Protein AF-0000000080632438 (afdb_homodimer)

Structure (mmCIF, N/CA/C/O backbone):
data_AF-0000000080632438-model_v1
#
loop_
_entity.id
_entity.type
_entity.pdbx_description
1 polymer 'Transcriptional regulator, TetR family'
#
loop_
_atom_site.group_PDB
_atom_site.id
_atom_site.type_symbol
_atom_site.label_atom_id
_atom_site.label_alt_id
_atom_site.label_comp_id
_atom_site.label_asym_id
_atom_site.label_entity_id
_atom_site.label_seq_id
_atom_site.pdbx_PDB_ins_code
_atom_site.Cartn_x
_atom_site.Cartn_y
_atom_site.Cartn_z
_atom_site.occupancy
_atom_site.B_iso_or_equiv
_atom_site.auth_seq_id
_atom_site.auth_comp_id
_atom_site.auth_asym_id
_atom_site.auth_atom_id
_atom_site.pdbx_PDB_model_num
ATOM 1 N N . MET A 1 1 ? -37.5 -23.688 0.439 1 57.5 1 MET A N 1
ATOM 2 C CA . MET A 1 1 ? -38.312 -22.625 1.023 1 57.5 1 MET A CA 1
ATOM 3 C C . MET A 1 1 ? -37.844 -21.25 0.549 1 57.5 1 MET A C 1
ATOM 5 O O . MET A 1 1 ? -36.656 -21.016 0.433 1 57.5 1 MET A O 1
ATOM 9 N N . ARG A 1 2 ? -38.719 -20.5 -0.053 1 72.38 2 ARG A N 1
ATOM 10 C CA . ARG A 1 2 ? -38.375 -19.203 -0.625 1 72.38 2 ARG A CA 1
ATOM 11 C C . ARG A 1 2 ? -37.844 -18.25 0.449 1 72.38 2 ARG A C 1
ATOM 13 O O . ARG A 1 2 ? -38.5 -18.047 1.475 1 72.38 2 ARG A O 1
ATOM 20 N N . VAL A 1 3 ? -36.562 -17.906 0.556 1 79.88 3 VAL A N 1
ATOM 21 C CA . VAL A 1 3 ? -35.969 -16.938 1.469 1 79.88 3 VAL A CA 1
ATOM 22 C C . VAL A 1 3 ? -36.719 -15.609 1.38 1 79.88 3 VAL A C 1
ATOM 24 O O . VAL A 1 3 ? -37.062 -15.148 0.284 1 79.88 3 VAL A O 1
ATOM 27 N N . SER A 1 4 ? -37.312 -15.18 2.457 1 87.12 4 SER A N 1
ATOM 28 C CA . SER A 1 4 ? -38 -13.891 2.484 1 87.12 4 SER A CA 1
ATOM 29 C C . SER A 1 4 ? -37.062 -12.766 2.061 1 87.12 4 SER A C 1
ATOM 31 O O . SER A 1 4 ? -35.844 -12.93 2.055 1 87.12 4 SER A O 1
ATOM 33 N N . ARG A 1 5 ? -37.656 -11.695 1.56 1 88.25 5 ARG A N 1
ATOM 34 C CA . ARG A 1 5 ? -36.906 -10.531 1.157 1 88.25 5 ARG A CA 1
ATOM 35 C C . ARG A 1 5 ? -36 -10.031 2.301 1 88.25 5 ARG A C 1
ATOM 37 O O . ARG A 1 5 ? -34.875 -9.633 2.08 1 88.25 5 ARG A O 1
ATOM 44 N N . ILE A 1 6 ? -36.5 -10.07 3.445 1 91 6 ILE A N 1
ATOM 45 C CA . ILE A 1 6 ? -35.781 -9.625 4.637 1 91 6 ILE A CA 1
ATOM 46 C C . ILE A 1 6 ? -34.594 -10.539 4.895 1 91 6 ILE A C 1
ATOM 48 O O . ILE A 1 6 ? -33.5 -10.07 5.137 1 91 6 ILE A O 1
ATOM 52 N N . GLN A 1 7 ? -34.812 -11.766 4.859 1 90.81 7 GLN A N 1
ATOM 53 C CA . GLN A 1 7 ? -33.75 -12.727 5.078 1 90.81 7 GLN A CA 1
ATOM 54 C C . GLN A 1 7 ? -32.656 -12.625 3.994 1 90.81 7 GLN A C 1
ATOM 56 O O . GLN A 1 7 ? -31.469 -12.781 4.27 1 90.81 7 GLN A O 1
ATOM 61 N N . ALA A 1 8 ? -33.156 -12.391 2.74 1 91.19 8 ALA A N 1
ATOM 62 C CA . ALA A 1 8 ? -32.219 -12.227 1.631 1 91.19 8 ALA A CA 1
ATOM 63 C C . ALA A 1 8 ? -31.281 -11.039 1.868 1 91.19 8 ALA A C 1
ATOM 65 O O . ALA A 1 8 ? -30.078 -11.117 1.615 1 91.19 8 ALA A O 1
ATOM 66 N N . GLU A 1 9 ? -31.906 -9.977 2.326 1 94.19 9 GLU A N 1
ATOM 67 C CA . GLU A 1 9 ? -31.109 -8.781 2.611 1 94.19 9 GLU A CA 1
ATOM 68 C C . GLU A 1 9 ? -30.172 -9.016 3.781 1 94.19 9 GLU A C 1
ATOM 70 O O . GLU A 1 9 ? -29.016 -8.547 3.762 1 94.19 9 GLU A O 1
ATOM 75 N N . GLU A 1 10 ? -30.562 -9.68 4.73 1 95 10 GLU A N 1
ATOM 76 C CA . GLU A 1 10 ? -29.703 -10.023 5.863 1 95 10 GLU A CA 1
ATOM 77 C C . GLU A 1 10 ? -28.516 -10.883 5.418 1 95 10 GLU A C 1
ATOM 79 O O . GLU A 1 10 ? -27.391 -10.68 5.875 1 95 10 GLU A O 1
ATOM 84 N N . ASN A 1 11 ? -28.812 -11.844 4.586 1 94.75 11 ASN A N 1
ATOM 85 C CA . ASN A 1 11 ? -27.75 -12.68 4.039 1 94.75 11 ASN A CA 1
ATOM 86 C C . ASN A 1 11 ? -26.75 -11.852 3.234 1 94.75 11 ASN A C 1
ATOM 88 O O . ASN A 1 11 ? -25.531 -12.062 3.344 1 94.75 11 ASN A O 1
ATOM 92 N N . ARG A 1 12 ? -27.281 -10.977 2.453 1 96.62 12 ARG A N 1
ATOM 93 C CA . ARG A 1 12 ? -26.422 -10.109 1.647 1 96.62 12 ARG A CA 1
ATOM 94 C C . ARG A 1 12 ? -25.484 -9.297 2.527 1 96.62 12 ARG A C 1
ATOM 96 O O . ARG A 1 12 ? -24.281 -9.234 2.26 1 96.62 12 ARG A O 1
ATOM 103 N N . GLN A 1 13 ? -26 -8.742 3.604 1 97.44 13 GLN A N 1
ATOM 104 C CA . GLN A 1 13 ? -25.203 -7.953 4.523 1 97.44 13 GLN A CA 1
ATOM 105 C C . GLN A 1 13 ? -24.156 -8.82 5.227 1 97.44 13 GLN A C 1
ATOM 107 O O . GLN A 1 13 ? -23.031 -8.375 5.453 1 97.44 13 GLN A O 1
ATOM 112 N N . THR A 1 14 ? -24.516 -9.984 5.535 1 97.38 14 THR A N 1
ATOM 113 C CA . THR A 1 14 ? -23.578 -10.914 6.16 1 97.38 14 THR A CA 1
ATOM 114 C C . THR A 1 14 ? -22.391 -11.203 5.234 1 97.38 14 THR A C 1
ATOM 116 O O . THR A 1 14 ? -21.25 -11.195 5.668 1 97.38 14 THR A O 1
ATOM 119 N N . VAL A 1 15 ? -22.688 -11.414 3.967 1 97.88 15 VAL A N 1
ATOM 120 C CA . VAL A 1 15 ? -21.641 -11.68 2.986 1 97.88 15 VAL A CA 1
ATOM 121 C C . VAL A 1 15 ? -20.719 -10.469 2.877 1 97.88 15 VAL A C 1
ATOM 123 O O . VAL A 1 15 ? -19.5 -10.617 2.865 1 97.88 15 VAL A O 1
ATOM 126 N N . ILE A 1 16 ? -21.266 -9.297 2.848 1 98.44 16 ILE A N 1
ATOM 127 C CA . ILE A 1 16 ? -20.484 -8.07 2.725 1 98.44 16 ILE A CA 1
ATOM 128 C C . ILE A 1 16 ? -19.578 -7.906 3.949 1 98.44 16 ILE A C 1
ATOM 130 O O . ILE A 1 16 ? -18.406 -7.598 3.818 1 98.44 16 ILE A O 1
ATOM 134 N N . ASN A 1 17 ? -20.125 -8.164 5.121 1 98.06 17 ASN A N 1
ATOM 135 C CA . ASN A 1 17 ? -19.359 -8.039 6.359 1 98.06 17 ASN A CA 1
ATOM 136 C C . ASN A 1 17 ? -18.203 -9.031 6.406 1 98.06 17 ASN A C 1
ATOM 138 O O . ASN A 1 17 ? -17.078 -8.672 6.75 1 98.06 17 ASN A O 1
ATOM 142 N N . VAL A 1 18 ? -18.484 -10.227 6.074 1 97.94 18 VAL A N 1
ATOM 143 C CA . VAL A 1 18 ? -17.484 -11.281 6.082 1 97.94 18 VAL A CA 1
ATOM 144 C C . VAL A 1 18 ? -16.422 -10.992 5.027 1 97.94 18 VAL A C 1
ATOM 146 O O . VAL A 1 18 ? -15.219 -11.07 5.305 1 97.94 18 VAL A O 1
ATOM 149 N N . ALA A 1 19 ? -16.859 -10.633 3.85 1 98.25 19 ALA A N 1
ATOM 150 C CA . ALA A 1 19 ? -15.938 -10.312 2.762 1 98.25 19 ALA A CA 1
ATOM 151 C C . ALA A 1 19 ? -15.055 -9.125 3.119 1 98.25 19 ALA A C 1
ATOM 153 O O . ALA A 1 19 ? -13.867 -9.109 2.791 1 98.25 19 ALA A O 1
ATOM 154 N N . SER A 1 20 ? -15.656 -8.133 3.771 1 98.38 20 SER A N 1
ATOM 155 C CA . SER A 1 20 ? -14.914 -6.949 4.195 1 98.38 20 SER A CA 1
ATOM 156 C C . SER A 1 20 ? -13.703 -7.328 5.031 1 98.38 20 SER A C 1
ATOM 158 O O . SER A 1 20 ? -12.594 -6.836 4.789 1 98.38 20 SER A O 1
ATOM 160 N N . ARG A 1 21 ? -13.836 -8.227 5.895 1 97.75 21 ARG A N 1
ATOM 161 C CA . ARG A 1 21 ? -12.758 -8.656 6.773 1 97.75 21 ARG A CA 1
ATOM 162 C C . ARG A 1 21 ? -11.789 -9.586 6.043 1 97.75 21 ARG A C 1
ATOM 164 O O . ARG A 1 21 ? -10.578 -9.398 6.109 1 97.75 21 ARG A O 1
ATOM 171 N N . LEU A 1 22 ? -12.312 -10.508 5.289 1 97.94 22 LEU A N 1
ATOM 172 C CA . LEU A 1 22 ? -11.492 -11.531 4.652 1 97.94 22 LEU A CA 1
ATOM 173 C C . LEU A 1 22 ? -10.664 -10.938 3.512 1 97.94 22 LEU A C 1
ATOM 175 O O . LEU A 1 22 ? -9.531 -11.359 3.271 1 97.94 22 LEU A O 1
ATOM 179 N N . PHE A 1 23 ? -11.219 -9.953 2.809 1 98.19 23 PHE A N 1
ATOM 180 C CA . PHE A 1 23 ? -10.445 -9.281 1.771 1 98.19 23 PHE A CA 1
ATOM 181 C C . PHE A 1 23 ? -9.258 -8.547 2.373 1 98.19 23 PHE A C 1
ATOM 183 O O . PHE A 1 23 ? -8.18 -8.516 1.775 1 98.19 23 PHE A O 1
ATOM 190 N N . ARG A 1 24 ? -9.398 -7.961 3.516 1 97.81 24 ARG A N 1
ATOM 191 C CA . ARG A 1 24 ? -8.281 -7.262 4.148 1 97.81 24 ARG A CA 1
ATOM 192 C C . ARG A 1 24 ? -7.23 -8.25 4.641 1 97.81 24 ARG A C 1
ATOM 194 O O . ARG A 1 24 ? -6.035 -7.945 4.629 1 97.81 24 ARG A O 1
ATOM 201 N N . GLU A 1 25 ? -7.656 -9.375 4.977 1 97.06 25 GLU A N 1
ATOM 202 C CA . GLU A 1 25 ? -6.75 -10.398 5.492 1 97.06 25 GLU A CA 1
ATOM 203 C C . GLU A 1 25 ? -6 -11.094 4.359 1 97.06 25 GLU A C 1
ATOM 205 O O . GLU A 1 25 ? -4.816 -11.414 4.496 1 97.06 25 GLU A O 1
ATOM 210 N N . HIS A 1 26 ? -6.684 -11.273 3.168 1 97.19 26 HIS A N 1
ATOM 211 C CA . HIS A 1 26 ? -6.141 -12.18 2.162 1 97.19 26 HIS A CA 1
ATOM 212 C C . HIS A 1 26 ? -5.863 -11.453 0.854 1 97.19 26 HIS A C 1
ATOM 214 O O . HIS A 1 26 ? -5.168 -11.977 -0.019 1 97.19 26 HIS A O 1
ATOM 220 N N . GLY A 1 27 ? -6.387 -10.242 0.737 1 97.62 27 GLY A N 1
ATOM 221 C CA . GLY A 1 27 ? -6.398 -9.609 -0.569 1 97.62 27 GLY A CA 1
ATOM 222 C C . GLY A 1 27 ? -7.59 -10.008 -1.42 1 97.62 27 GLY A C 1
ATOM 223 O O . GLY A 1 27 ? -8.219 -11.039 -1.167 1 97.62 27 GLY A O 1
ATOM 224 N N . PHE A 1 28 ? -7.91 -9.219 -2.402 1 97.88 28 PHE A N 1
ATOM 225 C CA . PHE A 1 28 ? -9.062 -9.492 -3.25 1 97.88 28 PHE A CA 1
ATOM 226 C C . PHE A 1 28 ? -8.891 -10.797 -4.008 1 97.88 28 PHE A C 1
ATOM 228 O O . PHE A 1 28 ? -9.844 -11.562 -4.164 1 97.88 28 PHE A O 1
ATOM 235 N N . ASP A 1 29 ? -7.684 -11.078 -4.406 1 96.5 29 ASP A N 1
ATOM 236 C CA . ASP A 1 29 ? -7.422 -12.273 -5.203 1 96.5 29 ASP A CA 1
ATOM 237 C C . ASP A 1 29 ? -6.965 -13.43 -4.316 1 96.5 29 ASP A C 1
ATOM 239 O O . ASP A 1 29 ? -6.785 -14.555 -4.797 1 96.5 29 ASP A O 1
ATOM 243 N N . GLY A 1 30 ? -6.777 -13.195 -3.045 1 96.25 30 GLY A N 1
ATOM 244 C CA . GLY A 1 30 ? -6.211 -14.195 -2.156 1 96.25 30 GLY A CA 1
ATOM 245 C C . GLY A 1 30 ? -7.246 -15.141 -1.581 1 96.25 30 GLY A C 1
ATOM 246 O O . GLY A 1 30 ? -6.906 -16.078 -0.85 1 96.25 30 GLY A O 1
ATOM 247 N N . ILE A 1 31 ? -8.477 -14.852 -1.933 1 96.75 31 ILE A N 1
ATOM 248 C CA . ILE A 1 31 ? -9.555 -15.703 -1.447 1 96.75 31 ILE A CA 1
ATOM 249 C C . ILE A 1 31 ? -10.602 -15.883 -2.541 1 96.75 31 ILE A C 1
ATOM 251 O O . ILE A 1 31 ? -10.953 -14.93 -3.238 1 96.75 31 ILE A O 1
ATOM 255 N N . GLY A 1 32 ? -11.055 -17.094 -2.658 1 95.75 32 GLY A N 1
ATOM 256 C CA . GLY A 1 32 ? -12.031 -17.406 -3.689 1 95.75 32 GLY A CA 1
ATOM 257 C C . GLY A 1 32 ? -13.461 -17.234 -3.223 1 95.75 32 GLY A C 1
ATOM 258 O O . GLY A 1 32 ? -13.727 -17.141 -2.021 1 95.75 32 GLY A O 1
ATOM 259 N N . LEU A 1 33 ? -14.305 -17.188 -4.152 1 95.94 33 LEU A N 1
ATOM 260 C CA . LEU A 1 33 ? -15.727 -17 -3.885 1 95.94 33 LEU A CA 1
ATOM 261 C C . LEU A 1 33 ? -16.266 -18.141 -3.023 1 95.94 33 LEU A C 1
ATOM 263 O O . LEU A 1 33 ? -17.062 -17.906 -2.113 1 95.94 33 LEU A O 1
ATOM 267 N N . LYS A 1 34 ? -15.859 -19.328 -3.32 1 95.94 34 LYS A N 1
ATOM 268 C CA . LYS A 1 34 ? -16.312 -20.484 -2.551 1 95.94 34 LYS A CA 1
ATOM 269 C C . LYS A 1 34 ? -15.992 -20.328 -1.068 1 95.94 34 LYS A C 1
ATOM 271 O O . LYS A 1 34 ? -16.875 -20.469 -0.219 1 95.94 34 LYS A O 1
ATOM 276 N N . ASP A 1 35 ? -14.742 -20 -0.752 1 96.69 35 ASP A N 1
ATOM 277 C CA . ASP A 1 35 ? -14.305 -19.844 0.63 1 96.69 35 ASP A CA 1
ATOM 278 C C . ASP A 1 35 ? -15.008 -18.656 1.294 1 96.69 35 ASP A C 1
ATOM 280 O O . ASP A 1 35 ? -15.352 -18.719 2.477 1 96.69 35 ASP A O 1
ATOM 284 N N . LEU A 1 36 ? -15.219 -17.578 0.545 1 96.69 36 LEU A N 1
ATOM 285 C CA . LEU A 1 36 ? -15.922 -16.406 1.055 1 96.69 36 LEU A CA 1
ATOM 286 C C . LEU A 1 36 ? -17.344 -16.75 1.462 1 96.69 36 LEU A C 1
ATOM 288 O O . LEU A 1 36 ? -17.781 -16.406 2.561 1 96.69 36 LEU A O 1
ATOM 292 N N . MET A 1 37 ? -18.047 -17.5 0.58 1 97.38 37 MET A N 1
ATOM 293 C CA . MET A 1 37 ? -19.438 -17.875 0.834 1 97.38 37 MET A CA 1
ATOM 294 C C . MET A 1 37 ? -19.531 -18.875 1.978 1 97.38 37 MET A C 1
ATOM 296 O O . MET A 1 37 ? -20.422 -18.766 2.83 1 97.38 37 MET A O 1
ATOM 300 N N . GLU A 1 38 ? -18.594 -19.75 2.004 1 97.5 38 GLU A N 1
ATOM 301 C CA . GLU A 1 38 ? -18.547 -20.719 3.098 1 97.5 38 GLU A CA 1
ATOM 302 C C . GLU A 1 38 ? -18.359 -20.016 4.441 1 97.5 38 GLU A C 1
ATOM 304 O O . GLU A 1 38 ? -19.016 -20.359 5.426 1 97.5 38 GLU A O 1
ATOM 309 N N . ALA A 1 39 ? -17.5 -19.062 4.465 1 97.31 39 ALA A N 1
ATOM 310 C CA . ALA A 1 39 ? -17.25 -18.297 5.684 1 97.31 39 ALA A CA 1
ATOM 311 C C . ALA A 1 39 ? -18.5 -17.531 6.109 1 97.31 39 ALA A C 1
ATOM 313 O O . ALA A 1 39 ? -18.703 -17.266 7.297 1 97.31 39 ALA A O 1
ATOM 314 N N . ALA A 1 40 ? -19.344 -17.203 5.145 1 96.75 40 ALA A N 1
ATOM 315 C CA . ALA A 1 40 ? -20.578 -16.484 5.414 1 96.75 40 ALA A CA 1
ATOM 316 C C . ALA A 1 40 ? -21.703 -17.438 5.773 1 96.75 40 ALA A C 1
ATOM 318 O O . ALA A 1 40 ? -22.812 -17.016 6.094 1 96.75 40 ALA A O 1
ATOM 319 N N . GLY A 1 41 ? -21.406 -18.734 5.688 1 96.56 41 GLY A N 1
ATOM 320 C CA . GLY A 1 41 ? -22.406 -19.734 6.004 1 96.56 41 GLY A CA 1
ATOM 321 C C . GLY A 1 41 ? -23.422 -19.938 4.895 1 96.56 41 GLY A C 1
ATOM 322 O O . GLY A 1 41 ? -24.578 -20.312 5.152 1 96.56 41 GLY A O 1
ATOM 323 N N . LEU A 1 42 ? -23.062 -19.594 3.732 1 95.56 42 LEU A N 1
ATOM 324 C CA . LEU A 1 42 ? -23.953 -19.672 2.582 1 95.56 42 LEU A CA 1
ATOM 325 C C . LEU A 1 42 ? -23.328 -20.5 1.462 1 95.56 42 LEU A C 1
ATOM 327 O O . LEU A 1 42 ? -22.125 -20.719 1.45 1 95.56 42 LEU A O 1
ATOM 331 N N . THR A 1 43 ? -24.219 -20.906 0.515 1 91.44 43 THR A N 1
ATOM 332 C CA . THR A 1 43 ? -23.734 -21.656 -0.643 1 91.44 43 THR A CA 1
ATOM 333 C C . THR A 1 43 ? -23.312 -20.703 -1.763 1 91.44 43 THR A C 1
ATOM 335 O O . THR A 1 43 ? -23.875 -19.609 -1.893 1 91.44 43 THR A O 1
ATOM 338 N N . GLN A 1 44 ? -22.359 -21.109 -2.578 1 91.56 44 GLN A N 1
ATOM 339 C CA . GLN A 1 44 ? -21.828 -20.312 -3.676 1 91.56 44 GLN A CA 1
ATOM 340 C C . GLN A 1 44 ? -22.906 -20 -4.703 1 91.56 44 GLN A C 1
ATOM 342 O O . GLN A 1 44 ? -22.906 -18.938 -5.32 1 91.56 44 GLN A O 1
ATOM 347 N N . GLY A 1 45 ? -23.891 -20.938 -4.867 1 89.56 45 GLY A N 1
ATOM 348 C CA . GLY A 1 45 ? -24.953 -20.781 -5.855 1 89.56 45 GLY A CA 1
ATOM 349 C C . GLY A 1 45 ? -25.812 -19.547 -5.617 1 89.56 45 GLY A C 1
ATOM 350 O O . GLY A 1 45 ? -26.359 -18.984 -6.559 1 89.56 45 GLY A O 1
ATOM 351 N N . GLY A 1 46 ? -25.984 -19.156 -4.441 1 88.94 46 GLY A N 1
ATOM 352 C CA . GLY A 1 46 ? -26.781 -18 -4.086 1 88.94 46 GLY A CA 1
ATOM 353 C C . GLY A 1 46 ? -26.078 -16.688 -4.336 1 88.94 46 GLY A C 1
ATOM 354 O O . GLY A 1 46 ? -26.688 -15.617 -4.266 1 88.94 46 GLY A O 1
ATOM 355 N N . PHE A 1 47 ? -24.828 -16.719 -4.699 1 94.38 47 PHE A N 1
ATOM 356 C CA . PHE A 1 47 ? -24 -15.523 -4.836 1 94.38 47 PHE A CA 1
ATOM 357 C C . PHE A 1 47 ? -24.516 -14.641 -5.969 1 94.38 47 PHE A C 1
ATOM 359 O O . PHE A 1 47 ? -24.719 -13.438 -5.781 1 94.38 47 PHE A O 1
ATOM 366 N N . TYR A 1 48 ? -24.781 -15.164 -7.039 1 90.62 48 TYR A N 1
ATOM 367 C CA . TYR A 1 48 ? -25.078 -14.391 -8.242 1 90.62 48 TYR A CA 1
ATOM 368 C C . TYR A 1 48 ? -26.5 -13.852 -8.211 1 90.62 48 TYR A C 1
ATOM 370 O O . TYR A 1 48 ? -26.875 -13.039 -9.055 1 90.62 48 TYR A O 1
ATOM 378 N N . LYS A 1 49 ? -27.281 -14.289 -7.258 1 91.12 49 LYS A N 1
ATOM 379 C CA . LYS A 1 49 ? -28.578 -13.688 -7.008 1 91.12 49 LYS A CA 1
ATOM 380 C C . LYS A 1 49 ? -28.438 -12.344 -6.309 1 91.12 49 LYS A C 1
ATOM 382 O O . LYS A 1 49 ? -29.312 -11.477 -6.426 1 91.12 49 LYS A O 1
ATOM 387 N N . GLN A 1 50 ? -27.297 -12.242 -5.691 1 92.62 50 GLN A N 1
ATOM 388 C CA . GLN A 1 50 ? -27.141 -11.094 -4.812 1 92.62 50 GLN A CA 1
ATOM 389 C C . GLN A 1 50 ? -26.031 -10.164 -5.32 1 92.62 50 GLN A C 1
ATOM 391 O O . GLN A 1 50 ? -26.047 -8.961 -5.031 1 92.62 50 GLN A O 1
ATOM 396 N N . PHE A 1 51 ? -25.125 -10.68 -6.047 1 96.31 51 PHE A N 1
ATOM 397 C CA . PHE A 1 51 ? -23.984 -9.906 -6.52 1 96.31 51 PHE A CA 1
ATOM 398 C C . PHE A 1 51 ? -23.734 -10.164 -8 1 96.31 51 PHE A C 1
ATOM 400 O O . PHE A 1 51 ? -23.812 -11.305 -8.461 1 96.31 51 PHE A O 1
ATOM 407 N N . ALA A 1 52 ? -23.375 -9.109 -8.664 1 95.25 52 ALA A N 1
ATOM 408 C CA . ALA A 1 52 ? -23.156 -9.211 -10.102 1 95.25 52 ALA A CA 1
ATOM 409 C C . ALA A 1 52 ? -21.859 -9.938 -10.406 1 95.25 52 ALA A C 1
ATOM 411 O O . ALA A 1 52 ? -21.734 -10.602 -11.438 1 95.25 52 ALA A O 1
ATOM 412 N N . SER A 1 53 ? -20.891 -9.758 -9.555 1 95.44 53 SER A N 1
ATOM 413 C CA . SER A 1 53 ? -19.562 -10.328 -9.719 1 95.44 53 SER A CA 1
ATOM 414 C C . SER A 1 53 ? -18.75 -10.258 -8.422 1 95.44 53 SER A C 1
ATOM 416 O O . SER A 1 53 ? -19.188 -9.617 -7.461 1 95.44 53 SER A O 1
ATOM 418 N N . LYS A 1 54 ? -17.688 -10.883 -8.391 1 95.56 54 LYS A N 1
ATOM 419 C CA . LYS A 1 54 ? -16.781 -10.766 -7.25 1 95.56 54 LYS A CA 1
ATOM 420 C C . LYS A 1 54 ? -16.297 -9.32 -7.078 1 95.56 54 LYS A C 1
ATOM 422 O O . LYS A 1 54 ? -16.109 -8.859 -5.949 1 95.56 54 LYS A O 1
ATOM 427 N N . GLU A 1 55 ? -16.109 -8.625 -8.164 1 96.31 55 GLU A N 1
ATOM 428 C CA . GLU A 1 55 ? -15.711 -7.223 -8.109 1 96.31 55 GLU A CA 1
ATOM 429 C C . GLU A 1 55 ? -16.797 -6.367 -7.457 1 96.31 55 GLU A C 1
ATOM 431 O O . GLU A 1 55 ? -16.484 -5.445 -6.695 1 96.31 55 GLU A O 1
ATOM 436 N N . ASP A 1 56 ? -17.969 -6.664 -7.82 1 97.62 56 ASP A N 1
ATOM 437 C CA . ASP A 1 56 ? -19.078 -5.977 -7.176 1 97.62 56 ASP A CA 1
ATOM 438 C C . ASP A 1 56 ? -19.047 -6.184 -5.664 1 97.62 56 ASP A C 1
ATOM 440 O O . ASP A 1 56 ? -19.203 -5.23 -4.898 1 97.62 56 ASP A O 1
ATOM 444 N N . LEU A 1 57 ? -18.875 -7.422 -5.262 1 98.25 57 LEU A N 1
ATOM 445 C CA . LEU A 1 57 ? -18.734 -7.711 -3.84 1 98.25 57 LEU A CA 1
ATOM 446 C C . LEU A 1 57 ? -17.547 -6.973 -3.246 1 98.25 57 LEU A C 1
ATOM 448 O O . LEU A 1 57 ? -17.641 -6.41 -2.152 1 98.25 57 LEU A O 1
ATOM 452 N N . ALA A 1 58 ? -16.422 -6.914 -3.936 1 98.44 58 ALA A N 1
ATOM 453 C CA . ALA A 1 58 ? -15.219 -6.23 -3.465 1 98.44 58 ALA A CA 1
ATOM 454 C C . ALA A 1 58 ? -15.492 -4.75 -3.223 1 98.44 58 ALA A C 1
ATOM 456 O O . ALA A 1 58 ? -15.047 -4.188 -2.219 1 98.44 58 ALA A O 1
ATOM 457 N N . ALA A 1 59 ? -16.203 -4.137 -4.125 1 98.62 59 ALA A N 1
ATOM 458 C CA . ALA A 1 59 ? -16.531 -2.725 -3.971 1 98.62 59 ALA A CA 1
ATOM 459 C C . ALA A 1 59 ? -17.391 -2.494 -2.732 1 98.62 59 ALA A C 1
ATOM 461 O O . ALA A 1 59 ? -17.109 -1.605 -1.926 1 98.62 59 ALA A O 1
ATOM 462 N N . GLN A 1 60 ? -18.375 -3.322 -2.557 1 98.62 60 GLN A N 1
ATOM 463 C CA . GLN A 1 60 ? -19.281 -3.178 -1.418 1 98.62 60 GLN A CA 1
ATOM 464 C C . GLN A 1 60 ? -18.562 -3.496 -0.108 1 98.62 60 GLN A C 1
ATOM 466 O O . GLN A 1 60 ? -18.75 -2.799 0.892 1 98.62 60 GLN A O 1
ATOM 471 N N . ALA A 1 61 ? -17.812 -4.539 -0.143 1 98.62 61 ALA A N 1
ATOM 472 C CA . ALA A 1 61 ? -17.031 -4.918 1.032 1 98.62 61 ALA A CA 1
ATOM 473 C C . ALA A 1 61 ? -16.016 -3.828 1.393 1 98.62 61 ALA A C 1
ATOM 475 O O . ALA A 1 61 ? -15.75 -3.588 2.572 1 98.62 61 ALA A O 1
ATOM 476 N N . SER A 1 62 ? -15.438 -3.184 0.394 1 98.69 62 SER A N 1
ATOM 477 C CA . SER A 1 62 ? -14.508 -2.086 0.631 1 98.69 62 SER A CA 1
ATOM 478 C C . SER A 1 62 ? -15.203 -0.894 1.273 1 98.69 62 SER A C 1
ATOM 480 O O . SER A 1 62 ? -14.688 -0.295 2.217 1 98.69 62 SER A O 1
ATOM 482 N N . THR A 1 63 ? -16.344 -0.583 0.755 1 98.62 63 THR A N 1
ATOM 483 C CA . THR A 1 63 ? -17.141 0.482 1.367 1 98.62 63 THR A CA 1
ATOM 484 C C . THR A 1 63 ? -17.391 0.184 2.842 1 98.62 63 THR A C 1
ATOM 486 O O . THR A 1 63 ? -17.203 1.046 3.699 1 98.62 63 THR A O 1
ATOM 489 N N . ARG A 1 64 ? -17.766 -1.061 3.109 1 98.44 64 ARG A N 1
ATOM 490 C CA . ARG A 1 64 ? -18.031 -1.485 4.48 1 98.44 64 ARG A CA 1
ATOM 491 C C . ARG A 1 64 ? -16.781 -1.349 5.344 1 98.44 64 ARG A C 1
ATOM 493 O O . ARG A 1 64 ? -16.844 -0.877 6.48 1 98.44 64 ARG A O 1
ATOM 500 N N . ALA A 1 65 ? -15.672 -1.744 4.875 1 97.81 65 ALA A N 1
ATOM 501 C CA . ALA A 1 65 ? -14.406 -1.663 5.594 1 97.81 65 ALA A CA 1
ATOM 502 C C . ALA A 1 65 ? -14.047 -0.213 5.91 1 97.81 65 ALA A C 1
ATOM 504 O O . ALA A 1 65 ? -13.625 0.101 7.027 1 97.81 65 ALA A O 1
ATOM 505 N N . LEU A 1 66 ? -14.195 0.652 4.926 1 97.88 66 LEU A N 1
ATOM 506 C CA . LEU A 1 66 ? -13.852 2.061 5.082 1 97.88 66 LEU A CA 1
ATOM 507 C C . LEU A 1 66 ? -14.805 2.75 6.055 1 97.88 66 LEU A C 1
ATOM 509 O O . LEU A 1 66 ? -14.383 3.613 6.828 1 97.88 66 LEU A O 1
ATOM 513 N N . GLU A 1 67 ? -16.047 2.344 6.051 1 96.25 67 GLU A N 1
ATOM 514 C CA . GLU A 1 67 ? -17 2.848 7.02 1 96.25 67 GLU A CA 1
ATOM 515 C C . GLU A 1 67 ? -16.641 2.418 8.438 1 96.25 67 GLU A C 1
ATOM 517 O O . GLU A 1 67 ? -16.734 3.211 9.375 1 96.25 67 GLU A O 1
ATOM 522 N N . SER A 1 68 ? -16.266 1.188 8.562 1 94.56 68 SER A N 1
ATOM 523 C CA . SER A 1 68 ? -15.844 0.682 9.867 1 94.56 68 SER A CA 1
ATOM 524 C C . SER A 1 68 ? -14.609 1.423 10.375 1 94.56 68 SER A C 1
ATOM 526 O O . SER A 1 68 ? -14.539 1.781 11.547 1 94.56 68 SER A O 1
ATOM 528 N N . ALA A 1 69 ? -13.688 1.619 9.516 1 91.88 69 ALA A N 1
ATOM 529 C CA . ALA A 1 69 ? -12.477 2.355 9.875 1 91.88 69 ALA A CA 1
ATOM 530 C C . ALA A 1 69 ? -12.812 3.791 10.273 1 91.88 69 ALA A C 1
ATOM 532 O O . ALA A 1 69 ? -12.219 4.34 11.203 1 91.88 69 ALA A O 1
ATOM 533 N N . TYR A 1 70 ? -13.75 4.391 9.57 1 91.62 70 TYR A N 1
ATOM 534 C CA . TYR A 1 70 ? -14.234 5.727 9.906 1 91.62 70 TYR A CA 1
ATOM 535 C C . TYR A 1 70 ? -14.719 5.793 11.344 1 91.62 70 TYR A C 1
ATOM 537 O O . TYR A 1 70 ? -14.414 6.746 12.07 1 91.62 70 TYR A O 1
ATOM 545 N N . CYS A 1 71 ? -15.391 4.816 11.742 1 92.38 71 CYS A N 1
ATOM 546 C CA . CYS A 1 71 ? -15.906 4.77 13.109 1 92.38 71 CYS A CA 1
ATOM 547 C C . CYS A 1 71 ? -14.766 4.734 14.117 1 92.38 71 CYS A C 1
ATOM 549 O O . CYS A 1 71 ? -14.844 5.363 15.172 1 92.38 71 CYS A O 1
ATOM 551 N N . ARG A 1 72 ? -13.75 4.105 13.812 1 91.75 72 ARG A N 1
ATOM 552 C CA . ARG A 1 72 ? -12.586 4.035 14.688 1 91.75 72 ARG A CA 1
ATOM 553 C C . ARG A 1 72 ? -11.875 5.383 14.766 1 91.75 72 ARG A C 1
ATOM 555 O O . ARG A 1 72 ? -11.422 5.793 15.836 1 91.75 72 ARG A O 1
ATOM 562 N N . TRP A 1 73 ? -11.789 6.055 13.602 1 92.69 73 TRP A N 1
ATOM 563 C CA . TRP A 1 73 ? -11.234 7.406 13.57 1 92.69 73 TRP A CA 1
ATOM 564 C C . TRP A 1 73 ? -12.047 8.352 14.453 1 92.69 73 TRP A C 1
ATOM 566 O O . TRP A 1 73 ? -11.492 9.078 15.273 1 92.69 73 TRP A O 1
ATOM 576 N N . THR A 1 74 ? -13.352 8.25 14.312 1 90.81 74 THR A N 1
ATOM 577 C CA . THR A 1 74 ? -14.25 9.133 15.055 1 90.81 74 THR A CA 1
ATOM 578 C C . THR A 1 74 ? -14.172 8.852 16.547 1 90.81 74 THR A C 1
ATOM 580 O O . THR A 1 74 ? -14.164 9.781 17.359 1 90.81 74 THR A O 1
ATOM 583 N N . ALA A 1 75 ? -14.078 7.59 16.891 1 91.19 75 ALA A N 1
ATOM 584 C CA . ALA A 1 75 ? -13.938 7.215 18.297 1 91.19 75 ALA A CA 1
ATOM 585 C C . ALA A 1 75 ? -12.633 7.75 18.875 1 91.19 75 ALA A C 1
ATOM 587 O O . ALA A 1 75 ? -12.602 8.195 20.031 1 91.19 75 ALA A O 1
ATOM 588 N N . ALA A 1 76 ? -11.562 7.738 18.141 1 90.12 76 ALA A N 1
ATOM 589 C CA . ALA A 1 76 ? -10.266 8.219 18.609 1 90.12 76 ALA A CA 1
ATOM 590 C C . ALA A 1 76 ? -10.281 9.734 18.812 1 90.12 76 ALA A C 1
ATOM 592 O O . ALA A 1 76 ? -9.703 10.242 19.766 1 90.12 76 ALA A O 1
ATOM 593 N N . VAL A 1 77 ? -10.945 10.453 17.922 1 90.19 77 VAL A N 1
ATOM 594 C CA . VAL A 1 77 ? -10.977 11.914 17.969 1 90.19 77 VAL A CA 1
ATOM 595 C C . VAL A 1 77 ? -11.695 12.375 19.234 1 90.19 77 VAL A C 1
ATOM 597 O O . VAL A 1 77 ? -11.328 13.398 19.828 1 90.19 77 VAL A O 1
ATOM 600 N N . THR A 1 78 ? -12.688 11.633 19.719 1 88.5 78 THR A N 1
ATOM 601 C CA . THR A 1 78 ? -13.531 12.062 20.828 1 88.5 78 THR A CA 1
ATOM 602 C C . THR A 1 78 ? -12.922 11.656 22.156 1 88.5 78 THR A C 1
ATOM 604 O O . THR A 1 78 ? -13.414 12.047 23.219 1 88.5 78 THR A O 1
ATOM 607 N N . ALA A 1 79 ? -11.758 11.023 22.078 1 88.44 79 ALA A N 1
ATOM 608 C CA . ALA A 1 79 ? -11.188 10.445 23.297 1 88.44 79 ALA A CA 1
ATOM 609 C C . ALA A 1 79 ? -10.469 11.508 24.125 1 88.44 79 ALA A C 1
ATOM 611 O O . ALA A 1 79 ? -10.352 11.383 25.344 1 88.44 79 ALA A O 1
ATOM 612 N N . ASN A 1 80 ? -9.867 12.562 23.484 1 89.25 80 ASN A N 1
ATOM 613 C CA . ASN A 1 80 ? -9.148 13.641 24.156 1 89.25 80 ASN A CA 1
ATOM 614 C C . ASN A 1 80 ? -9.445 15 23.516 1 89.25 80 ASN A C 1
ATOM 616 O O . ASN A 1 80 ? -8.711 15.461 22.656 1 89.25 80 ASN A O 1
ATOM 620 N N . PRO A 1 81 ? -10.398 15.75 24.047 1 86.88 81 PRO A N 1
ATOM 621 C CA . PRO A 1 81 ? -10.844 17 23.453 1 86.88 81 PRO A CA 1
ATOM 622 C C . PRO A 1 81 ? -9.758 18.062 23.422 1 86.88 81 PRO A C 1
ATOM 624 O O . PRO A 1 81 ? -9.773 18.969 22.578 1 86.88 81 PRO A O 1
ATOM 627 N N . GLU A 1 82 ? -8.734 17.984 24.281 1 89.5 82 GLU A N 1
ATOM 628 C CA . GLU A 1 82 ? -7.684 18.984 24.375 1 89.5 82 GLU A CA 1
ATOM 629 C C . GLU A 1 82 ? -6.59 18.734 23.328 1 89.5 82 GLU A C 1
ATOM 631 O O . GLU A 1 82 ? -5.816 19.641 23.016 1 89.5 82 GLU A O 1
ATOM 636 N N . ASP A 1 83 ? -6.445 17.547 22.891 1 91.75 83 ASP A N 1
ATOM 637 C CA . ASP A 1 83 ? -5.516 17.141 21.844 1 91.75 83 ASP A CA 1
ATOM 638 C C . ASP A 1 83 ? -6.152 16.094 20.922 1 91.75 83 ASP A C 1
ATOM 640 O O . ASP A 1 83 ? -5.758 14.922 20.938 1 91.75 83 ASP A O 1
ATOM 644 N N . PRO A 1 84 ? -7.055 16.516 20.094 1 89.75 84 PRO A N 1
ATOM 645 C CA . PRO A 1 84 ? -7.828 15.547 19.312 1 89.75 84 PRO A CA 1
ATOM 646 C C . PRO A 1 84 ? -6.961 14.766 18.328 1 89.75 84 PRO A C 1
ATOM 648 O O . PRO A 1 84 ? -7.305 13.633 17.969 1 89.75 84 PRO A O 1
ATOM 651 N N . LEU A 1 85 ? -5.852 15.344 17.938 1 94.12 85 LEU A N 1
ATOM 652 C CA . LEU A 1 85 ? -4.977 14.664 16.984 1 94.12 85 LEU A CA 1
ATOM 653 C C . LEU A 1 85 ? -4.191 13.547 17.672 1 94.12 85 LEU A C 1
ATOM 655 O O . LEU A 1 85 ? -3.842 12.547 17.031 1 94.12 85 LEU A O 1
ATOM 659 N N . GLY A 1 86 ? -3.945 13.688 18.953 1 95.69 86 GLY A N 1
ATOM 660 C CA . GLY A 1 86 ? -3.135 12.766 19.734 1 95.69 86 GLY A CA 1
ATOM 661 C C . GLY A 1 86 ? -3.643 11.336 19.672 1 95.69 86 GLY A C 1
ATOM 662 O O . GLY A 1 86 ? -2.924 10.438 19.25 1 95.69 86 GLY A O 1
ATOM 663 N N . PRO A 1 87 ? -4.898 11.125 20.062 1 95.94 87 PRO A N 1
ATOM 664 C CA . PRO A 1 87 ? -5.449 9.766 20.047 1 95.94 87 PRO A CA 1
ATOM 665 C C . PRO A 1 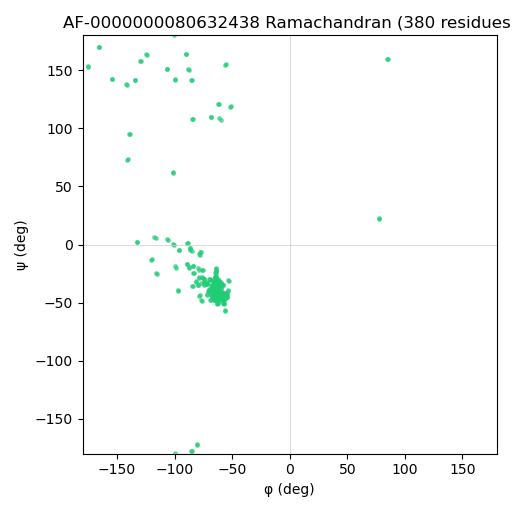87 ? -5.492 9.164 18.641 1 95.94 87 PRO A C 1
ATOM 667 O O . PRO A 1 87 ? -5.324 7.949 18.484 1 95.94 87 PRO A O 1
ATOM 670 N N . VAL A 1 88 ? -5.68 9.977 17.594 1 95.94 88 VAL A N 1
ATOM 671 C CA . VAL A 1 88 ? -5.676 9.492 16.219 1 95.94 88 VAL A CA 1
ATOM 672 C C . VAL A 1 88 ? -4.285 8.984 15.852 1 95.94 88 VAL A C 1
ATOM 674 O O . VAL A 1 88 ? -4.141 7.879 15.32 1 95.94 88 VAL A O 1
ATOM 677 N N . ILE A 1 89 ? -3.285 9.75 16.188 1 97.62 89 ILE A N 1
ATOM 678 C CA . ILE A 1 89 ? -1.901 9.359 15.953 1 97.62 89 ILE A CA 1
ATOM 679 C C . ILE A 1 89 ? -1.591 8.078 16.734 1 97.62 89 ILE A C 1
ATOM 681 O O . ILE A 1 89 ? -1.049 7.121 16.172 1 97.62 89 ILE A O 1
ATOM 685 N N . GLY A 1 90 ? -1.966 8.07 17.984 1 96.62 90 GLY A N 1
ATOM 686 C CA . GLY A 1 90 ? -1.655 6.965 18.891 1 96.62 90 GLY A CA 1
ATOM 687 C C . GLY A 1 90 ? -2.295 5.656 18.469 1 96.62 90 GLY A C 1
ATOM 688 O O . GLY A 1 90 ? -1.681 4.594 18.578 1 96.62 90 GLY A O 1
ATOM 689 N N . PHE A 1 91 ? -3.43 5.758 18.031 1 94.25 91 PHE A N 1
ATOM 690 C CA . PHE A 1 91 ? -4.137 4.559 17.594 1 94.25 91 PHE A CA 1
ATOM 691 C C . PHE A 1 91 ? -3.637 4.094 16.234 1 94.25 91 PHE A C 1
ATOM 693 O O . PHE A 1 91 ? -3.348 2.91 16.047 1 94.25 91 PHE A O 1
ATOM 700 N N . TYR A 1 92 ? -3.533 5.012 15.289 1 97.88 92 TYR A N 1
ATOM 701 C CA . TYR A 1 92 ? -3.244 4.676 13.898 1 97.88 92 TYR A CA 1
ATOM 702 C C . TYR A 1 92 ? -1.799 4.227 13.734 1 97.88 92 TYR A C 1
ATOM 704 O O . TYR A 1 92 ? -1.519 3.264 13.016 1 97.88 92 TYR A O 1
ATOM 712 N N . LEU A 1 93 ? -0.936 4.953 14.391 1 98.56 93 LEU A N 1
ATOM 713 C CA . LEU A 1 93 ? 0.491 4.66 14.297 1 98.56 93 LEU A CA 1
ATOM 714 C C . LEU A 1 93 ? 0.971 3.902 15.523 1 98.56 93 LEU A C 1
ATOM 716 O O . LEU A 1 93 ? 1.847 4.379 16.25 1 98.56 93 LEU A O 1
ATOM 720 N N . SER A 1 94 ? 0.431 2.74 15.719 1 98.25 94 SER A N 1
ATOM 721 C CA . SER A 1 94 ? 0.706 1.896 16.875 1 98.25 94 SER A CA 1
ATOM 722 C C . SER A 1 94 ? 1.061 0.475 16.453 1 98.25 94 SER A C 1
ATOM 724 O O . SER A 1 94 ? 0.713 0.046 15.352 1 98.25 94 SER A O 1
ATOM 726 N N . ALA A 1 95 ? 1.738 -0.209 17.328 1 98 95 ALA A N 1
ATOM 727 C CA . ALA A 1 95 ? 2.053 -1.617 17.094 1 98 95 ALA A CA 1
ATOM 728 C C . ALA A 1 95 ? 0.779 -2.451 16.984 1 98 95 ALA A C 1
ATOM 730 O O . ALA A 1 95 ? 0.716 -3.389 16.188 1 98 95 ALA A O 1
ATOM 731 N N . GLY A 1 96 ? -0.202 -2.178 17.797 1 97.44 96 GLY A N 1
ATOM 732 C CA . GLY A 1 96 ? -1.478 -2.873 17.719 1 97.44 96 GLY A CA 1
ATOM 733 C C . GLY A 1 96 ? -2.137 -2.76 16.344 1 97.44 96 GLY A C 1
ATOM 734 O O . GLY A 1 96 ? -2.602 -3.756 15.797 1 97.44 96 GLY A O 1
ATOM 735 N N . HIS A 1 97 ? -2.178 -1.547 15.828 1 97.56 97 HIS A N 1
ATOM 736 C CA . HIS A 1 97 ? -2.764 -1.338 14.508 1 97.56 97 HIS A CA 1
ATOM 737 C C . HIS A 1 97 ? -1.919 -1.991 13.422 1 97.56 97 HIS A C 1
ATOM 739 O O . HIS A 1 97 ? -2.457 -2.523 12.445 1 97.56 97 HIS A O 1
ATOM 745 N N . ARG A 1 98 ? -0.62 -1.973 13.562 1 97.94 98 ARG A N 1
ATOM 746 C CA . ARG A 1 98 ? 0.274 -2.633 12.609 1 97.94 98 ARG A CA 1
ATOM 747 C C . ARG A 1 98 ? -0.038 -4.121 12.508 1 97.94 98 ARG A C 1
ATOM 749 O O . ARG A 1 98 ? -0.019 -4.691 11.422 1 97.94 98 ARG A O 1
ATOM 756 N N . GLU A 1 99 ? -0.402 -4.68 13.555 1 96.31 99 GLU A N 1
ATOM 757 C CA . GLU A 1 99 ? -0.625 -6.121 13.617 1 96.31 99 GLU A CA 1
ATOM 758 C C . GLU A 1 99 ? -2.064 -6.473 13.25 1 96.31 99 GLU A C 1
ATOM 760 O O . GLU A 1 99 ? -2.373 -7.633 12.969 1 96.31 99 GLU A O 1
ATOM 765 N N . GLU A 1 100 ? -2.922 -5.527 13.273 1 92.94 100 GLU A N 1
ATOM 766 C CA . GLU A 1 100 ? -4.34 -5.75 13.016 1 92.94 100 GLU A CA 1
ATOM 767 C C . GLU A 1 100 ? -4.633 -5.73 11.516 1 92.94 100 GLU A C 1
ATOM 769 O O . GLU A 1 100 ? -4.719 -4.66 10.906 1 92.94 100 GLU A O 1
ATOM 774 N N . LYS A 1 101 ? -4.898 -6.797 10.945 1 84.06 101 LYS A N 1
ATOM 775 C CA . LYS A 1 101 ? -5.133 -6.852 9.508 1 84.06 101 LYS A CA 1
ATOM 776 C C . LYS A 1 101 ? -6.625 -6.824 9.188 1 84.06 101 LYS A C 1
ATOM 778 O O . LYS A 1 101 ? -7.07 -6.062 8.328 1 84.06 101 LYS A O 1
ATOM 783 N N . THR A 1 102 ? -7.367 -7.492 9.945 1 88.12 102 THR A N 1
ATOM 784 C CA . THR A 1 102 ? -8.773 -7.727 9.656 1 88.12 102 THR A CA 1
ATOM 785 C C . THR A 1 102 ? -9.594 -6.465 9.906 1 88.12 102 THR A C 1
ATOM 787 O O . THR A 1 102 ? -10.539 -6.176 9.164 1 88.12 102 THR A O 1
ATOM 790 N N . ASP A 1 103 ? -9.211 -5.723 10.891 1 92.19 103 ASP A N 1
ATOM 791 C CA . ASP A 1 103 ? -9.984 -4.543 11.258 1 92.19 103 ASP A CA 1
ATOM 792 C C . ASP A 1 103 ? -9.172 -3.266 11.062 1 92.19 103 ASP A C 1
ATOM 794 O O . ASP A 1 103 ? -9.602 -2.186 11.477 1 92.19 103 ASP A O 1
ATOM 798 N N . GLY A 1 104 ? -8.078 -3.439 10.531 1 94.19 104 GLY A N 1
ATOM 799 C CA . GLY A 1 104 ? -7.207 -2.289 10.344 1 94.19 104 GLY A CA 1
ATOM 800 C C . GLY A 1 104 ? -7.57 -1.455 9.133 1 94.19 104 GLY A C 1
ATOM 801 O O . GLY A 1 104 ? -8.648 -1.619 8.562 1 94.19 104 GLY A O 1
ATOM 802 N N . CYS A 1 105 ? -6.785 -0.535 8.781 1 97.19 105 CYS A N 1
ATOM 803 C CA . CYS A 1 105 ? -7.004 0.424 7.703 1 97.19 105 CYS A CA 1
ATOM 804 C C . CYS A 1 105 ? -7.113 -0.282 6.359 1 97.19 105 CYS A C 1
ATOM 806 O O . CYS A 1 105 ? -6.164 -0.927 5.914 1 97.19 105 CYS A O 1
ATOM 808 N N . PRO A 1 106 ? -8.211 -0.149 5.645 1 98.25 106 PRO A N 1
ATOM 809 C CA . PRO A 1 106 ? -8.375 -0.823 4.352 1 98.25 106 PRO A CA 1
ATOM 810 C C . PRO A 1 106 ? -7.383 -0.324 3.303 1 98.25 106 PRO A C 1
ATOM 812 O O . PRO A 1 106 ? -7.012 -1.073 2.395 1 98.25 106 PRO A O 1
ATOM 815 N N . ILE A 1 107 ? -6.938 0.921 3.391 1 98.56 107 ILE A N 1
ATOM 816 C CA . ILE A 1 107 ? -5.996 1.466 2.42 1 98.56 107 ILE A CA 1
ATOM 817 C C . ILE A 1 107 ? -4.656 0.74 2.537 1 98.56 107 ILE A C 1
ATOM 819 O O . ILE A 1 107 ? -4.078 0.328 1.529 1 98.56 107 ILE A O 1
ATOM 823 N N . VAL A 1 108 ? -4.199 0.55 3.729 1 98.62 108 VAL A N 1
ATOM 824 C CA . VAL A 1 108 ? -2.932 -0.141 3.936 1 98.62 108 VAL A CA 1
ATOM 825 C C . VAL A 1 108 ? -3.086 -1.621 3.592 1 98.62 108 VAL A C 1
ATOM 827 O O . VAL A 1 108 ? -2.215 -2.211 2.949 1 98.62 108 VAL A O 1
ATOM 830 N N . ALA A 1 109 ? -4.188 -2.189 3.957 1 98.31 109 ALA A N 1
ATOM 831 C CA . ALA A 1 109 ? -4.402 -3.623 3.779 1 98.31 109 ALA A CA 1
ATOM 832 C C . ALA A 1 109 ? -4.602 -3.969 2.307 1 98.31 109 ALA A C 1
ATOM 834 O O . ALA A 1 109 ? -4.223 -5.055 1.86 1 98.31 109 ALA A O 1
ATOM 835 N N . LEU A 1 110 ? -5.223 -3.02 1.531 1 98.5 110 LEU A N 1
ATOM 836 C CA . LEU A 1 110 ? -5.707 -3.402 0.209 1 98.5 110 LEU A CA 1
ATOM 837 C C . LEU A 1 110 ? -5.289 -2.379 -0.841 1 98.5 110 LEU A C 1
ATOM 839 O O . LEU A 1 110 ? -5.695 -2.469 -2.002 1 98.5 110 LEU A O 1
ATOM 843 N N . GLY A 1 111 ? -4.543 -1.367 -0.428 1 98.19 111 GLY A N 1
ATOM 844 C CA . GLY A 1 111 ? -4.242 -0.285 -1.351 1 98.19 111 GLY A CA 1
ATOM 845 C C . GLY A 1 111 ? -3.623 -0.763 -2.65 1 98.19 111 GLY A C 1
ATOM 846 O O . GLY A 1 111 ? -4.02 -0.323 -3.732 1 98.19 111 GLY A O 1
ATOM 847 N N . SER A 1 112 ? -2.658 -1.667 -2.613 1 98.06 112 SER A N 1
ATOM 848 C CA . SER A 1 112 ? -2.037 -2.217 -3.814 1 98.06 112 SER A CA 1
ATOM 849 C C . SER A 1 112 ? -3.047 -2.992 -4.652 1 98.06 112 SER A C 1
ATOM 851 O O . SER A 1 112 ? -3.057 -2.883 -5.879 1 98.06 112 SER A O 1
ATOM 853 N N . ASP A 1 113 ? -3.924 -3.736 -3.988 1 98 113 ASP A N 1
ATOM 854 C CA . ASP A 1 113 ? -4.973 -4.48 -4.676 1 98 113 ASP A CA 1
ATOM 855 C C . ASP A 1 113 ? -5.934 -3.539 -5.398 1 98 113 ASP A C 1
ATOM 857 O O . ASP A 1 113 ? -6.23 -3.73 -6.582 1 98 113 ASP A O 1
ATOM 861 N N . ALA A 1 114 ? -6.379 -2.584 -4.629 1 98.31 114 ALA A N 1
ATOM 862 C CA . ALA A 1 114 ? -7.371 -1.643 -5.141 1 98.31 114 ALA A CA 1
ATOM 863 C C . ALA A 1 114 ? -6.844 -0.899 -6.363 1 98.31 114 ALA A C 1
ATOM 865 O O . ALA A 1 114 ? -7.598 -0.602 -7.293 1 98.31 114 ALA A O 1
ATOM 866 N N . ALA A 1 115 ? -5.551 -0.65 -6.375 1 97.94 115 ALA A N 1
ATOM 867 C CA . ALA A 1 115 ? -4.918 0.073 -7.473 1 97.94 115 ALA A CA 1
ATOM 868 C C . ALA A 1 115 ? -5.023 -0.71 -8.781 1 97.94 115 ALA A C 1
ATOM 870 O O . ALA A 1 115 ? -4.938 -0.134 -9.867 1 97.94 115 ALA A O 1
ATOM 871 N N . ARG A 1 116 ? -5.25 -2.002 -8.695 1 96.06 116 ARG A N 1
ATOM 872 C CA . ARG A 1 116 ? -5.312 -2.867 -9.867 1 96.06 116 ARG A CA 1
ATOM 873 C C . ARG A 1 116 ? -6.758 -3.178 -10.242 1 96.06 116 ARG A C 1
ATOM 875 O O . ARG A 1 116 ? -7.016 -3.965 -11.156 1 96.06 116 ARG A O 1
ATOM 882 N N . HIS A 1 117 ? -7.695 -2.654 -9.508 1 95.75 117 HIS A N 1
ATOM 883 C CA . HIS A 1 117 ? -9.102 -2.969 -9.734 1 95.75 117 HIS A CA 1
ATOM 884 C C . HIS A 1 117 ? -9.797 -1.858 -10.523 1 95.75 117 HIS A C 1
ATOM 886 O O . HIS A 1 117 ? -9.156 -0.886 -10.922 1 95.75 117 HIS A O 1
ATOM 892 N N . GLY A 1 118 ? -11.039 -2.043 -10.773 1 95.56 118 GLY A N 1
ATOM 893 C CA . GLY A 1 118 ? -11.789 -1.132 -11.633 1 95.56 118 GLY A CA 1
ATOM 894 C C . GLY A 1 118 ? -12.336 0.069 -10.883 1 95.56 118 GLY A C 1
ATOM 895 O O . GLY A 1 118 ? -12.078 0.237 -9.688 1 95.56 118 GLY A O 1
ATOM 896 N N . VAL A 1 119 ? -13.031 0.875 -11.539 1 98 119 VAL A 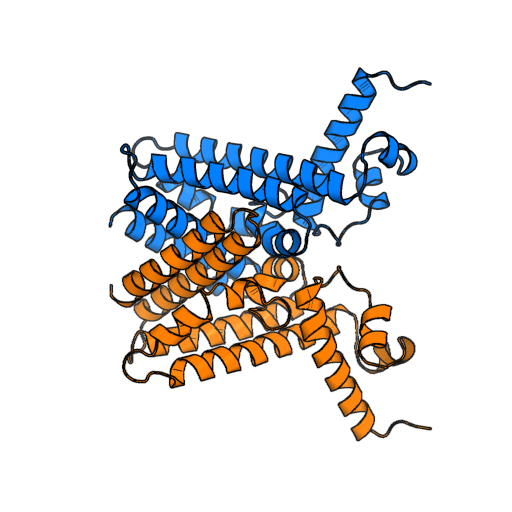N 1
ATOM 897 C CA . VAL A 1 119 ? -13.5 2.186 -11.102 1 98 119 VAL A CA 1
ATOM 898 C C . VAL A 1 119 ? -14.383 2.031 -9.867 1 98 119 VAL A C 1
ATOM 900 O O . VAL A 1 119 ? -14.367 2.883 -8.977 1 98 119 VAL A O 1
ATOM 903 N N . ALA A 1 120 ? -15.102 0.933 -9.789 1 98.12 120 ALA A N 1
ATOM 904 C CA . ALA A 1 120 ? -16.047 0.763 -8.688 1 98.12 120 ALA A CA 1
ATOM 905 C C . ALA A 1 120 ? -15.328 0.581 -7.359 1 98.12 120 ALA A C 1
ATOM 907 O O . ALA A 1 120 ? -15.695 1.202 -6.359 1 98.12 120 ALA A O 1
ATOM 908 N N . VAL A 1 121 ? -14.359 -0.268 -7.312 1 98.62 121 VAL A N 1
ATOM 909 C CA . VAL A 1 121 ? -13.578 -0.474 -6.098 1 98.62 121 VAL A CA 1
ATOM 910 C C . VAL A 1 121 ? -12.859 0.821 -5.715 1 98.62 121 VAL A C 1
ATOM 912 O O . VAL A 1 121 ? -12.922 1.253 -4.562 1 98.62 121 VAL A O 1
ATOM 915 N N . LYS A 1 122 ? -12.289 1.474 -6.691 1 98.69 122 LYS A N 1
ATOM 916 C CA . LYS A 1 122 ? -11.562 2.711 -6.422 1 98.69 122 LYS A CA 1
ATOM 917 C C . LYS A 1 122 ? -12.5 3.809 -5.941 1 98.69 122 LYS A C 1
ATOM 919 O O . LYS A 1 122 ? -12.117 4.652 -5.129 1 98.69 122 LYS A O 1
ATOM 924 N N . ALA A 1 123 ? -13.703 3.809 -6.387 1 98.81 123 ALA A N 1
ATOM 925 C CA . ALA A 1 123 ? -14.688 4.777 -5.91 1 98.81 123 ALA A CA 1
ATOM 926 C C . ALA A 1 123 ? -14.93 4.621 -4.414 1 98.81 123 ALA A C 1
ATOM 928 O O . ALA A 1 123 ? -15.094 5.609 -3.697 1 98.81 123 ALA A O 1
ATOM 929 N N . SER A 1 124 ? -15.008 3.375 -3.969 1 98.62 124 SER A N 1
ATOM 930 C CA . SER A 1 124 ? -15.172 3.121 -2.541 1 98.62 124 SER A CA 1
ATOM 931 C C . SER A 1 124 ? -13.992 3.67 -1.746 1 98.62 124 SER A C 1
ATOM 933 O O . SER A 1 124 ? -14.18 4.344 -0.729 1 98.62 124 SER A O 1
ATOM 935 N N . PHE A 1 125 ? -12.797 3.471 -2.211 1 98.88 125 PHE A N 1
ATOM 936 C CA . PHE A 1 125 ? -11.609 3.967 -1.536 1 98.88 125 PHE A CA 1
ATOM 937 C C . PHE A 1 125 ? -11.57 5.488 -1.553 1 98.88 125 PHE A C 1
ATOM 939 O O . PHE A 1 125 ? -11.258 6.117 -0.538 1 98.88 125 PHE A O 1
ATOM 946 N N . GLU A 1 126 ? -11.898 6.008 -2.691 1 98.88 126 GLU A N 1
ATOM 947 C CA . GLU A 1 126 ? -11.906 7.461 -2.822 1 98.88 126 GLU A CA 1
ATOM 948 C C . GLU A 1 126 ? -12.875 8.102 -1.836 1 98.88 126 GLU A C 1
ATOM 950 O O . GLU A 1 126 ? -12.539 9.086 -1.175 1 98.88 126 GLU A O 1
ATOM 955 N N . ALA A 1 127 ? -14.023 7.535 -1.738 1 98.69 127 ALA A N 1
ATOM 956 C CA . ALA A 1 127 ? -15.008 8.055 -0.795 1 98.69 127 ALA A CA 1
ATOM 957 C C . ALA A 1 127 ? -14.484 7.98 0.638 1 98.69 127 ALA A C 1
ATOM 959 O O . ALA A 1 127 ? -14.633 8.93 1.41 1 98.69 127 ALA A O 1
ATOM 960 N N . GLY A 1 128 ? -13.914 6.863 1.004 1 98.25 128 GLY A N 1
ATOM 961 C CA . GLY A 1 128 ? -13.32 6.703 2.322 1 98.25 128 GLY A CA 1
ATOM 962 C C . GLY A 1 128 ? -12.18 7.668 2.584 1 98.25 128 GLY A C 1
ATOM 963 O O . GLY A 1 128 ? -12.102 8.266 3.66 1 98.25 128 GLY A O 1
ATOM 964 N N . ILE A 1 129 ? -11.336 7.887 1.601 1 98.69 129 ILE A N 1
ATOM 965 C CA . ILE A 1 129 ? -10.188 8.781 1.699 1 98.69 129 ILE A CA 1
ATOM 966 C C . ILE A 1 129 ? -10.672 10.219 1.904 1 98.69 129 ILE A C 1
ATOM 968 O O . ILE A 1 129 ? -10.141 10.938 2.75 1 98.69 129 ILE A O 1
ATOM 972 N N . ARG A 1 130 ? -11.664 10.625 1.161 1 98.38 130 ARG A N 1
ATOM 973 C CA . ARG A 1 130 ? -12.219 11.961 1.328 1 98.38 130 ARG A CA 1
ATOM 974 C C . ARG A 1 130 ? -12.758 12.156 2.74 1 98.38 130 ARG A C 1
ATOM 976 O O . ARG A 1 130 ? -12.609 13.227 3.326 1 98.38 130 ARG A O 1
ATOM 983 N N . THR A 1 131 ? -13.344 11.133 3.264 1 97.25 131 THR A N 1
ATOM 984 C CA . THR A 1 131 ? -13.852 11.195 4.633 1 97.25 131 THR A CA 1
ATOM 985 C C . THR A 1 131 ? -12.695 11.352 5.625 1 97.25 131 THR A C 1
ATOM 987 O O . THR A 1 131 ? -12.781 12.148 6.559 1 97.25 131 THR A O 1
ATOM 990 N N . TYR A 1 132 ? -11.586 10.57 5.477 1 96.88 132 TYR A N 1
ATOM 991 C CA . TYR A 1 132 ? -10.406 10.703 6.32 1 96.88 132 TYR A CA 1
ATOM 992 C C . TYR A 1 132 ? -9.844 12.117 6.254 1 96.88 132 TYR A C 1
ATOM 994 O O . TYR A 1 132 ? -9.5 12.703 7.285 1 96.88 132 TYR A O 1
ATOM 1002 N N . LEU A 1 133 ? -9.797 12.617 5.043 1 97.5 133 LEU A N 1
ATOM 1003 C CA . LEU A 1 133 ? -9.25 13.953 4.855 1 97.5 133 LEU A CA 1
ATOM 1004 C C . LEU A 1 133 ? -10.109 15 5.559 1 97.5 133 LEU A C 1
ATOM 1006 O O . LEU A 1 133 ? -9.578 15.922 6.188 1 97.5 133 LEU A O 1
ATOM 1010 N N . ASP A 1 134 ? -11.398 14.867 5.453 1 95.5 134 ASP A N 1
ATOM 1011 C CA . ASP A 1 134 ? -12.312 15.781 6.133 1 95.5 134 ASP A CA 1
ATOM 1012 C C . ASP A 1 134 ? -12.086 15.758 7.641 1 95.5 134 ASP A C 1
ATOM 1014 O O . ASP A 1 134 ? -12.07 16.812 8.281 1 95.5 134 ASP A O 1
ATOM 1018 N N . ILE A 1 135 ? -11.938 14.609 8.195 1 95.12 135 ILE A N 1
ATOM 1019 C CA . ILE A 1 135 ? -11.695 14.469 9.633 1 95.12 135 ILE A CA 1
ATOM 1020 C C . ILE A 1 135 ? -10.383 15.148 10 1 95.12 135 ILE A C 1
ATOM 1022 O O . ILE A 1 135 ? -10.336 15.961 10.93 1 95.12 135 ILE A O 1
ATOM 1026 N N . LEU A 1 136 ? -9.312 14.836 9.281 1 96.56 136 LEU A N 1
ATOM 1027 C CA . LEU A 1 136 ? -7.992 15.375 9.578 1 96.56 136 LEU A CA 1
ATOM 1028 C C . LEU A 1 136 ? -7.988 16.906 9.461 1 96.56 136 LEU A C 1
ATOM 1030 O O . LEU A 1 136 ? -7.363 17.578 10.273 1 96.56 136 LEU A O 1
ATOM 1034 N N . GLU A 1 137 ? -8.656 17.375 8.422 1 95.44 137 GLU A N 1
ATOM 1035 C CA . GLU A 1 137 ? -8.742 18.812 8.266 1 95.44 137 GLU A CA 1
ATOM 1036 C C . GLU A 1 137 ? -9.383 19.469 9.484 1 95.44 137 GLU A C 1
ATOM 1038 O O . GLU A 1 137 ? -8.914 20.516 9.961 1 95.44 137 GLU A O 1
ATOM 1043 N N . ARG A 1 138 ? -10.422 18.875 10.016 1 92.31 138 ARG A N 1
ATOM 1044 C CA . ARG A 1 138 ? -11.125 19.422 11.172 1 92.31 138 ARG A CA 1
ATOM 1045 C C . ARG A 1 138 ? -10.25 19.344 12.422 1 92.31 138 ARG A C 1
ATOM 1047 O O . ARG A 1 138 ? -10.352 20.203 13.312 1 92.31 138 ARG A O 1
ATOM 1054 N N . LEU A 1 139 ? -9.414 18.375 12.5 1 93.19 139 LEU A N 1
ATOM 1055 C CA . LEU A 1 139 ? -8.562 18.188 13.664 1 93.19 139 LEU A CA 1
ATOM 1056 C C . LEU A 1 139 ? -7.434 19.219 13.688 1 93.19 139 LEU A C 1
ATOM 1058 O O . LEU A 1 139 ? -6.949 19.578 14.758 1 93.19 139 LEU A O 1
ATOM 1062 N N . ILE A 1 140 ? -7.012 19.656 12.555 1 92.19 140 ILE A N 1
ATOM 1063 C CA . ILE A 1 140 ? -5.82 20.5 12.539 1 92.19 140 ILE A CA 1
ATOM 1064 C C . ILE A 1 140 ? -6.227 21.969 12.445 1 92.19 140 ILE A C 1
ATOM 1066 O O . ILE A 1 140 ? -5.402 22.859 12.656 1 92.19 140 ILE A O 1
ATOM 1070 N N . SER A 1 141 ? -7.387 22.281 12.016 1 85.19 141 SER A N 1
ATOM 1071 C CA . SER A 1 141 ? -7.855 23.672 11.984 1 85.19 141 SER A CA 1
ATOM 1072 C C . SER A 1 141 ? -9.375 23.734 12.055 1 85.19 141 SER A C 1
ATOM 1074 O O . SER A 1 141 ? -10.07 22.891 11.484 1 85.19 141 SER A O 1
ATOM 1076 N N . GLU A 1 142 ? -9.734 24.719 12.766 1 76.69 142 GLU A N 1
ATOM 1077 C CA . GLU A 1 142 ? -11.172 24.984 12.805 1 76.69 142 GLU A CA 1
ATOM 1078 C C . GLU A 1 142 ? -11.625 25.734 11.562 1 76.69 142 GLU A C 1
ATOM 1080 O O . GLU A 1 142 ? -12.82 25.766 11.258 1 76.69 142 GLU A O 1
ATOM 1085 N N . THR A 1 143 ? -10.664 26.328 10.953 1 74.62 143 THR A N 1
ATOM 1086 C CA . THR A 1 143 ? -11 27.062 9.734 1 74.62 143 THR A CA 1
ATOM 1087 C C . THR A 1 143 ? -10.664 26.234 8.5 1 74.62 143 THR A C 1
ATOM 1089 O O . THR A 1 143 ? -9.859 25.297 8.562 1 74.62 143 THR A O 1
ATOM 1092 N N . GLN A 1 144 ? -11.539 26.391 7.574 1 72.06 144 GLN A N 1
ATOM 1093 C CA . GLN A 1 144 ? -11.266 25.703 6.312 1 72.06 144 GLN A CA 1
ATOM 1094 C C . GLN A 1 144 ? -10.375 26.562 5.41 1 72.06 144 GLN A C 1
ATOM 1096 O O . GLN A 1 144 ? -10.406 27.797 5.48 1 72.06 144 GLN A O 1
ATOM 1101 N N . GLY A 1 145 ? -9.422 25.953 4.684 1 83.75 145 GLY A N 1
ATOM 1102 C CA . GLY A 1 145 ? -8.5 26.594 3.76 1 83.75 145 GLY A CA 1
ATOM 1103 C C . GLY A 1 145 ? -7.621 25.609 3.018 1 83.75 145 GLY A C 1
ATOM 1104 O O . GLY A 1 145 ? -7.414 24.484 3.482 1 83.75 145 GLY A O 1
ATOM 1105 N N . GLU A 1 146 ? -7.195 26 1.843 1 86.31 146 GLU A N 1
ATOM 1106 C CA . GLU A 1 146 ? -6.367 25.156 0.988 1 86.31 146 GLU A CA 1
ATOM 1107 C C . GLU A 1 146 ? -5.137 24.641 1.737 1 86.31 146 GLU A C 1
ATOM 1109 O O . GLU A 1 146 ? -4.695 23.516 1.52 1 86.31 146 GLU A O 1
ATOM 1114 N N . GLU A 1 147 ? -4.73 25.484 2.623 1 88.81 147 GLU A N 1
ATOM 1115 C CA . GLU A 1 147 ? -3.555 25.109 3.402 1 88.81 147 GLU A CA 1
ATOM 1116 C C . GLU A 1 147 ? -3.842 23.906 4.289 1 88.81 147 GLU A C 1
ATOM 1118 O O . GLU A 1 147 ? -3.008 23 4.41 1 88.81 147 GLU A O 1
ATOM 1123 N N . PHE A 1 148 ? -5.027 23.859 4.82 1 92.5 148 PHE A N 1
ATOM 1124 C CA . PHE A 1 148 ? -5.355 22.781 5.738 1 92.5 148 PHE A CA 1
ATOM 1125 C C . PHE A 1 148 ? -5.684 21.5 4.977 1 92.5 148 PHE A C 1
ATOM 1127 O O . PHE A 1 148 ? -5.406 20.406 5.453 1 92.5 148 PHE A O 1
ATOM 1134 N N . LYS A 1 149 ? -6.18 21.656 3.764 1 95.25 149 LYS A N 1
ATOM 1135 C CA . LYS A 1 149 ? -6.379 20.5 2.898 1 95.25 149 LYS A CA 1
ATOM 1136 C C . LYS A 1 149 ? -5.047 19.828 2.557 1 95.25 149 LYS A C 1
ATOM 1138 O O . LYS A 1 149 ? -4.93 18.609 2.611 1 95.25 149 LYS A O 1
ATOM 1143 N N . SER A 1 150 ? -4.07 20.672 2.256 1 97 150 SER A N 1
ATOM 1144 C CA . SER A 1 150 ? -2.748 20.156 1.916 1 97 150 SER A CA 1
ATOM 1145 C C . SER A 1 150 ? -2.098 19.469 3.109 1 97 150 SER A C 1
ATOM 1147 O O . SER A 1 150 ? -1.456 18.422 2.955 1 97 150 SER A O 1
ATOM 1149 N N . LYS A 1 151 ? -2.26 20.062 4.258 1 97.44 151 LYS A N 1
ATOM 1150 C CA . LYS A 1 151 ? -1.714 19.438 5.461 1 97.44 151 LYS A CA 1
ATOM 1151 C C . LYS A 1 151 ? -2.375 18.094 5.738 1 97.44 151 LYS A C 1
ATOM 1153 O O . LYS A 1 151 ? -1.699 17.125 6.078 1 97.44 151 LYS A O 1
ATOM 1158 N N . ALA A 1 152 ? -3.688 18.062 5.605 1 98.12 152 ALA A N 1
ATOM 1159 C CA . ALA A 1 152 ? -4.418 16.812 5.82 1 98.12 152 ALA A CA 1
ATOM 1160 C C . ALA A 1 152 ? -3.938 15.727 4.863 1 98.12 152 ALA A C 1
ATOM 1162 O O . ALA A 1 152 ? -3.754 14.578 5.262 1 98.12 152 ALA A O 1
ATOM 1163 N N . MET A 1 153 ? -3.697 16.094 3.615 1 98.75 153 MET A N 1
ATOM 1164 C CA . MET A 1 153 ? -3.229 15.148 2.611 1 98.75 153 MET A CA 1
ATOM 1165 C C . MET A 1 153 ? -1.829 14.648 2.949 1 98.75 153 MET A C 1
ATOM 1167 O O . MET A 1 153 ? -1.546 13.453 2.824 1 98.75 153 MET A O 1
ATOM 1171 N N . ALA A 1 154 ? -0.985 15.539 3.363 1 98.81 154 ALA A N 1
ATOM 1172 C CA . ALA A 1 154 ? 0.368 15.156 3.754 1 98.81 154 ALA A CA 1
ATOM 1173 C C . ALA A 1 154 ? 0.346 14.211 4.953 1 98.81 154 ALA A C 1
ATOM 1175 O O . ALA A 1 154 ? 1.056 13.203 4.973 1 98.81 154 ALA A O 1
ATOM 1176 N N . ILE A 1 155 ? -0.479 14.547 5.914 1 98.75 155 ILE A N 1
ATOM 1177 C CA . ILE A 1 155 ? -0.57 13.758 7.137 1 98.75 155 ILE A CA 1
ATOM 1178 C C . ILE A 1 155 ? -1.099 12.367 6.812 1 98.75 155 ILE A C 1
ATOM 1180 O O . ILE A 1 155 ? -0.537 11.359 7.258 1 98.75 155 ILE A O 1
ATOM 1184 N N . LEU A 1 156 ? -2.158 12.281 6.039 1 98.81 156 LEU A N 1
ATOM 1185 C CA . LEU A 1 156 ? -2.703 10.977 5.668 1 98.81 156 LEU A CA 1
ATOM 1186 C C . LEU A 1 156 ? -1.678 10.156 4.895 1 98.81 156 LEU A C 1
ATOM 1188 O O . LEU A 1 156 ? -1.506 8.969 5.152 1 98.81 156 LEU A O 1
ATOM 1192 N N . SER A 1 157 ? -0.998 10.797 3.922 1 98.94 157 SER A N 1
ATOM 1193 C CA . SER A 1 157 ? 0.034 10.117 3.146 1 98.94 157 SER A CA 1
ATOM 1194 C C . SER A 1 157 ? 1.127 9.562 4.051 1 98.94 157 SER A C 1
ATOM 1196 O O . SER A 1 157 ? 1.544 8.406 3.889 1 98.94 157 SER A O 1
ATOM 1198 N N . LEU A 1 158 ? 1.519 10.359 4.977 1 98.94 158 LEU A N 1
ATOM 1199 C CA . LEU A 1 158 ? 2.572 9.977 5.906 1 98.94 158 LEU A CA 1
ATOM 1200 C C . LEU A 1 158 ? 2.135 8.789 6.762 1 98.94 158 LEU A C 1
ATOM 1202 O O . LEU A 1 158 ? 2.883 7.82 6.918 1 98.94 158 LEU A O 1
ATOM 1206 N N . MET A 1 159 ? 0.941 8.828 7.297 1 98.81 159 MET A N 1
ATOM 1207 C CA . MET A 1 159 ? 0.417 7.77 8.156 1 98.81 159 MET A CA 1
ATOM 1208 C C . MET A 1 159 ? 0.27 6.465 7.383 1 98.81 159 MET A C 1
ATOM 1210 O O . MET A 1 159 ? 0.737 5.418 7.832 1 98.81 159 MET A O 1
ATOM 1214 N N . VAL A 1 160 ? -0.312 6.543 6.211 1 98.88 160 VAL A N 1
ATOM 1215 C CA . VAL A 1 160 ? -0.529 5.367 5.379 1 98.88 160 VAL A CA 1
ATOM 1216 C C . VAL A 1 160 ? 0.815 4.773 4.961 1 98.88 160 VAL A C 1
ATOM 1218 O O . VAL A 1 160 ? 1.016 3.561 5.043 1 98.88 160 VAL A O 1
ATOM 1221 N N . GLY A 1 161 ? 1.733 5.648 4.539 1 98.94 161 GLY A N 1
ATOM 1222 C CA . GLY A 1 161 ? 3.047 5.172 4.129 1 98.94 161 GLY A CA 1
ATOM 1223 C C . GLY A 1 161 ? 3.818 4.516 5.258 1 98.94 161 GLY A C 1
ATOM 1224 O O . GLY A 1 161 ? 4.426 3.457 5.066 1 98.94 161 GLY A O 1
ATOM 1225 N N . ALA A 1 162 ? 3.803 5.105 6.414 1 98.94 162 ALA A N 1
ATOM 1226 C CA . ALA A 1 162 ? 4.527 4.566 7.559 1 98.94 162 ALA A CA 1
ATOM 1227 C C . ALA A 1 162 ? 3.965 3.211 7.977 1 98.94 162 ALA A C 1
ATOM 1229 O O . ALA A 1 162 ? 4.719 2.285 8.281 1 98.94 162 ALA A O 1
ATOM 1230 N N . LEU A 1 163 ? 2.668 3.154 8.039 1 98.88 163 LEU A N 1
ATOM 1231 C CA . LEU A 1 163 ? 2.053 1.891 8.43 1 98.88 163 LEU A CA 1
ATOM 1232 C C . LEU A 1 163 ? 2.34 0.806 7.398 1 98.88 163 LEU A C 1
ATOM 1234 O O . LEU A 1 163 ? 2.639 -0.336 7.758 1 98.88 163 LEU A O 1
ATOM 1238 N N . THR A 1 164 ? 2.271 1.135 6.109 1 98.88 164 THR A N 1
ATOM 1239 C CA . THR A 1 164 ? 2.604 0.195 5.043 1 98.88 164 THR A CA 1
ATOM 1240 C C . THR A 1 164 ? 4.035 -0.314 5.195 1 98.88 164 THR A C 1
ATOM 1242 O O . THR A 1 164 ? 4.27 -1.523 5.195 1 98.88 164 THR A O 1
ATOM 1245 N N . LEU A 1 165 ? 4.949 0.609 5.363 1 98.94 165 LEU A N 1
ATOM 1246 C CA . LEU A 1 165 ? 6.355 0.246 5.484 1 98.94 165 LEU A CA 1
ATOM 1247 C C . LEU A 1 165 ? 6.598 -0.595 6.73 1 98.94 165 LEU A C 1
ATOM 1249 O O . LEU A 1 165 ? 7.387 -1.543 6.707 1 98.94 165 LEU A O 1
ATOM 1253 N N . SER A 1 166 ? 5.961 -0.292 7.77 1 98.88 166 SER A N 1
ATOM 1254 C CA . SER A 1 166 ? 6.121 -1.026 9.023 1 98.88 166 SER A CA 1
ATOM 1255 C C . SER A 1 166 ? 5.637 -2.465 8.883 1 98.88 166 SER A C 1
ATOM 1257 O O . SER A 1 166 ? 6.16 -3.369 9.539 1 98.88 166 SER A O 1
ATOM 1259 N N . ARG A 1 167 ? 4.707 -2.721 8.008 1 98.62 167 ARG A N 1
ATOM 1260 C CA . ARG A 1 167 ? 4.109 -4.047 7.875 1 98.62 167 ARG A CA 1
ATOM 1261 C C . ARG A 1 167 ? 4.961 -4.941 6.98 1 98.62 167 ARG A C 1
ATOM 1263 O O . ARG A 1 167 ? 4.824 -6.168 7.012 1 98.62 167 ARG A O 1
ATOM 1270 N N . VAL A 1 168 ? 5.848 -4.355 6.164 1 98.69 168 VAL A N 1
ATOM 1271 C CA . VAL A 1 168 ? 6.484 -5.18 5.145 1 98.69 168 VAL A CA 1
ATOM 1272 C C . VAL A 1 168 ? 7.93 -5.473 5.539 1 98.69 168 VAL A C 1
ATOM 1274 O O . VAL A 1 168 ? 8.688 -6.043 4.758 1 98.69 168 VAL A O 1
ATOM 1277 N N . VAL A 1 169 ? 8.352 -5.035 6.723 1 98.81 169 VAL A N 1
ATOM 1278 C CA . VAL A 1 169 ? 9.688 -5.348 7.211 1 98.81 169 VAL A CA 1
ATOM 1279 C C . VAL A 1 169 ? 9.602 -6.395 8.32 1 98.81 169 VAL A C 1
ATOM 1281 O O . VAL A 1 169 ? 8.602 -6.461 9.039 1 98.81 169 VAL A O 1
ATOM 1284 N N . ASN A 1 170 ? 10.633 -7.203 8.469 1 98.69 170 ASN A N 1
ATOM 1285 C CA . ASN A 1 170 ? 10.695 -8.211 9.516 1 98.69 170 ASN A CA 1
ATOM 1286 C C . ASN A 1 170 ? 11.211 -7.625 10.828 1 98.69 170 ASN A C 1
ATOM 1288 O O . ASN A 1 170 ? 10.758 -8.008 11.906 1 98.69 170 ASN A O 1
ATOM 1292 N N . ASP A 1 171 ? 12.133 -6.699 10.789 1 98.75 171 ASP A N 1
ATOM 1293 C CA . ASP A 1 171 ? 12.781 -6.129 11.961 1 98.75 171 ASP A CA 1
ATOM 1294 C C . ASP A 1 171 ? 11.805 -5.289 12.781 1 98.75 171 ASP A C 1
ATOM 1296 O O . ASP A 1 171 ? 11.391 -4.211 12.352 1 98.75 171 ASP A O 1
ATOM 1300 N N . PRO A 1 172 ? 11.438 -5.789 13.977 1 98.31 172 PRO A N 1
ATOM 1301 C CA . PRO A 1 172 ? 10.445 -5.051 14.766 1 98.31 172 PRO A CA 1
ATOM 1302 C C . PRO A 1 172 ? 10.93 -3.66 15.164 1 98.31 172 PRO A C 1
ATOM 1304 O O . PRO A 1 172 ? 10.125 -2.74 15.32 1 98.31 172 PRO A O 1
ATOM 1307 N N . GLY A 1 173 ? 12.195 -3.498 15.328 1 98.62 173 GLY A N 1
ATOM 1308 C CA . GLY A 1 173 ? 12.734 -2.182 15.633 1 98.62 173 GLY A CA 1
ATOM 1309 C C . GLY A 1 173 ? 12.578 -1.196 14.484 1 98.62 173 GLY A C 1
ATOM 1310 O O . GLY A 1 173 ? 12.211 -0.04 14.703 1 98.62 173 GLY A O 1
ATOM 1311 N N . LEU A 1 174 ? 12.898 -1.684 13.281 1 98.75 174 LEU A N 1
ATOM 1312 C CA . LEU A 1 174 ? 12.719 -0.853 12.102 1 98.75 174 LEU A CA 1
ATOM 1313 C C . LEU A 1 174 ? 11.242 -0.511 11.891 1 98.75 174 LEU A C 1
ATOM 1315 O O . LEU A 1 174 ? 10.906 0.638 11.602 1 98.75 174 LEU A O 1
ATOM 1319 N N . ALA A 1 175 ? 10.391 -1.503 12.094 1 98.88 175 ALA A N 1
ATOM 1320 C CA . ALA A 1 175 ? 8.953 -1.293 11.969 1 98.88 175 ALA A CA 1
ATOM 1321 C C . ALA A 1 175 ? 8.469 -0.209 12.938 1 98.88 175 ALA A C 1
ATOM 1323 O O . ALA A 1 175 ? 7.738 0.701 12.539 1 98.88 175 ALA A O 1
ATOM 1324 N N . GLN A 1 176 ? 8.922 -0.337 14.164 1 98.81 176 GLN A N 1
ATOM 1325 C CA . GLN A 1 176 ? 8.508 0.625 15.172 1 98.81 176 GLN A CA 1
ATOM 1326 C C . GLN A 1 176 ? 9.07 2.012 14.883 1 98.81 176 GLN A C 1
ATOM 1328 O O . GLN A 1 176 ? 8.414 3.023 15.141 1 98.81 176 GLN A O 1
ATOM 1333 N N . ALA A 1 177 ? 10.242 2.084 14.367 1 98.81 177 ALA A N 1
ATOM 1334 C CA . ALA A 1 177 ? 10.875 3.359 14.039 1 98.81 177 ALA A CA 1
ATOM 1335 C C . ALA A 1 177 ? 10.07 4.113 12.977 1 98.81 177 ALA A C 1
ATOM 1337 O O . ALA A 1 177 ? 9.953 5.34 13.039 1 98.81 177 ALA A O 1
ATOM 1338 N N . PHE A 1 178 ? 9.531 3.445 11.984 1 98.88 178 PHE A N 1
ATOM 1339 C CA . PHE A 1 178 ? 8.68 4.086 10.992 1 98.88 178 PHE A CA 1
ATOM 1340 C C . PHE A 1 178 ? 7.473 4.738 11.656 1 98.88 178 PHE A C 1
ATOM 1342 O O . PHE A 1 178 ? 7.121 5.875 11.336 1 98.88 178 PHE A O 1
ATOM 1349 N N . LEU A 1 179 ? 6.875 4.004 12.578 1 98.88 179 LEU A N 1
ATOM 1350 C CA . LEU A 1 179 ? 5.68 4.516 13.242 1 98.88 179 LEU A CA 1
ATOM 1351 C C . LEU A 1 179 ? 6.02 5.719 14.117 1 98.88 179 LEU A C 1
ATOM 1353 O O . LEU A 1 179 ? 5.328 6.738 14.07 1 98.88 179 LEU A O 1
ATOM 1357 N N . ASP A 1 180 ? 7.074 5.633 14.875 1 98.75 180 ASP A N 1
ATOM 1358 C CA . ASP A 1 180 ? 7.484 6.711 15.766 1 98.75 180 ASP A CA 1
ATOM 1359 C C . ASP A 1 180 ? 7.84 7.973 14.984 1 98.75 180 ASP A C 1
ATOM 1361 O O . ASP A 1 180 ? 7.445 9.078 15.367 1 98.75 180 ASP A O 1
ATOM 1365 N N . THR A 1 181 ? 8.57 7.77 13.953 1 98.69 181 THR A N 1
ATOM 1366 C CA . THR A 1 181 ? 9 8.891 13.125 1 98.69 181 THR A CA 1
ATOM 1367 C C . THR A 1 181 ? 7.797 9.57 12.469 1 98.69 181 THR A C 1
ATOM 1369 O O . THR A 1 181 ? 7.727 10.805 12.422 1 98.69 181 THR A O 1
ATOM 1372 N N . ALA A 1 182 ? 6.887 8.773 11.992 1 98.81 182 ALA A N 1
ATOM 1373 C CA . ALA A 1 182 ? 5.684 9.328 11.383 1 98.81 182 ALA A CA 1
ATOM 1374 C C . ALA A 1 182 ? 4.863 10.109 12.406 1 98.81 182 ALA A C 1
ATOM 1376 O O . ALA A 1 182 ? 4.355 11.195 12.109 1 98.81 182 ALA A O 1
ATOM 1377 N N . ALA A 1 183 ? 4.75 9.547 13.602 1 98.69 183 ALA A N 1
ATOM 1378 C CA . ALA A 1 183 ? 3.992 10.219 14.648 1 98.69 183 ALA A CA 1
ATOM 1379 C C . ALA A 1 183 ? 4.57 11.602 14.945 1 98.69 183 ALA A C 1
ATOM 1381 O O . ALA A 1 183 ? 3.83 12.586 15.039 1 98.69 183 ALA A O 1
ATOM 1382 N N . ALA A 1 184 ? 5.867 11.68 15.062 1 98.06 184 ALA A N 1
ATOM 1383 C CA . ALA A 1 184 ? 6.535 12.953 15.312 1 98.06 184 ALA A CA 1
ATOM 1384 C C . ALA A 1 184 ? 6.328 13.922 14.148 1 98.06 184 ALA A C 1
ATOM 1386 O O . ALA A 1 184 ? 6.055 15.102 14.359 1 98.06 184 ALA A O 1
ATOM 1387 N N . GLN A 1 185 ? 6.402 13.43 12.953 1 98.06 185 GLN A N 1
ATOM 1388 C CA . GLN A 1 185 ? 6.316 14.297 11.781 1 98.06 185 GLN A CA 1
ATOM 1389 C C . GLN A 1 185 ? 4.887 14.773 11.555 1 98.06 185 GLN A C 1
ATOM 1391 O O . GLN A 1 185 ? 4.668 15.891 11.078 1 98.06 185 GLN A O 1
ATOM 1396 N N . VAL A 1 186 ? 3.869 13.938 11.891 1 98.31 186 VAL A N 1
ATOM 1397 C CA . VAL A 1 186 ? 2.475 14.359 11.812 1 98.31 186 VAL A CA 1
ATOM 1398 C C . VAL A 1 186 ? 2.262 15.594 12.688 1 98.31 186 VAL A C 1
ATOM 1400 O O . VAL A 1 186 ? 1.627 16.562 12.258 1 98.31 186 VAL A O 1
ATOM 1403 N N . ARG A 1 187 ? 2.82 15.602 13.867 1 96.94 187 ARG A N 1
ATOM 1404 C CA . ARG A 1 187 ? 2.701 16.734 14.773 1 96.94 187 ARG A CA 1
ATOM 1405 C C . ARG A 1 187 ? 3.393 17.969 14.203 1 96.94 187 ARG A C 1
ATOM 1407 O O . ARG A 1 187 ? 2.879 19.078 14.32 1 96.94 187 ARG A O 1
ATOM 1414 N N . ASN A 1 188 ? 4.547 17.75 13.578 1 96.5 188 ASN A N 1
ATOM 1415 C CA . ASN A 1 188 ? 5.273 18.859 12.969 1 96.5 188 ASN A CA 1
ATOM 1416 C C . ASN A 1 188 ? 4.473 19.5 11.836 1 96.5 188 ASN A C 1
ATOM 1418 O O . ASN A 1 188 ? 4.41 20.719 11.727 1 96.5 188 ASN A O 1
ATOM 1422 N N . ILE A 1 189 ? 3.865 18.672 11 1 96.81 189 ILE A N 1
ATOM 1423 C CA . ILE A 1 189 ? 3.09 19.172 9.867 1 96.81 189 ILE A CA 1
ATOM 1424 C C . ILE A 1 189 ? 1.866 19.922 10.375 1 96.81 189 ILE A C 1
ATOM 1426 O O . ILE A 1 189 ? 1.549 21.016 9.875 1 96.81 189 ILE A O 1
ATOM 1430 N N . ALA A 1 190 ? 1.187 19.344 11.383 1 95.12 190 ALA A N 1
ATOM 1431 C CA . ALA A 1 190 ? -0.016 19.969 11.93 1 95.12 190 ALA A CA 1
ATOM 1432 C C . ALA A 1 190 ? 0.302 21.328 12.547 1 95.12 190 ALA A C 1
ATOM 1434 O O . ALA A 1 190 ? -0.504 22.25 12.469 1 95.12 190 ALA A O 1
ATOM 1435 N N . ALA A 1 191 ? 1.497 21.484 13.125 1 92.06 191 ALA A N 1
ATOM 1436 C CA . ALA A 1 191 ? 1.864 22.672 13.875 1 92.06 191 ALA A CA 1
ATOM 1437 C C . ALA A 1 191 ? 2.439 23.75 12.961 1 92.06 191 ALA A C 1
ATOM 1439 O O . ALA A 1 191 ? 2.541 24.922 13.344 1 92.06 191 ALA A O 1
ATOM 1440 N N . ALA A 1 192 ? 2.885 23.375 11.805 1 85.5 192 ALA A N 1
ATOM 1441 C CA . ALA A 1 192 ? 3.562 24.312 10.914 1 85.5 192 ALA A CA 1
ATOM 1442 C C . ALA A 1 192 ? 2.562 25.234 10.227 1 85.5 192 ALA A C 1
ATOM 1444 O O . ALA A 1 192 ? 1.419 24.844 9.977 1 85.5 192 ALA A O 1
ATOM 1445 N N . MET B 1 1 ? 16.609 -33.25 -24.656 1 57.31 1 MET B N 1
ATOM 1446 C CA . MET B 1 1 ? 17.984 -32.781 -24.578 1 57.31 1 MET B CA 1
ATOM 1447 C C . MET B 1 1 ? 18.266 -32.125 -23.234 1 57.31 1 MET B C 1
ATOM 1449 O O . MET B 1 1 ? 17.422 -31.375 -22.719 1 57.31 1 MET B O 1
ATOM 1453 N N . ARG B 1 2 ? 19.219 -32.594 -22.516 1 73.06 2 ARG B N 1
ATOM 1454 C CA . ARG B 1 2 ? 19.531 -32.094 -21.172 1 73.06 2 ARG B CA 1
ATOM 1455 C C . ARG B 1 2 ? 19.922 -30.609 -21.234 1 73.06 2 ARG B C 1
ATOM 1457 O O . ARG B 1 2 ? 20.812 -30.234 -22 1 73.06 2 ARG B O 1
ATOM 1464 N N . VAL B 1 3 ? 19.156 -29.625 -20.781 1 79.31 3 VAL B N 1
ATOM 1465 C CA . VAL B 1 3 ? 19.469 -28.203 -20.672 1 79.31 3 VAL B CA 1
ATOM 1466 C C . VAL B 1 3 ? 20.797 -28.016 -19.938 1 79.31 3 VAL B C 1
ATOM 1468 O O . VAL B 1 3 ? 21.047 -28.672 -18.938 1 79.31 3 VAL B O 1
ATOM 1471 N N . SER B 1 4 ? 21.734 -27.422 -20.594 1 86.88 4 SER B N 1
ATOM 1472 C CA . SER B 1 4 ? 23.016 -27.125 -19.938 1 86.88 4 SER B CA 1
ATOM 1473 C C . SER B 1 4 ? 22.812 -26.297 -18.672 1 86.88 4 SER B C 1
ATOM 1475 O O . SER B 1 4 ? 21.766 -25.688 -18.484 1 86.88 4 SER B O 1
ATOM 1477 N N . ARG B 1 5 ? 23.781 -26.438 -17.781 1 88.06 5 ARG B N 1
ATOM 1478 C CA . ARG B 1 5 ? 23.734 -25.656 -16.547 1 88.06 5 ARG B CA 1
ATOM 1479 C C . ARG B 1 5 ? 23.594 -24.172 -16.844 1 88.06 5 ARG B C 1
ATOM 1481 O O . ARG B 1 5 ? 22.875 -23.453 -16.141 1 88.06 5 ARG B O 1
ATOM 1488 N N . ILE B 1 6 ? 24.25 -23.719 -17.828 1 90.94 6 ILE B N 1
ATOM 1489 C CA . ILE B 1 6 ? 24.219 -22.312 -18.219 1 90.94 6 ILE B CA 1
ATOM 1490 C C . ILE B 1 6 ? 22.828 -21.938 -18.719 1 90.94 6 ILE B C 1
ATOM 1492 O O . ILE B 1 6 ? 22.281 -20.906 -18.312 1 90.94 6 ILE B O 1
ATOM 1496 N N . GLN B 1 7 ? 22.281 -22.703 -19.516 1 90.75 7 GLN B N 1
ATOM 1497 C CA . GLN B 1 7 ? 20.938 -22.453 -20.047 1 90.75 7 GLN B CA 1
ATOM 1498 C C . GLN B 1 7 ? 19.906 -22.484 -18.922 1 90.75 7 GLN B C 1
ATOM 1500 O O . GLN B 1 7 ? 18.938 -21.719 -18.938 1 90.75 7 GLN B O 1
ATOM 1505 N N . ALA B 1 8 ? 20.094 -23.453 -17.984 1 91.19 8 ALA B N 1
ATOM 1506 C CA . ALA B 1 8 ? 19.188 -23.547 -16.844 1 91.19 8 ALA B CA 1
ATOM 1507 C C . ALA B 1 8 ? 19.188 -22.266 -16.031 1 91.19 8 ALA B C 1
ATOM 1509 O O . ALA B 1 8 ? 18.141 -21.797 -15.609 1 91.19 8 ALA B O 1
ATOM 1510 N N . GLU B 1 9 ? 20.406 -21.797 -15.82 1 94.19 9 GLU B N 1
ATOM 1511 C CA . GLU B 1 9 ? 20.531 -20.562 -15.062 1 94.19 9 GLU B CA 1
ATOM 1512 C C . GLU B 1 9 ? 19.922 -19.375 -15.828 1 94.19 9 GLU B C 1
ATOM 1514 O O . GLU B 1 9 ? 19.281 -18.5 -15.242 1 94.19 9 GLU B O 1
ATOM 1519 N N . GLU B 1 10 ? 20.094 -19.328 -17.047 1 95 10 GLU B N 1
ATOM 1520 C CA . GLU B 1 10 ? 19.484 -18.281 -17.875 1 95 10 GLU B CA 1
ATOM 1521 C C . GLU B 1 10 ? 17.969 -18.344 -17.828 1 95 10 GLU B C 1
ATOM 1523 O O . GLU B 1 10 ? 17.297 -17.312 -17.75 1 95 10 GLU B O 1
ATOM 1528 N N . ASN B 1 11 ? 17.453 -19.531 -17.906 1 94.69 11 ASN B N 1
ATOM 1529 C CA . ASN B 1 11 ? 16.016 -19.719 -17.797 1 94.69 11 ASN B CA 1
ATOM 1530 C C . ASN B 1 11 ? 15.492 -19.25 -16.438 1 94.69 11 ASN B C 1
ATOM 1532 O O . ASN B 1 11 ? 14.453 -18.594 -16.359 1 94.69 11 ASN B O 1
ATOM 1536 N N . ARG B 1 12 ? 16.219 -19.594 -15.43 1 96.62 12 ARG B N 1
ATOM 1537 C CA . ARG B 1 12 ? 15.852 -19.188 -14.078 1 96.62 12 ARG B CA 1
ATOM 1538 C C . ARG B 1 12 ? 15.773 -17.672 -13.969 1 96.62 12 ARG B C 1
ATOM 1540 O O . ARG B 1 12 ? 14.797 -17.125 -13.445 1 96.62 12 ARG B O 1
ATOM 1547 N N . GLN B 1 13 ? 16.766 -17 -14.523 1 97.44 13 GLN B N 1
ATOM 1548 C CA . GLN B 1 13 ? 16.797 -15.539 -14.484 1 97.44 13 GLN B CA 1
ATOM 1549 C C . GLN B 1 13 ? 15.656 -14.938 -15.305 1 97.44 13 GLN B C 1
ATOM 1551 O O . GLN B 1 13 ? 15.07 -13.922 -14.906 1 97.44 13 GLN B O 1
ATOM 1556 N N . THR B 1 14 ? 15.344 -15.531 -16.359 1 97.38 14 THR B N 1
ATOM 1557 C CA . THR B 1 14 ? 14.234 -15.078 -17.188 1 97.38 14 THR B CA 1
ATOM 1558 C C . THR B 1 14 ? 12.922 -15.156 -16.422 1 97.38 14 THR B C 1
ATOM 1560 O O . THR B 1 14 ? 12.117 -14.219 -16.453 1 97.38 14 THR B O 1
ATOM 1563 N N . VAL B 1 15 ? 12.734 -16.266 -15.703 1 97.88 15 VAL B N 1
ATOM 1564 C CA . VAL B 1 15 ? 11.523 -16.438 -14.914 1 97.88 15 VAL B CA 1
ATOM 1565 C C . VAL B 1 15 ? 11.453 -15.367 -13.828 1 97.88 15 VAL B C 1
ATOM 1567 O O . VAL B 1 15 ? 10.398 -14.758 -13.617 1 97.88 15 VAL B O 1
ATOM 1570 N N . ILE B 1 16 ? 12.539 -15.086 -13.188 1 98.44 16 ILE B N 1
ATOM 1571 C CA . ILE B 1 16 ? 12.586 -14.094 -12.117 1 98.44 16 ILE B CA 1
ATOM 1572 C C . ILE B 1 16 ? 12.266 -12.711 -12.68 1 98.44 16 ILE B C 1
ATOM 1574 O O . ILE B 1 16 ? 11.477 -11.969 -12.094 1 98.44 16 ILE B O 1
ATOM 1578 N N . ASN B 1 17 ? 12.82 -12.391 -13.828 1 98 17 ASN B N 1
ATOM 1579 C CA . ASN B 1 17 ? 12.578 -11.094 -14.461 1 98 17 ASN B CA 1
ATOM 1580 C C . ASN B 1 17 ? 11.117 -10.922 -14.852 1 98 17 ASN B C 1
ATOM 1582 O O . ASN B 1 17 ? 10.523 -9.875 -14.594 1 98 17 ASN B O 1
ATOM 1586 N N . VAL B 1 18 ? 10.602 -11.906 -15.453 1 97.88 18 VAL B N 1
ATOM 1587 C CA . VAL B 1 18 ? 9.211 -11.875 -15.898 1 97.88 18 VAL B CA 1
ATOM 1588 C C . VAL B 1 18 ? 8.281 -11.805 -14.688 1 97.88 18 VAL B C 1
ATOM 1590 O O . VAL B 1 18 ? 7.359 -10.984 -14.648 1 97.88 18 VAL B O 1
ATOM 1593 N N . ALA B 1 19 ? 8.547 -12.633 -13.703 1 98.19 19 ALA B N 1
ATOM 1594 C CA . ALA B 1 19 ? 7.738 -12.656 -12.484 1 98.19 19 ALA B CA 1
ATOM 1595 C C . ALA B 1 19 ? 7.797 -11.312 -11.766 1 98.19 19 ALA B C 1
ATOM 1597 O O . ALA B 1 19 ? 6.793 -10.844 -11.227 1 98.19 19 ALA B O 1
ATOM 1598 N N . SER B 1 20 ? 8.992 -10.719 -11.742 1 98.38 20 SER B N 1
ATOM 1599 C CA . SER B 1 20 ? 9.18 -9.422 -11.109 1 98.38 20 SER B CA 1
ATOM 1600 C C . SER B 1 20 ? 8.211 -8.391 -11.664 1 98.38 20 SER B C 1
ATOM 1602 O O . SER B 1 20 ? 7.562 -7.664 -10.898 1 98.38 20 SER B O 1
ATOM 1604 N N . ARG B 1 21 ? 8.008 -8.367 -12.898 1 97.62 21 ARG B N 1
ATOM 1605 C CA . ARG B 1 21 ? 7.125 -7.41 -13.547 1 97.62 21 ARG B CA 1
ATOM 1606 C C . ARG B 1 21 ? 5.664 -7.816 -13.383 1 97.62 21 ARG B C 1
ATOM 1608 O O . ARG B 1 21 ? 4.824 -6.988 -13.023 1 97.62 21 ARG B O 1
ATOM 1615 N N . LEU B 1 22 ? 5.375 -9.07 -13.57 1 97.88 22 LEU B N 1
ATOM 1616 C CA . LEU B 1 22 ? 3.996 -9.539 -13.57 1 97.88 22 LEU B CA 1
ATOM 1617 C C . LEU B 1 22 ? 3.408 -9.508 -12.164 1 97.88 22 LEU B C 1
ATOM 1619 O O . LEU B 1 22 ? 2.217 -9.234 -11.992 1 97.88 22 LEU B O 1
ATOM 1623 N N . PHE B 1 23 ? 4.234 -9.766 -11.156 1 98.12 23 PHE B N 1
ATOM 1624 C CA . PHE B 1 23 ? 3.752 -9.656 -9.781 1 98.12 23 PHE B CA 1
ATOM 1625 C C . PHE B 1 23 ? 3.371 -8.219 -9.453 1 98.12 23 PHE B C 1
ATOM 1627 O O . PHE B 1 23 ? 2.396 -7.977 -8.742 1 98.12 23 PHE B O 1
ATOM 1634 N N . ARG B 1 24 ? 4.098 -7.258 -9.93 1 97.75 24 ARG B N 1
ATOM 1635 C CA . ARG B 1 24 ? 3.764 -5.863 -9.672 1 97.75 24 ARG B CA 1
ATOM 1636 C C . ARG B 1 24 ? 2.494 -5.453 -10.406 1 97.75 24 ARG B C 1
ATOM 1638 O O . ARG B 1 24 ? 1.724 -4.625 -9.922 1 97.75 24 ARG B O 1
ATOM 1645 N N . GLU B 1 25 ? 2.273 -6.059 -11.484 1 97 25 GLU B N 1
ATOM 1646 C CA . GLU B 1 25 ? 1.107 -5.734 -12.297 1 97 25 GLU B CA 1
ATOM 1647 C C . GLU B 1 25 ? -0.152 -6.398 -11.742 1 97 25 GLU B C 1
ATOM 1649 O O . GLU B 1 25 ? -1.23 -5.801 -11.758 1 97 25 GLU B O 1
ATOM 1654 N N . HIS B 1 26 ? -0.01 -7.648 -11.172 1 97.06 26 HIS B N 1
ATOM 1655 C CA . HIS B 1 26 ? -1.194 -8.453 -10.898 1 97.06 26 HIS B CA 1
ATOM 1656 C C . HIS B 1 26 ? -1.316 -8.766 -9.406 1 97.06 26 HIS B C 1
ATOM 1658 O O . HIS B 1 26 ? -2.373 -9.203 -8.945 1 97.06 26 HIS B O 1
ATOM 1664 N N . GLY B 1 27 ? -0.246 -8.508 -8.672 1 97.56 27 GLY B N 1
ATOM 1665 C CA . GLY B 1 27 ? -0.188 -9.031 -7.316 1 97.56 27 GLY B CA 1
ATOM 1666 C C . GLY B 1 27 ? 0.312 -10.461 -7.25 1 97.56 27 GLY B C 1
ATOM 1667 O O . GLY B 1 27 ? 0.282 -11.188 -8.25 1 97.56 27 GLY B O 1
ATOM 1668 N N . PHE B 1 28 ? 0.778 -10.883 -6.102 1 97.88 28 PHE B N 1
ATOM 1669 C CA . PHE B 1 28 ? 1.331 -12.219 -5.938 1 97.88 28 PHE B CA 1
ATOM 1670 C C . PHE B 1 28 ? 0.267 -13.281 -6.195 1 97.88 28 PHE B C 1
ATOM 1672 O O . PHE B 1 28 ? 0.547 -14.312 -6.812 1 97.88 28 PHE B O 1
ATOM 1679 N N . ASP B 1 29 ? -0.933 -13 -5.793 1 96.5 29 ASP B N 1
ATOM 1680 C CA . ASP B 1 29 ? -2.008 -13.984 -5.926 1 96.5 29 ASP B CA 1
ATOM 1681 C C . ASP B 1 29 ? -2.814 -13.742 -7.203 1 96.5 29 ASP B C 1
ATOM 1683 O O . ASP B 1 29 ? -3.701 -14.531 -7.539 1 96.5 29 ASP B O 1
ATOM 1687 N N . GLY B 1 30 ? -2.525 -12.695 -7.926 1 96.25 30 GLY B N 1
ATOM 1688 C CA . GLY B 1 30 ? -3.326 -12.312 -9.078 1 96.25 30 GLY B CA 1
ATOM 1689 C C . GLY B 1 30 ? -2.9 -13.016 -10.352 1 96.25 30 GLY B C 1
ATOM 1690 O O . GLY B 1 30 ? -3.525 -12.836 -11.406 1 96.25 30 GLY B O 1
ATOM 1691 N N . ILE B 1 31 ? -1.854 -13.789 -10.211 1 96.69 31 ILE B N 1
ATOM 1692 C CA . ILE B 1 31 ? -1.367 -14.523 -11.375 1 96.69 31 ILE B CA 1
ATOM 1693 C C . ILE B 1 31 ? -0.903 -15.914 -10.945 1 96.69 31 ILE B C 1
ATOM 1695 O O . ILE B 1 31 ? -0.256 -16.078 -9.906 1 96.69 31 ILE B O 1
ATOM 1699 N N . GLY B 1 32 ? -1.259 -16.859 -11.75 1 95.75 32 GLY B N 1
ATOM 1700 C CA . GLY B 1 32 ? -0.914 -18.25 -11.445 1 95.75 32 GLY B CA 1
ATOM 1701 C C . GLY B 1 32 ? 0.422 -18.672 -12.023 1 95.75 32 GLY B C 1
ATOM 1702 O O . GLY B 1 32 ? 0.965 -18 -12.906 1 95.75 32 GLY B O 1
ATOM 1703 N N . LEU B 1 33 ? 0.884 -19.719 -11.523 1 95.88 33 LEU B N 1
ATOM 1704 C CA . LEU B 1 33 ? 2.174 -20.25 -11.945 1 95.88 33 LEU B CA 1
ATOM 1705 C C . LEU B 1 33 ? 2.166 -20.594 -13.43 1 95.88 33 LEU B C 1
ATOM 1707 O O . LEU B 1 33 ? 3.148 -20.344 -14.133 1 95.88 33 LEU B O 1
ATOM 1711 N N . LYS B 1 34 ? 1.098 -21.156 -13.883 1 95.88 34 LYS B N 1
ATOM 1712 C CA . LYS B 1 34 ? 0.985 -21.516 -15.297 1 95.88 34 LYS B CA 1
ATOM 1713 C C . LYS B 1 34 ? 1.189 -20.297 -16.188 1 95.88 34 LYS B C 1
ATOM 1715 O O . LYS B 1 34 ? 2.01 -20.312 -17.109 1 95.88 34 LYS B O 1
AT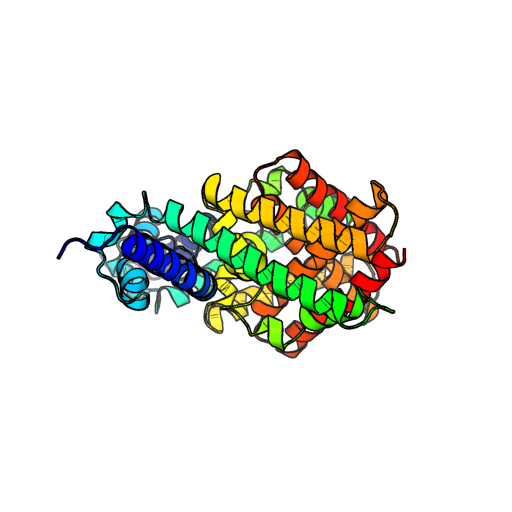OM 1720 N N . ASP B 1 35 ? 0.46 -19.219 -15.914 1 96.69 35 ASP B N 1
ATOM 1721 C CA . ASP B 1 35 ? 0.543 -17.984 -16.703 1 96.69 35 ASP B CA 1
ATOM 1722 C C . ASP B 1 35 ? 1.928 -17.359 -16.594 1 96.69 35 ASP B C 1
ATOM 1724 O O . ASP B 1 35 ? 2.451 -16.812 -17.562 1 96.69 35 ASP B O 1
ATOM 1728 N N . LEU B 1 36 ? 2.521 -17.406 -15.398 1 96.62 36 LEU B N 1
ATOM 1729 C CA . LEU B 1 36 ? 3.861 -16.875 -15.18 1 96.62 36 LEU B CA 1
ATOM 1730 C C . LEU B 1 36 ? 4.883 -17.594 -16.047 1 96.62 36 LEU B C 1
ATOM 1732 O O . LEU B 1 36 ? 5.691 -16.953 -16.719 1 96.62 36 LEU B O 1
ATOM 1736 N N . MET B 1 37 ? 4.797 -18.938 -16.078 1 97.31 37 MET B N 1
ATOM 1737 C CA . MET B 1 37 ? 5.746 -19.75 -16.828 1 97.31 37 MET B CA 1
ATOM 1738 C C . MET B 1 37 ? 5.535 -19.578 -18.328 1 97.31 37 MET B C 1
ATOM 1740 O O . MET B 1 37 ? 6.496 -19.469 -19.094 1 97.31 37 MET B O 1
ATOM 1744 N N . GLU B 1 38 ? 4.297 -19.484 -18.688 1 97.5 38 GLU B N 1
ATOM 1745 C CA . GLU B 1 38 ? 3.977 -19.234 -20.078 1 97.5 38 GLU B CA 1
ATOM 1746 C C . GLU B 1 38 ? 4.547 -17.906 -20.562 1 97.5 38 GLU B C 1
ATOM 1748 O O . GLU B 1 38 ? 5.109 -17.828 -21.656 1 97.5 38 GLU B O 1
ATOM 1753 N N . ALA B 1 39 ? 4.43 -16.922 -19.75 1 97.31 39 ALA B N 1
ATOM 1754 C CA . ALA B 1 39 ? 4.965 -15.609 -20.078 1 97.31 39 ALA B CA 1
ATOM 1755 C C . ALA B 1 39 ? 6.488 -15.648 -20.188 1 97.31 39 ALA B C 1
ATOM 1757 O O . ALA B 1 39 ? 7.082 -14.859 -20.922 1 97.31 39 ALA B O 1
ATOM 1758 N N . ALA B 1 40 ? 7.105 -16.562 -19.469 1 96.69 40 ALA B N 1
ATOM 1759 C CA . ALA B 1 40 ? 8.555 -16.734 -19.5 1 96.69 40 ALA B CA 1
ATOM 1760 C C . ALA B 1 40 ? 8.984 -17.625 -20.656 1 96.69 40 ALA B C 1
ATOM 1762 O O . ALA B 1 40 ? 10.18 -17.828 -20.891 1 96.69 40 ALA B O 1
ATOM 1763 N N . GLY B 1 41 ? 7.996 -18.172 -21.359 1 96.5 41 GLY B N 1
ATOM 1764 C CA . GLY B 1 41 ? 8.297 -19.047 -22.484 1 96.5 41 GLY B CA 1
ATOM 1765 C C . GLY B 1 41 ? 8.711 -20.453 -22.062 1 96.5 41 GLY B C 1
ATOM 1766 O O . GLY B 1 41 ? 9.477 -21.109 -22.766 1 96.5 41 GLY B O 1
ATOM 1767 N N . LEU B 1 42 ? 8.344 -20.812 -20.906 1 95.56 42 LEU B N 1
ATOM 1768 C CA . LEU B 1 42 ? 8.727 -22.109 -20.328 1 95.56 42 LEU B CA 1
ATOM 1769 C C . LEU B 1 42 ? 7.492 -22.891 -19.906 1 95.56 42 LEU B C 1
ATOM 1771 O O . LEU B 1 42 ? 6.41 -22.328 -19.75 1 95.56 42 LEU B O 1
ATOM 1775 N N . THR B 1 43 ? 7.723 -24.219 -19.703 1 91.44 43 THR B N 1
ATOM 1776 C CA . THR B 1 43 ? 6.637 -25.078 -19.219 1 91.44 43 THR B CA 1
ATOM 1777 C C . THR B 1 43 ? 6.578 -25.078 -17.703 1 91.44 43 THR B C 1
ATOM 1779 O O . THR B 1 43 ? 7.605 -24.922 -17.031 1 91.44 43 THR B O 1
ATOM 1782 N N . GLN B 1 44 ? 5.391 -25.266 -17.141 1 91.62 44 GLN B N 1
ATOM 1783 C CA . GLN B 1 44 ? 5.16 -25.266 -15.695 1 91.62 44 GLN B CA 1
ATOM 1784 C C . GLN B 1 44 ? 5.941 -26.391 -15.016 1 91.62 44 GLN B C 1
ATOM 1786 O O . GLN B 1 44 ? 6.395 -26.234 -13.883 1 91.62 44 GLN B O 1
ATOM 1791 N N . GLY B 1 45 ? 6.145 -27.531 -15.742 1 89.44 45 GLY B N 1
ATOM 1792 C CA . GLY B 1 45 ? 6.828 -28.688 -15.188 1 89.44 45 GLY B CA 1
ATOM 1793 C C . GLY B 1 45 ? 8.258 -28.391 -14.781 1 89.44 45 GLY B C 1
ATOM 1794 O O . GLY B 1 45 ? 8.789 -29.016 -13.859 1 89.44 45 GLY B O 1
ATOM 1795 N N . GLY B 1 46 ? 8.906 -27.531 -15.414 1 88.88 46 GLY B N 1
ATOM 1796 C CA . GLY B 1 46 ? 10.281 -27.172 -15.117 1 88.88 46 GLY B CA 1
ATOM 1797 C C . GLY B 1 46 ? 10.414 -26.25 -13.922 1 88.88 46 GLY B C 1
ATOM 1798 O O . GLY B 1 46 ? 11.516 -26 -13.43 1 88.88 46 GLY B O 1
ATOM 1799 N N . PHE B 1 47 ? 9.328 -25.781 -13.375 1 94.31 47 PHE B N 1
ATOM 1800 C CA . PHE B 1 47 ? 9.32 -24.797 -12.312 1 94.31 47 PHE B CA 1
ATOM 1801 C C . PHE B 1 47 ? 9.953 -25.359 -11.047 1 94.31 47 PHE B C 1
ATOM 1803 O O . PHE B 1 47 ? 10.844 -24.734 -10.453 1 94.31 47 PHE B O 1
ATOM 1810 N N . TYR B 1 48 ? 9.609 -26.469 -10.664 1 90.5 48 TYR B N 1
ATOM 1811 C CA . TYR B 1 48 ? 9.984 -27.016 -9.359 1 90.5 48 TYR B CA 1
ATOM 1812 C C . TYR B 1 48 ? 11.422 -27.531 -9.383 1 90.5 48 TYR B C 1
ATOM 1814 O O . TYR B 1 48 ? 11.977 -27.859 -8.336 1 90.5 48 TYR B O 1
ATOM 1822 N N . LYS B 1 49 ? 12.023 -27.562 -10.539 1 91 49 LYS B N 1
ATOM 1823 C CA . LYS B 1 49 ? 13.453 -27.828 -10.641 1 91 49 LYS B CA 1
ATOM 1824 C C . LYS B 1 49 ? 14.273 -26.609 -10.25 1 91 49 LYS B C 1
ATOM 1826 O O . LYS B 1 49 ? 15.422 -26.734 -9.828 1 91 49 LYS B O 1
ATOM 1831 N N . GLN B 1 50 ? 13.562 -25.516 -10.359 1 92.56 50 GLN B N 1
ATOM 1832 C CA . GLN B 1 50 ? 14.297 -24.266 -10.219 1 92.56 50 GLN B CA 1
ATOM 1833 C C . GLN B 1 50 ? 13.836 -23.5 -8.984 1 92.56 50 GLN B C 1
ATOM 1835 O O . GLN B 1 50 ? 14.594 -22.703 -8.422 1 92.56 50 GLN B O 1
ATOM 1840 N N . PHE B 1 51 ? 12.656 -23.719 -8.562 1 96.31 51 PHE B N 1
ATOM 1841 C CA . PHE B 1 51 ? 12.078 -22.984 -7.445 1 96.31 51 PHE B CA 1
ATOM 1842 C C . PHE B 1 51 ? 11.383 -23.938 -6.48 1 96.31 51 PHE B C 1
ATOM 1844 O O . PHE B 1 51 ? 10.68 -24.859 -6.902 1 96.31 51 PHE B O 1
ATOM 1851 N N . ALA B 1 52 ? 11.539 -23.609 -5.227 1 95.25 52 ALA B N 1
ATOM 1852 C CA . ALA B 1 52 ? 10.961 -24.484 -4.199 1 95.25 52 ALA B CA 1
ATOM 1853 C C . ALA B 1 52 ? 9.445 -24.312 -4.129 1 95.25 52 ALA B C 1
ATOM 1855 O O . ALA B 1 52 ? 8.727 -25.25 -3.783 1 95.25 52 ALA B O 1
ATOM 1856 N N . SER B 1 53 ? 8.992 -23.125 -4.406 1 95.38 53 SER B N 1
ATOM 1857 C CA . SER B 1 53 ? 7.578 -22.781 -4.336 1 95.38 53 SER B CA 1
ATOM 1858 C C . SER B 1 53 ? 7.301 -21.453 -5.039 1 95.38 53 SER B C 1
ATOM 1860 O O . SER B 1 53 ? 8.234 -20.75 -5.426 1 95.38 53 SER B O 1
ATOM 1862 N N . LYS B 1 54 ? 6.105 -21.141 -5.211 1 95.5 54 LYS B N 1
ATOM 1863 C CA . LYS B 1 54 ? 5.734 -19.844 -5.738 1 95.5 54 LYS B CA 1
ATOM 1864 C C . LYS B 1 54 ? 6.219 -18.719 -4.82 1 95.5 54 LYS B C 1
ATOM 1866 O O . LYS B 1 54 ? 6.598 -17.641 -5.293 1 95.5 54 LYS B O 1
ATOM 1871 N N . GLU B 1 55 ? 6.199 -18.953 -3.535 1 96.25 55 GLU B N 1
ATOM 1872 C CA . GLU B 1 55 ? 6.691 -17.969 -2.572 1 96.25 55 GLU B CA 1
ATOM 1873 C C . GLU B 1 55 ? 8.188 -17.719 -2.752 1 96.25 55 GLU B C 1
ATOM 1875 O O . GLU B 1 55 ? 8.648 -16.578 -2.633 1 96.25 55 GLU B O 1
ATOM 1880 N N . ASP B 1 56 ? 8.859 -18.781 -2.965 1 97.62 56 ASP B N 1
ATOM 1881 C CA . ASP B 1 56 ? 10.281 -18.641 -3.258 1 97.62 56 ASP B CA 1
ATOM 1882 C C . ASP B 1 56 ? 10.5 -17.75 -4.48 1 97.62 56 ASP B C 1
ATOM 1884 O O . ASP B 1 56 ? 11.344 -16.844 -4.457 1 97.62 56 ASP B O 1
ATOM 1888 N N . LEU B 1 57 ? 9.75 -18.031 -5.52 1 98.25 57 LEU B N 1
ATOM 1889 C CA . LEU B 1 57 ? 9.82 -17.172 -6.707 1 98.25 57 LEU B CA 1
ATOM 1890 C C . LEU B 1 57 ? 9.438 -15.742 -6.367 1 98.25 57 LEU B C 1
ATOM 1892 O O . LEU B 1 57 ? 10.086 -14.797 -6.816 1 98.25 57 LEU B O 1
ATOM 1896 N N . ALA B 1 58 ? 8.422 -15.516 -5.559 1 98.44 58 ALA B N 1
ATOM 1897 C CA . ALA B 1 58 ? 7.973 -14.188 -5.168 1 98.44 58 ALA B CA 1
ATOM 1898 C C . ALA B 1 58 ? 9.086 -13.422 -4.453 1 98.44 58 ALA B C 1
ATOM 1900 O O . ALA B 1 58 ? 9.289 -12.234 -4.707 1 98.44 58 ALA B O 1
ATOM 1901 N N . ALA B 1 59 ? 9.781 -14.094 -3.576 1 98.62 59 ALA B N 1
ATOM 1902 C CA . ALA B 1 59 ? 10.875 -13.453 -2.855 1 98.62 59 ALA B CA 1
ATOM 1903 C C . ALA B 1 59 ? 11.984 -13.023 -3.814 1 98.62 59 ALA B C 1
ATOM 1905 O O . ALA B 1 59 ? 12.461 -11.883 -3.754 1 98.62 59 ALA B O 1
ATOM 1906 N N . GLN B 1 60 ? 12.336 -13.891 -4.719 1 98.62 60 GLN B N 1
ATOM 1907 C CA . GLN B 1 60 ? 13.398 -13.594 -5.668 1 98.62 60 GLN B CA 1
ATOM 1908 C C . GLN B 1 60 ? 12.969 -12.508 -6.648 1 98.62 60 GLN B C 1
ATOM 1910 O O . GLN B 1 60 ? 13.75 -11.609 -6.969 1 98.62 60 GLN B O 1
ATOM 1915 N N . ALA B 1 61 ? 11.773 -12.641 -7.109 1 98.62 61 ALA B N 1
ATOM 1916 C CA . ALA B 1 61 ? 11.219 -11.633 -8.016 1 98.62 61 ALA B CA 1
ATOM 1917 C C . ALA B 1 61 ? 11.125 -10.273 -7.328 1 98.62 61 ALA B C 1
ATOM 1919 O O . ALA B 1 61 ? 11.336 -9.234 -7.961 1 98.62 61 ALA B O 1
ATOM 1920 N N . SER B 1 62 ? 10.797 -10.25 -6.047 1 98.69 62 SER B N 1
ATOM 1921 C CA . SER B 1 62 ? 10.734 -9.008 -5.281 1 98.69 62 SER B CA 1
ATOM 1922 C C . SER B 1 62 ? 12.117 -8.383 -5.148 1 98.69 62 SER B C 1
ATOM 1924 O O . SER B 1 62 ? 12.273 -7.172 -5.324 1 98.69 62 SER B O 1
ATOM 1926 N N . THR B 1 63 ? 13.07 -9.203 -4.852 1 98.62 63 THR B N 1
ATOM 1927 C CA . THR B 1 63 ? 14.445 -8.711 -4.797 1 98.62 63 THR B CA 1
ATOM 1928 C C . THR B 1 63 ? 14.836 -8.062 -6.121 1 98.62 63 THR B C 1
ATOM 1930 O O . THR B 1 63 ? 15.375 -6.949 -6.133 1 98.62 63 THR B O 1
ATOM 1933 N N . ARG B 1 64 ? 14.484 -8.727 -7.207 1 98.38 64 ARG B N 1
ATOM 1934 C CA . ARG B 1 64 ? 14.781 -8.203 -8.539 1 98.38 64 ARG B CA 1
ATOM 1935 C C . ARG B 1 64 ? 14.078 -6.871 -8.773 1 98.38 64 ARG B C 1
ATOM 1937 O O . ARG B 1 64 ? 14.68 -5.938 -9.305 1 98.38 64 ARG B O 1
ATOM 1944 N N . ALA B 1 65 ? 12.875 -6.75 -8.422 1 97.75 65 ALA B N 1
ATOM 1945 C CA . ALA B 1 65 ? 12.094 -5.523 -8.578 1 97.75 65 ALA B CA 1
ATOM 1946 C C . ALA B 1 65 ? 12.711 -4.375 -7.785 1 97.75 65 ALA B C 1
ATOM 1948 O O . ALA B 1 65 ? 12.828 -3.256 -8.289 1 97.75 65 ALA B O 1
ATOM 1949 N N . LEU B 1 66 ? 13.078 -4.652 -6.559 1 97.88 66 LEU B N 1
ATOM 1950 C CA . LEU B 1 66 ? 13.641 -3.635 -5.676 1 97.88 66 LEU B CA 1
ATOM 1951 C C . LEU B 1 66 ? 15.016 -3.193 -6.164 1 97.88 66 LEU B C 1
ATOM 1953 O O . LEU B 1 66 ? 15.367 -2.014 -6.066 1 97.88 66 LEU B O 1
ATOM 1957 N N . GLU B 1 67 ? 15.766 -4.098 -6.723 1 96.19 67 GLU B N 1
ATOM 1958 C CA . GLU B 1 67 ? 17.047 -3.76 -7.332 1 96.19 67 GLU B CA 1
ATOM 1959 C C . GLU B 1 67 ? 16.859 -2.859 -8.555 1 96.19 67 GLU B C 1
ATOM 1961 O O . GLU B 1 67 ? 17.609 -1.901 -8.742 1 96.19 67 GLU B O 1
ATOM 1966 N N . SER B 1 68 ? 15.891 -3.195 -9.336 1 94.44 68 SER B N 1
ATOM 1967 C CA . SER B 1 68 ? 15.594 -2.377 -10.508 1 94.44 68 SER B CA 1
ATOM 1968 C C . SER B 1 68 ? 15.164 -0.97 -10.102 1 94.44 68 SER B C 1
ATOM 1970 O O . SER B 1 68 ? 15.594 0.014 -10.703 1 94.44 68 SER B O 1
ATOM 1972 N N . ALA B 1 69 ? 14.328 -0.901 -9.133 1 91.75 69 ALA B N 1
ATOM 1973 C CA . ALA B 1 69 ? 13.883 0.395 -8.633 1 91.75 69 ALA B CA 1
ATOM 1974 C C . ALA B 1 69 ? 15.047 1.199 -8.07 1 91.75 69 ALA B C 1
ATOM 1976 O O . ALA B 1 69 ? 15.117 2.418 -8.242 1 91.75 69 ALA B O 1
ATOM 1977 N N . TYR B 1 70 ? 15.961 0.514 -7.398 1 91.56 70 TYR B N 1
ATOM 1978 C CA . TYR B 1 70 ? 17.172 1.143 -6.891 1 91.56 70 TYR B CA 1
ATOM 1979 C C . TYR B 1 70 ? 17.953 1.832 -8.008 1 91.56 70 TYR B C 1
ATOM 1981 O O . TYR B 1 70 ? 18.422 2.955 -7.844 1 91.56 70 TYR B O 1
ATOM 1989 N N . CYS B 1 71 ? 18.031 1.209 -9.094 1 92.12 71 CYS B N 1
ATOM 1990 C CA . CYS B 1 71 ? 18.75 1.775 -10.234 1 92.12 71 CYS B CA 1
ATOM 1991 C C . CYS B 1 71 ? 18.062 3.055 -10.711 1 92.12 71 CYS B C 1
ATOM 1993 O O . CYS B 1 71 ? 18.75 4.016 -11.094 1 92.12 71 CYS B O 1
ATOM 1995 N N . ARG B 1 72 ? 16.844 3.113 -10.648 1 91.5 72 ARG B N 1
ATOM 1996 C CA . ARG B 1 72 ? 16.094 4.305 -11.055 1 91.5 72 ARG B CA 1
ATOM 1997 C C . ARG B 1 72 ? 16.312 5.445 -10.062 1 91.5 72 ARG B C 1
ATOM 1999 O O . ARG B 1 72 ? 16.453 6.602 -10.469 1 91.5 72 ARG B O 1
ATOM 2006 N N .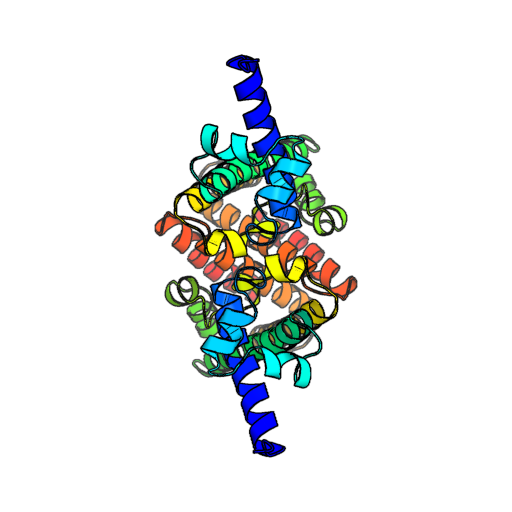 TRP B 1 73 ? 16.344 5.078 -8.773 1 92.62 73 TRP B N 1
ATOM 2007 C CA . TRP B 1 73 ? 16.672 6.062 -7.746 1 92.62 73 TRP B CA 1
ATOM 2008 C C . TRP B 1 73 ? 18.047 6.656 -7.973 1 92.62 73 TRP B C 1
ATOM 2010 O O . TRP B 1 73 ? 18.219 7.875 -7.965 1 92.62 73 TRP B O 1
ATOM 2020 N N . THR B 1 74 ? 19 5.781 -8.25 1 90.75 74 THR B N 1
ATOM 2021 C CA . THR B 1 74 ? 20.375 6.203 -8.43 1 90.75 74 THR B CA 1
ATOM 2022 C C . THR B 1 74 ? 20.531 7.07 -9.672 1 90.75 74 THR B C 1
ATOM 2024 O O . THR B 1 74 ? 21.25 8.07 -9.664 1 90.75 74 THR B O 1
ATOM 2027 N N . ALA B 1 75 ? 19.812 6.691 -10.711 1 91.06 75 ALA B N 1
ATOM 2028 C CA . ALA B 1 75 ? 19.844 7.48 -11.938 1 91.06 75 ALA B CA 1
ATOM 2029 C C . ALA B 1 75 ? 19.25 8.875 -11.703 1 91.06 75 ALA B C 1
ATOM 2031 O O . ALA B 1 75 ? 19.766 9.859 -12.234 1 91.06 75 ALA B O 1
ATOM 2032 N N . ALA B 1 76 ? 18.219 9.008 -10.914 1 90.06 76 ALA B N 1
ATOM 2033 C CA . ALA B 1 76 ? 17.578 10.289 -10.625 1 90.06 76 ALA B CA 1
ATOM 2034 C C . ALA B 1 76 ? 18.5 11.18 -9.797 1 90.06 76 ALA B C 1
ATOM 2036 O O . ALA B 1 76 ? 18.578 12.391 -10.031 1 90.06 76 ALA B O 1
ATOM 2037 N N . VAL B 1 77 ? 19.219 10.609 -8.852 1 90.12 77 VAL B N 1
ATOM 2038 C CA . VAL B 1 77 ? 20.078 11.367 -7.945 1 90.12 77 VAL B CA 1
ATOM 2039 C C . VAL B 1 77 ? 21.219 12.016 -8.734 1 90.12 77 VAL B C 1
ATOM 2041 O O . VAL B 1 77 ? 21.641 13.125 -8.414 1 90.12 77 VAL B O 1
ATOM 2044 N N . THR B 1 78 ? 21.688 11.383 -9.812 1 88.44 78 THR B N 1
ATOM 2045 C CA . THR B 1 78 ? 22.875 11.844 -10.531 1 88.44 78 THR B CA 1
ATOM 2046 C C . THR B 1 78 ? 22.484 12.844 -11.617 1 88.44 78 THR B C 1
ATOM 2048 O O . THR B 1 78 ? 23.344 13.445 -12.258 1 88.44 78 THR B O 1
ATOM 2051 N N . ALA B 1 79 ? 21.188 13.117 -11.68 1 88.38 79 ALA B N 1
ATOM 2052 C CA . ALA B 1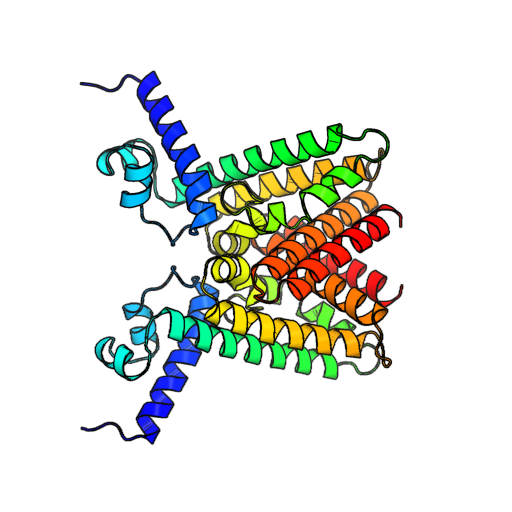 79 ? 20.703 13.93 -12.797 1 88.38 79 ALA B CA 1
ATOM 2053 C C . ALA B 1 79 ? 20.938 15.414 -12.531 1 88.38 79 ALA B C 1
ATOM 2055 O O . ALA B 1 79 ? 21.062 16.203 -13.477 1 88.38 79 ALA B O 1
ATOM 2056 N N . ASN B 1 80 ? 20.891 15.875 -11.25 1 89.25 80 ASN B N 1
ATOM 2057 C CA . ASN B 1 80 ? 21.109 17.266 -10.867 1 89.25 80 ASN B CA 1
ATOM 2058 C C . ASN B 1 80 ? 21.953 17.3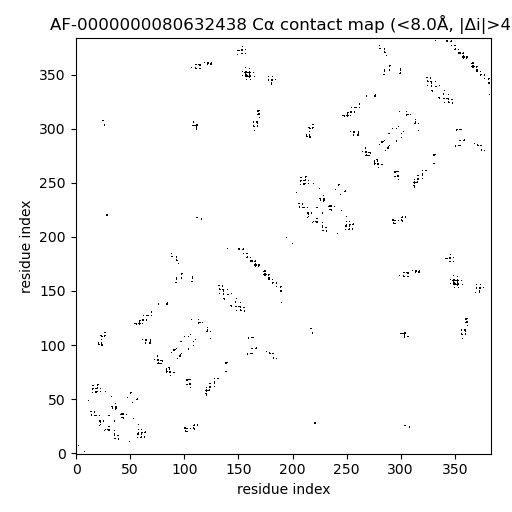91 -9.609 1 89.25 80 ASN B C 1
ATOM 2060 O O . ASN B 1 80 ? 21.422 17.484 -8.5 1 89.25 80 ASN B O 1
ATOM 2064 N N . PRO B 1 81 ? 23.25 17.578 -9.742 1 86.88 81 PRO B N 1
ATOM 2065 C CA . PRO B 1 81 ? 24.172 17.578 -8.609 1 86.88 81 PRO B CA 1
ATOM 2066 C C . PRO B 1 81 ? 23.906 18.734 -7.637 1 86.88 81 PRO B C 1
ATOM 2068 O O . PRO B 1 81 ? 24.219 18.625 -6.445 1 86.88 81 PRO B O 1
ATOM 2071 N N . GLU B 1 82 ? 23.266 19.828 -8.078 1 89.44 82 GLU B N 1
ATOM 2072 C CA . GLU B 1 82 ? 23.016 21 -7.238 1 89.44 82 GLU B CA 1
ATOM 2073 C C . GLU B 1 82 ? 21.766 20.812 -6.383 1 89.44 82 GLU B C 1
ATOM 2075 O O . GLU B 1 82 ? 21.594 21.5 -5.375 1 89.44 82 GLU B O 1
ATOM 2080 N N . ASP B 1 83 ? 20.875 20 -6.773 1 91.75 83 ASP B N 1
ATOM 2081 C CA . ASP B 1 83 ? 19.656 19.625 -6.062 1 91.75 83 ASP B CA 1
ATOM 2082 C C . ASP B 1 83 ? 19.344 18.141 -6.234 1 91.75 83 ASP B C 1
ATOM 2084 O O . ASP B 1 83 ? 18.359 17.781 -6.902 1 91.75 83 ASP B O 1
ATOM 2088 N N . PRO B 1 84 ? 20.109 17.312 -5.582 1 89.81 84 PRO B N 1
ATOM 2089 C CA . PRO B 1 84 ? 19.969 15.875 -5.828 1 89.81 84 PRO B CA 1
ATOM 2090 C C . PRO B 1 84 ? 18.609 15.32 -5.414 1 89.81 84 PRO B C 1
ATOM 2092 O O . PRO B 1 84 ? 18.156 14.312 -5.957 1 89.81 84 PRO B O 1
ATOM 2095 N N . LEU B 1 85 ? 17.969 15.992 -4.492 1 94.12 85 LEU B N 1
ATOM 2096 C CA . LEU B 1 85 ? 16.656 15.531 -4.027 1 94.12 85 LEU B CA 1
ATOM 2097 C C . LEU B 1 85 ? 15.578 15.844 -5.055 1 94.12 85 LEU B C 1
ATOM 2099 O O . LEU B 1 85 ? 14.578 15.125 -5.152 1 94.12 85 LEU B O 1
ATOM 2103 N N . GLY B 1 86 ? 15.781 16.891 -5.828 1 95.69 86 GLY B N 1
ATOM 2104 C CA . GLY B 1 86 ? 14.812 17.375 -6.793 1 95.69 86 GLY B CA 1
ATOM 2105 C C . GLY B 1 86 ? 14.383 16.328 -7.801 1 95.69 86 GLY B C 1
ATOM 2106 O O . GLY B 1 86 ? 13.203 15.984 -7.895 1 95.69 86 GLY B O 1
ATOM 2107 N N . PRO B 1 87 ? 15.344 15.75 -8.523 1 95.94 87 PRO B N 1
ATOM 2108 C CA . PRO B 1 87 ? 15 14.727 -9.523 1 95.94 87 PRO B CA 1
ATOM 2109 C C . PRO B 1 87 ? 14.352 13.492 -8.906 1 95.94 87 PRO B C 1
ATOM 2111 O O . PRO B 1 87 ? 13.492 12.859 -9.523 1 95.94 87 PRO B O 1
ATOM 2114 N N . VAL B 1 88 ? 14.711 13.117 -7.664 1 95.94 88 VAL B N 1
ATOM 2115 C CA . VAL B 1 88 ? 14.102 11.984 -6.973 1 95.94 88 VAL B CA 1
ATOM 2116 C C . VAL B 1 88 ? 12.633 12.281 -6.703 1 95.94 88 VAL B C 1
ATOM 2118 O O . VAL B 1 88 ? 11.766 11.453 -6.988 1 95.94 88 VAL B O 1
ATOM 2121 N N . ILE B 1 89 ? 12.359 13.453 -6.211 1 97.62 89 ILE B N 1
ATOM 2122 C CA . ILE B 1 89 ? 10.984 13.883 -5.965 1 97.62 89 ILE B CA 1
ATOM 2123 C C . ILE B 1 89 ? 10.211 13.906 -7.277 1 97.62 89 ILE B C 1
ATOM 2125 O O . ILE B 1 89 ? 9.102 13.367 -7.363 1 97.62 89 ILE B O 1
ATOM 2129 N N . GLY B 1 90 ? 10.797 14.5 -8.289 1 96.56 90 GLY B N 1
ATOM 2130 C CA . GLY B 1 90 ? 10.148 14.695 -9.578 1 96.56 90 GLY B CA 1
ATOM 2131 C C . GLY B 1 90 ? 9.805 13.391 -10.266 1 96.56 90 GLY B C 1
ATOM 2132 O O . GLY B 1 90 ? 8.75 13.266 -10.891 1 96.56 90 GLY B O 1
ATOM 2133 N N . PHE B 1 91 ? 10.648 12.516 -10.156 1 94.12 91 PHE B N 1
ATOM 2134 C CA . PHE B 1 91 ? 10.422 11.219 -10.781 1 94.12 91 PHE B CA 1
ATOM 2135 C C . PHE B 1 91 ? 9.43 10.391 -9.977 1 94.12 91 PHE B C 1
ATOM 2137 O O . PHE B 1 91 ? 8.484 9.836 -10.531 1 94.12 91 PHE B O 1
ATOM 2144 N N . TYR B 1 92 ? 9.641 10.305 -8.664 1 97.88 92 TYR B N 1
ATOM 2145 C CA . TYR B 1 92 ? 8.891 9.398 -7.805 1 97.88 92 TYR B CA 1
ATOM 2146 C C . TYR B 1 92 ? 7.453 9.883 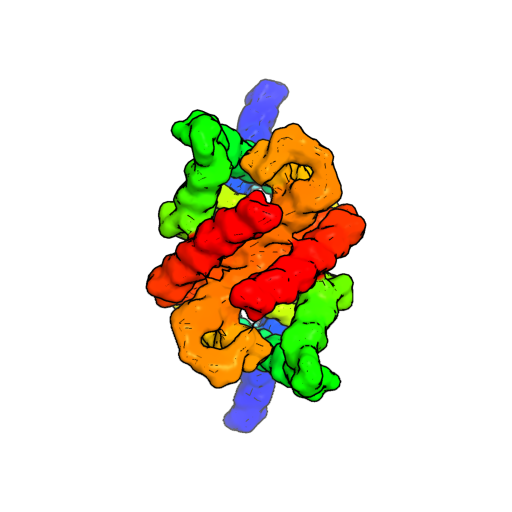-7.633 1 97.88 92 TYR B C 1
ATOM 2148 O O . TYR B 1 92 ? 6.516 9.086 -7.66 1 97.88 92 TYR B O 1
ATOM 2156 N N . LEU B 1 93 ? 7.344 11.164 -7.434 1 98.56 93 LEU B N 1
ATOM 2157 C CA . LEU B 1 93 ? 6.035 11.766 -7.211 1 98.56 93 LEU B CA 1
ATOM 2158 C C . LEU B 1 93 ? 5.523 12.445 -8.477 1 98.56 93 LEU B C 1
ATOM 2160 O O . LEU B 1 93 ? 5.277 13.656 -8.484 1 98.56 93 LEU B O 1
ATOM 2164 N N . SER B 1 94 ? 5.348 11.664 -9.492 1 98.25 94 SER B N 1
ATOM 2165 C CA . SER B 1 94 ? 4.93 12.133 -10.812 1 98.25 94 SER B CA 1
ATOM 2166 C C . SER B 1 94 ? 3.742 11.336 -11.336 1 98.25 94 SER B C 1
ATOM 2168 O O . SER B 1 94 ? 3.504 10.211 -10.891 1 98.25 94 SER B O 1
ATOM 2170 N N . ALA B 1 95 ? 3.029 11.93 -12.25 1 97.94 95 ALA B N 1
ATOM 2171 C CA . ALA B 1 95 ? 1.929 11.234 -12.914 1 97.94 95 ALA B CA 1
ATOM 2172 C C . ALA B 1 95 ? 2.432 10.016 -13.672 1 97.94 95 ALA B C 1
ATOM 2174 O O . ALA B 1 95 ? 1.756 8.984 -13.719 1 97.94 95 ALA B O 1
ATOM 2175 N N . GLY B 1 96 ? 3.562 10.125 -14.312 1 97.31 96 GLY B N 1
ATOM 2176 C CA . GLY B 1 96 ? 4.156 8.992 -15.016 1 97.31 96 GLY B CA 1
ATOM 2177 C C . GLY B 1 96 ? 4.406 7.797 -14.117 1 97.31 96 GLY B C 1
ATOM 2178 O O . GLY B 1 96 ? 4.074 6.664 -14.469 1 97.31 96 GLY B O 1
ATOM 2179 N N . HIS B 1 97 ? 4.992 8.055 -12.961 1 97.44 97 HIS B N 1
ATOM 2180 C CA . HIS B 1 97 ? 5.25 6.977 -12.008 1 97.44 97 HIS B CA 1
ATOM 2181 C C . HIS B 1 97 ? 3.949 6.418 -11.445 1 97.44 97 HIS B C 1
ATOM 2183 O O . HIS B 1 97 ? 3.836 5.211 -11.211 1 97.44 97 HIS B O 1
ATOM 2189 N N . ARG B 1 98 ? 2.963 7.246 -11.219 1 97.88 98 ARG B N 1
ATOM 2190 C CA . ARG B 1 98 ? 1.656 6.805 -10.75 1 97.88 98 ARG B CA 1
ATOM 2191 C C . ARG B 1 98 ? 1.036 5.797 -11.711 1 97.88 98 ARG B C 1
ATOM 2193 O O . ARG B 1 98 ? 0.429 4.812 -11.289 1 97.88 98 ARG B O 1
ATOM 2200 N N . GLU B 1 99 ? 1.272 5.984 -12.922 1 96.06 99 GLU B N 1
ATOM 2201 C CA . GLU B 1 99 ? 0.648 5.16 -13.953 1 96.06 99 GLU B CA 1
ATOM 2202 C C . GLU B 1 99 ? 1.498 3.932 -14.258 1 96.06 99 GLU B C 1
ATOM 2204 O O . GLU B 1 99 ? 1.021 2.982 -14.891 1 96.06 99 GLU B O 1
ATOM 2209 N N . GLU B 1 100 ? 2.719 3.947 -13.867 1 92.31 100 GLU B N 1
ATOM 2210 C CA . GLU B 1 100 ? 3.652 2.865 -14.164 1 92.31 100 GLU B CA 1
ATOM 2211 C C . GLU B 1 100 ? 3.518 1.729 -13.156 1 92.31 100 GLU B C 1
ATOM 2213 O O . GLU B 1 100 ? 4.023 1.822 -12.031 1 92.31 100 GLU B O 1
ATOM 2218 N N . LYS B 1 101 ? 3 0.674 -13.516 1 83.19 101 LYS B N 1
ATOM 2219 C CA . LYS B 1 101 ? 2.783 -0.429 -12.586 1 83.19 101 LYS B CA 1
ATOM 2220 C C . LYS B 1 101 ? 3.908 -1.457 -12.68 1 83.19 101 LYS B C 1
ATOM 2222 O O . LYS B 1 101 ? 4.441 -1.896 -11.656 1 83.19 101 LYS B O 1
ATOM 2227 N N . THR B 1 102 ? 4.34 -1.704 -13.828 1 87 102 THR B N 1
ATOM 2228 C CA . THR B 1 102 ? 5.254 -2.809 -14.094 1 87 102 THR B CA 1
ATOM 2229 C C . THR B 1 102 ? 6.672 -2.453 -13.656 1 87 102 THR B C 1
ATOM 2231 O O . THR B 1 102 ? 7.406 -3.311 -13.156 1 87 102 THR B O 1
ATOM 2234 N N . ASP B 1 103 ? 7.016 -1.211 -13.766 1 91.62 103 ASP B N 1
ATOM 2235 C CA . ASP B 1 103 ? 8.383 -0.808 -13.453 1 91.62 103 ASP B CA 1
ATOM 2236 C C . ASP B 1 103 ? 8.406 0.18 -12.289 1 91.62 103 ASP B C 1
ATOM 2238 O O . ASP B 1 103 ? 9.461 0.74 -11.969 1 91.62 103 ASP B O 1
ATOM 2242 N N . GLY B 1 104 ? 7.32 0.366 -11.758 1 93.88 104 GLY B N 1
ATOM 2243 C CA . GLY B 1 104 ? 7.23 1.323 -10.672 1 93.88 104 GLY B CA 1
ATOM 2244 C C . GLY B 1 104 ? 7.691 0.756 -9.344 1 93.88 104 GLY B C 1
ATOM 2245 O O . GLY B 1 104 ? 8.305 -0.314 -9.297 1 93.88 104 GLY B O 1
ATOM 2246 N N . CYS B 1 105 ? 7.52 1.447 -8.305 1 97.12 105 CYS B N 1
ATOM 2247 C CA . CYS B 1 105 ? 7.969 1.115 -6.957 1 97.12 105 CYS B CA 1
ATOM 2248 C C . CYS B 1 105 ? 7.324 -0.177 -6.469 1 97.12 105 CYS B C 1
ATOM 2250 O O . CYS B 1 105 ? 6.102 -0.256 -6.336 1 97.12 105 CYS B O 1
ATOM 2252 N N . PRO B 1 106 ? 8.094 -1.199 -6.133 1 98.19 106 PRO B N 1
ATOM 2253 C CA . PRO B 1 106 ? 7.52 -2.469 -5.676 1 98.19 106 PRO B CA 1
ATOM 2254 C C . PRO B 1 106 ? 6.77 -2.334 -4.352 1 98.19 106 PRO B C 1
ATOM 2256 O O . PRO B 1 106 ? 5.832 -3.094 -4.09 1 98.19 106 PRO B O 1
ATOM 2259 N N . ILE B 1 107 ? 7.145 -1.389 -3.504 1 98.56 107 ILE B N 1
ATOM 2260 C CA . ILE B 1 107 ? 6.477 -1.205 -2.221 1 98.56 107 ILE B CA 1
ATOM 2261 C C . ILE B 1 107 ? 5.039 -0.741 -2.447 1 98.56 107 ILE B C 1
ATOM 2263 O O . ILE B 1 107 ? 4.105 -1.271 -1.84 1 98.56 107 ILE B O 1
ATOM 2267 N N . VAL B 1 108 ? 4.867 0.187 -3.326 1 98.56 108 VAL B N 1
ATOM 2268 C CA . VAL B 1 108 ? 3.525 0.686 -3.619 1 98.56 108 VAL B CA 1
ATOM 2269 C C . VAL B 1 108 ? 2.727 -0.383 -4.363 1 98.56 108 VAL B C 1
ATOM 2271 O O . VAL B 1 108 ? 1.553 -0.609 -4.062 1 98.56 108 VAL B O 1
ATOM 2274 N N . ALA B 1 109 ? 3.363 -1.064 -5.254 1 98.31 109 ALA B N 1
ATOM 2275 C CA . ALA B 1 109 ? 2.68 -2.037 -6.102 1 98.31 109 ALA B CA 1
ATOM 2276 C C . ALA B 1 109 ? 2.283 -3.277 -5.305 1 98.31 109 ALA B C 1
ATOM 2278 O O . ALA B 1 109 ? 1.26 -3.904 -5.59 1 98.31 109 ALA B O 1
ATOM 2279 N N . LEU B 1 110 ? 3.117 -3.643 -4.293 1 98.44 110 LEU B N 1
ATOM 2280 C CA . LEU B 1 110 ? 2.963 -4.965 -3.697 1 98.44 110 LEU B CA 1
ATOM 2281 C C . LEU B 1 110 ? 2.959 -4.879 -2.176 1 98.44 110 LEU B C 1
ATOM 2283 O O . LEU B 1 110 ? 2.955 -5.906 -1.491 1 98.44 110 LEU B O 1
ATOM 2287 N N . GLY B 1 111 ? 3.041 -3.678 -1.641 1 98.19 111 GLY B N 1
ATOM 2288 C CA . GLY B 1 111 ? 3.191 -3.549 -0.2 1 98.19 111 GLY B CA 1
ATOM 2289 C C . GLY B 1 111 ? 2.119 -4.281 0.582 1 98.19 111 GLY B C 1
ATOM 2290 O O . GLY B 1 111 ? 2.418 -4.977 1.556 1 98.19 111 GLY B O 1
ATOM 2291 N N . SER B 1 112 ? 0.854 -4.172 0.201 1 98.12 112 SER B N 1
ATOM 2292 C CA . SER B 1 112 ? -0.236 -4.879 0.864 1 98.12 112 SER B CA 1
ATOM 2293 C C . SER B 1 112 ? -0.077 -6.391 0.729 1 98.12 112 SER B C 1
ATOM 2295 O O . SER B 1 112 ? -0.302 -7.133 1.688 1 98.12 112 SER B O 1
ATOM 2297 N N . ASP B 1 113 ? 0.352 -6.84 -0.443 1 98 113 ASP B N 1
ATOM 2298 C CA . ASP B 1 113 ? 0.592 -8.258 -0.679 1 98 113 ASP B CA 1
ATOM 2299 C C . ASP B 1 113 ? 1.709 -8.781 0.22 1 98 113 ASP B C 1
ATOM 2301 O O . ASP B 1 113 ? 1.549 -9.812 0.882 1 98 113 ASP B O 1
ATOM 2305 N N . ALA B 1 114 ? 2.787 -8.047 0.168 1 98.31 114 ALA B N 1
ATOM 2306 C CA . ALA B 1 114 ? 3.979 -8.453 0.909 1 98.31 114 ALA B CA 1
ATOM 2307 C C . ALA B 1 114 ? 3.684 -8.562 2.402 1 98.31 114 ALA B C 1
ATOM 2309 O O . ALA B 1 114 ? 4.227 -9.43 3.088 1 98.31 114 ALA B O 1
ATOM 2310 N N . ALA B 1 115 ? 2.809 -7.711 2.889 1 98 115 ALA B N 1
ATOM 2311 C CA . ALA B 1 115 ? 2.451 -7.691 4.305 1 98 115 ALA B CA 1
ATOM 2312 C C . ALA B 1 115 ? 1.777 -9 4.719 1 98 115 ALA B C 1
ATOM 2314 O O . ALA B 1 115 ? 1.778 -9.359 5.898 1 98 115 ALA B O 1
ATOM 2315 N N . ARG B 1 116 ? 1.241 -9.727 3.771 1 96.19 116 ARG B N 1
ATOM 2316 C CA . ARG B 1 116 ? 0.519 -10.969 4.047 1 96.19 116 ARG B CA 1
ATOM 2317 C C . ARG B 1 116 ? 1.394 -12.18 3.771 1 96.19 116 ARG B C 1
ATOM 2319 O O . ARG B 1 116 ? 0.934 -13.32 3.879 1 96.19 116 ARG B O 1
ATOM 2326 N N . HIS B 1 117 ? 2.598 -11.969 3.34 1 95.69 117 HIS B N 1
ATOM 2327 C CA . HIS B 1 117 ? 3.469 -13.078 2.961 1 95.69 117 HIS B CA 1
ATOM 2328 C C . HIS B 1 117 ? 4.449 -13.406 4.078 1 95.69 117 HIS B C 1
ATOM 2330 O O . HIS B 1 117 ? 4.402 -12.812 5.152 1 95.69 117 HIS B O 1
ATOM 2336 N N . GLY B 1 118 ? 5.281 -14.383 3.842 1 95.62 118 GLY B N 1
ATOM 2337 C CA . GLY B 1 118 ? 6.176 -14.891 4.867 1 95.62 118 GLY B CA 1
ATOM 2338 C C . GLY B 1 118 ? 7.473 -14.109 4.969 1 95.62 118 GLY B C 1
ATOM 2339 O O . GLY B 1 118 ? 7.652 -13.102 4.281 1 95.62 118 GLY B O 1
ATOM 2340 N N . VAL B 1 119 ? 8.312 -14.516 5.797 1 98.06 119 VAL B N 1
ATOM 2341 C CA . VAL B 1 119 ? 9.531 -13.836 6.215 1 98.06 119 VAL B CA 1
ATOM 2342 C C . VAL B 1 119 ? 10.438 -13.617 5.008 1 98.06 119 VAL B C 1
ATOM 2344 O O . VAL B 1 119 ? 11.133 -12.602 4.922 1 98.06 119 VAL B O 1
ATOM 2347 N N . ALA B 1 120 ? 10.414 -14.539 4.062 1 98.12 120 ALA B N 1
ATOM 2348 C CA . ALA B 1 120 ? 11.328 -14.453 2.93 1 98.12 120 ALA B CA 1
ATOM 2349 C C . ALA B 1 120 ? 10.977 -13.273 2.023 1 98.12 120 ALA B C 1
ATOM 2351 O O . ALA B 1 120 ? 11.852 -12.516 1.61 1 98.12 120 ALA B O 1
ATOM 2352 N N . VAL B 1 121 ? 9.742 -13.125 1.683 1 98.62 121 VAL B N 1
ATOM 2353 C CA . VAL B 1 121 ? 9.305 -12 0.859 1 98.62 121 VAL B CA 1
ATOM 2354 C C . VAL B 1 121 ? 9.562 -10.688 1.592 1 98.62 121 VAL B C 1
ATOM 2356 O O . VAL B 1 121 ? 10.133 -9.758 1.021 1 98.62 121 VAL B O 1
ATOM 2359 N N . LYS B 1 122 ? 9.242 -10.664 2.855 1 98.69 122 LYS B N 1
ATOM 2360 C CA . LYS B 1 122 ? 9.43 -9.445 3.637 1 98.69 122 LYS B CA 1
ATOM 2361 C C . LYS B 1 122 ? 10.914 -9.102 3.768 1 98.69 122 LYS B C 1
ATOM 2363 O O . LYS B 1 122 ? 11.281 -7.926 3.824 1 98.69 122 LYS B O 1
ATOM 2368 N N . ALA B 1 123 ? 11.75 -10.07 3.803 1 98.81 123 ALA B N 1
ATOM 2369 C CA . ALA B 1 123 ? 13.188 -9.82 3.848 1 98.81 123 ALA B CA 1
ATOM 2370 C C . ALA B 1 123 ? 13.656 -9.078 2.602 1 98.81 123 ALA B C 1
ATOM 2372 O O . ALA B 1 123 ? 14.516 -8.195 2.684 1 98.81 123 ALA B O 1
ATOM 2373 N N . SER B 1 124 ? 13.117 -9.469 1.452 1 98.62 124 SER B N 1
ATOM 2374 C CA . SER B 1 124 ? 13.445 -8.766 0.217 1 98.62 124 SER B CA 1
ATOM 2375 C C . SER B 1 124 ? 13.023 -7.301 0.283 1 98.62 124 SER B C 1
ATOM 2377 O O . SER B 1 124 ? 13.797 -6.406 -0.063 1 98.62 124 SER B O 1
ATOM 2379 N N . PHE B 1 125 ? 11.859 -7.027 0.782 1 98.88 125 PHE B N 1
ATOM 2380 C CA . PHE B 1 125 ? 11.359 -5.664 0.902 1 98.88 125 PHE B CA 1
ATOM 2381 C C . PHE B 1 125 ? 12.188 -4.871 1.908 1 98.88 125 PHE B C 1
ATOM 2383 O O . PHE B 1 125 ? 12.547 -3.721 1.656 1 98.88 125 PHE B O 1
ATOM 2390 N N . GLU B 1 126 ? 12.469 -5.539 2.986 1 98.88 126 GLU B N 1
ATOM 2391 C CA . GLU B 1 126 ? 13.266 -4.879 4.02 1 98.88 126 GLU B CA 1
ATOM 2392 C C . GLU B 1 126 ? 14.633 -4.465 3.48 1 98.88 126 GLU B C 1
ATOM 2394 O O . GLU B 1 126 ? 15.078 -3.342 3.719 1 98.88 126 GLU B O 1
ATOM 2399 N N . ALA B 1 127 ? 15.242 -5.332 2.771 1 98.69 127 ALA B N 1
ATOM 2400 C CA . ALA B 1 127 ? 16.531 -5.016 2.184 1 98.69 127 ALA B CA 1
ATOM 2401 C C . ALA B 1 127 ? 16.422 -3.836 1.22 1 98.69 127 ALA B C 1
ATOM 2403 O O . ALA B 1 127 ? 17.266 -2.932 1.237 1 98.69 127 ALA B O 1
ATOM 2404 N N . GLY B 1 128 ? 15.43 -3.854 0.369 1 98.25 128 GLY B N 1
ATOM 2405 C CA . GLY B 1 128 ? 15.195 -2.748 -0.545 1 98.25 128 GLY B CA 1
ATOM 2406 C C . GLY B 1 128 ? 14.906 -1.439 0.164 1 98.25 128 GLY B C 1
ATOM 2407 O O . GLY B 1 128 ? 15.43 -0.392 -0.213 1 98.25 128 GLY B O 1
ATOM 2408 N N . ILE B 1 129 ? 14.125 -1.48 1.222 1 98.69 129 ILE B N 1
ATOM 2409 C CA . ILE B 1 129 ? 13.75 -0.307 2.004 1 98.69 129 ILE B CA 1
ATOM 2410 C C . ILE B 1 129 ? 14.992 0.288 2.666 1 98.69 129 ILE B C 1
ATOM 2412 O O . ILE B 1 129 ? 15.188 1.506 2.648 1 98.69 129 ILE B O 1
ATOM 2416 N N . ARG B 1 130 ? 15.82 -0.54 3.227 1 98.38 130 ARG B N 1
ATOM 2417 C CA . ARG B 1 130 ? 17.062 -0.063 3.832 1 98.38 130 ARG B CA 1
ATOM 2418 C C . ARG B 1 130 ? 17.938 0.644 2.805 1 98.38 130 ARG B C 1
ATOM 2420 O O . ARG B 1 130 ? 18.562 1.659 3.109 1 98.38 130 ARG B O 1
ATOM 2427 N N . THR B 1 131 ? 17.938 0.121 1.616 1 97.31 131 THR B N 1
ATOM 2428 C CA . THR B 1 131 ? 18.703 0.753 0.545 1 97.31 131 THR B CA 1
ATOM 2429 C C . THR B 1 131 ? 18.125 2.123 0.206 1 97.31 131 THR B C 1
ATOM 2431 O O . THR B 1 131 ? 18.875 3.09 0.023 1 97.31 131 THR B O 1
ATOM 2434 N N . TYR B 1 132 ? 16.781 2.264 0.075 1 96.94 132 TYR B N 1
ATOM 2435 C CA . TYR B 1 132 ? 16.125 3.545 -0.164 1 96.94 132 TYR B CA 1
ATOM 2436 C C . TYR B 1 132 ? 16.469 4.543 0.935 1 96.94 132 TYR B C 1
ATOM 2438 O O . TYR B 1 132 ? 16.781 5.703 0.653 1 96.94 132 TYR B O 1
ATOM 2446 N N . LEU B 1 133 ? 16.422 4.039 2.152 1 97.5 133 LEU B N 1
ATOM 2447 C CA . LEU B 1 133 ? 16.703 4.914 3.285 1 97.5 133 LEU B CA 1
ATOM 2448 C C . LEU B 1 133 ? 18.141 5.418 3.238 1 97.5 133 LEU B C 1
ATOM 2450 O O . LEU B 1 133 ? 18.406 6.594 3.508 1 97.5 133 LEU B O 1
ATOM 2454 N N . ASP B 1 134 ? 19.047 4.555 2.912 1 95.5 134 ASP B N 1
ATOM 2455 C CA . ASP B 1 134 ? 20.453 4.945 2.789 1 95.5 134 ASP B CA 1
ATOM 2456 C C . ASP B 1 134 ? 20.625 6.039 1.739 1 95.5 134 ASP B C 1
ATOM 2458 O O . ASP B 1 134 ? 21.359 7.004 1.958 1 95.5 134 ASP B O 1
ATOM 2462 N N . ILE B 1 135 ? 20 5.898 0.633 1 95.12 135 ILE B N 1
ATOM 2463 C CA . ILE B 1 135 ? 20.078 6.887 -0.438 1 95.12 135 ILE B CA 1
ATOM 2464 C C . ILE B 1 135 ? 19.516 8.219 0.051 1 95.12 135 ILE B C 1
ATOM 2466 O O . ILE B 1 135 ? 20.156 9.258 -0.084 1 95.12 135 ILE B O 1
ATOM 2470 N N . LEU B 1 136 ? 18.328 8.195 0.631 1 96.56 136 LEU B N 1
ATOM 2471 C CA . LEU B 1 136 ? 17.656 9.414 1.087 1 96.56 136 LEU B CA 1
ATOM 2472 C C . LEU B 1 136 ? 18.484 10.117 2.152 1 96.56 136 LEU B C 1
ATOM 2474 O O . LEU B 1 136 ? 18.594 11.344 2.156 1 96.56 136 LEU B O 1
ATOM 2478 N N . GLU B 1 137 ? 19.031 9.312 3.047 1 95.44 137 GLU B N 1
ATOM 2479 C CA . GLU B 1 137 ? 19.891 9.898 4.074 1 95.44 137 GLU B CA 1
ATOM 2480 C C . GLU B 1 137 ? 21.062 10.656 3.453 1 95.44 137 GLU B C 1
ATOM 2482 O O . GLU B 1 137 ? 21.391 11.758 3.893 1 95.44 137 GLU B O 1
ATOM 2487 N N . ARG B 1 138 ? 21.672 10.109 2.434 1 92.31 138 ARG B N 1
ATOM 2488 C CA . ARG B 1 138 ? 22.812 10.742 1.771 1 92.31 138 ARG B CA 1
ATOM 2489 C C . ARG B 1 138 ? 22.375 12 1.028 1 92.31 138 ARG B C 1
ATOM 2491 O O . ARG B 1 138 ? 23.156 12.953 0.909 1 92.31 138 ARG B O 1
ATOM 2498 N N . LEU B 1 139 ? 21.188 12.031 0.558 1 93.25 139 LEU B N 1
ATOM 2499 C CA . LEU B 1 139 ? 20.688 13.172 -0.205 1 93.25 139 LEU B CA 1
ATOM 2500 C C . LEU B 1 139 ? 20.391 14.352 0.713 1 93.25 139 LEU B C 1
ATOM 2502 O O . LEU B 1 139 ? 20.469 15.508 0.297 1 93.25 139 LEU B O 1
ATOM 2506 N N . ILE B 1 140 ? 20.031 14.078 1.929 1 92.19 140 ILE B N 1
ATOM 2507 C CA . ILE B 1 140 ? 19.562 15.18 2.771 1 92.19 140 ILE B CA 1
ATOM 2508 C C . ILE B 1 140 ? 20.688 15.633 3.693 1 92.19 140 ILE B C 1
ATOM 2510 O O . ILE B 1 140 ? 20.594 16.688 4.32 1 92.19 140 ILE B O 1
ATOM 2514 N N . SER B 1 141 ? 21.703 14.875 3.924 1 85.31 141 SER B N 1
ATOM 2515 C CA . SER B 1 141 ? 22.844 15.289 4.73 1 85.31 141 SER B CA 1
ATOM 2516 C C . SER B 1 141 ? 24.094 14.523 4.348 1 85.31 141 SER B C 1
ATOM 2518 O O . SER B 1 141 ? 24.031 13.336 4.035 1 85.31 141 SER B O 1
ATOM 2520 N N . GLU B 1 142 ? 25.094 15.273 4.391 1 76.75 142 GLU B N 1
ATOM 2521 C CA . GLU B 1 142 ? 26.391 14.641 4.188 1 76.75 142 GLU B CA 1
ATOM 2522 C C . GLU B 1 142 ? 26.859 13.938 5.453 1 76.75 142 GLU B C 1
ATOM 2524 O O . GLU B 1 142 ? 27.75 13.078 5.398 1 76.75 142 GLU B O 1
ATOM 2529 N N . THR B 1 143 ? 26.297 14.391 6.531 1 74.5 143 THR B N 1
ATOM 2530 C CA . THR B 1 143 ? 26.672 13.773 7.797 1 74.5 143 THR B CA 1
ATOM 2531 C C . THR B 1 143 ? 25.625 12.75 8.227 1 74.5 143 THR B C 1
ATOM 2533 O O . THR B 1 143 ? 24.484 12.805 7.793 1 74.5 143 THR B O 1
ATOM 2536 N N . GLN B 1 144 ? 26.172 11.719 8.766 1 72.19 144 GLN B N 1
ATOM 2537 C CA . GLN B 1 144 ? 25.266 10.719 9.297 1 72.19 144 GLN B CA 1
ATOM 2538 C C . GLN B 1 144 ? 24.828 11.062 10.719 1 72.19 144 GLN B C 1
ATOM 2540 O O . GLN B 1 144 ? 25.578 11.703 11.461 1 72.19 144 GLN B O 1
ATOM 2545 N N . GLY B 1 145 ? 23.578 10.836 11.109 1 83.56 145 GLY B N 1
ATOM 2546 C CA . GLY B 1 145 ? 23 11.078 12.422 1 83.56 145 GLY B CA 1
ATOM 2547 C C . GLY B 1 145 ? 21.562 10.602 12.539 1 83.56 145 GLY B C 1
ATOM 2548 O O . GLY B 1 145 ? 20.875 10.438 11.531 1 83.56 145 GLY B O 1
ATOM 2549 N N . GLU B 1 146 ? 21.156 10.289 13.75 1 86.31 146 GLU B N 1
ATOM 2550 C CA . GLU B 1 146 ? 19.812 9.781 14.023 1 86.31 146 GLU B CA 1
ATOM 2551 C C . GLU B 1 146 ? 18.75 10.711 13.453 1 86.31 146 GLU B C 1
ATOM 2553 O O . GLU B 1 146 ? 17.703 10.242 12.992 1 86.31 146 GLU B O 1
ATOM 2558 N N . GLU B 1 147 ? 19.109 11.93 13.438 1 88.62 147 GLU B N 1
ATOM 2559 C CA . GLU B 1 147 ? 18.172 12.914 12.914 1 88.62 147 GLU B CA 1
ATOM 2560 C C . GLU B 1 147 ? 17.922 12.703 11.422 1 88.62 147 GLU B C 1
ATOM 2562 O O . GLU B 1 147 ? 16.781 12.789 10.961 1 88.62 147 GLU B O 1
ATOM 2567 N N . PHE B 1 148 ? 18.953 12.352 10.727 1 92.19 148 PHE B N 1
ATOM 2568 C CA . PHE B 1 148 ? 18.828 12.203 9.281 1 92.19 148 PHE B CA 1
ATOM 2569 C C . PHE B 1 148 ? 18.172 10.867 8.93 1 92.19 148 PHE B C 1
ATOM 2571 O O . PHE B 1 148 ? 17.453 10.766 7.945 1 92.19 148 PHE B O 1
ATOM 2578 N N . LYS B 1 149 ? 18.375 9.891 9.797 1 95.19 149 LYS B N 1
ATOM 2579 C CA . LYS B 1 149 ? 17.656 8.633 9.633 1 95.19 149 LYS B CA 1
ATOM 2580 C C . LYS B 1 149 ? 16.156 8.82 9.773 1 95.19 149 LYS B C 1
ATOM 2582 O O . LYS B 1 149 ? 15.375 8.297 8.969 1 95.19 149 LYS B O 1
ATOM 2587 N N . SER B 1 150 ? 15.789 9.617 10.758 1 96.94 150 SER B N 1
ATOM 2588 C CA . SER B 1 150 ? 14.375 9.883 11 1 96.94 150 SER B CA 1
ATOM 2589 C C . SER B 1 150 ? 13.758 10.672 9.844 1 96.94 150 SER B C 1
ATOM 2591 O O . SER B 1 150 ? 12.625 10.398 9.438 1 96.94 150 SER B O 1
ATOM 2593 N N . LYS B 1 151 ? 14.492 11.609 9.352 1 97.44 151 LYS B N 1
ATOM 2594 C CA . LYS B 1 151 ? 14.008 12.383 8.211 1 97.44 151 LYS B CA 1
ATOM 2595 C C . LYS B 1 151 ? 13.836 11.492 6.98 1 97.44 151 LYS B C 1
ATOM 2597 O O . LYS B 1 151 ? 12.828 11.602 6.27 1 97.44 151 LYS B O 1
ATOM 2602 N N . ALA B 1 152 ? 14.82 10.656 6.746 1 98.12 152 ALA B N 1
ATOM 2603 C CA . ALA B 1 152 ? 14.742 9.742 5.605 1 98.12 152 ALA B CA 1
ATOM 2604 C C . ALA B 1 152 ? 13.516 8.836 5.711 1 98.12 152 ALA B C 1
ATOM 2606 O O . ALA B 1 152 ? 12.82 8.609 4.723 1 98.12 152 ALA B O 1
ATOM 2607 N N . MET B 1 153 ? 13.234 8.352 6.91 1 98.75 153 MET B N 1
ATOM 2608 C CA . MET B 1 153 ? 12.086 7.484 7.137 1 98.75 153 MET B CA 1
ATOM 2609 C C . MET B 1 153 ? 10.781 8.234 6.906 1 98.75 153 MET B C 1
ATOM 2611 O O . MET B 1 153 ? 9.852 7.707 6.297 1 98.75 153 MET B O 1
ATOM 2615 N N . ALA B 1 154 ? 10.719 9.445 7.383 1 98.75 154 ALA B N 1
ATOM 2616 C CA . ALA B 1 154 ? 9.523 10.266 7.18 1 98.75 154 ALA B CA 1
ATOM 2617 C C . ALA B 1 154 ? 9.297 10.547 5.695 1 98.75 154 ALA B C 1
ATOM 2619 O O . ALA B 1 154 ? 8.172 10.438 5.203 1 98.75 154 ALA B O 1
ATOM 2620 N N . ILE B 1 155 ? 10.375 10.867 5.02 1 98.75 155 ILE B N 1
ATOM 2621 C CA . ILE B 1 155 ? 10.297 11.203 3.602 1 98.75 155 ILE B CA 1
ATOM 2622 C C . ILE B 1 155 ? 9.844 9.977 2.809 1 98.75 155 ILE B C 1
ATOM 2624 O O . ILE B 1 155 ? 8.945 10.07 1.973 1 98.75 155 ILE B O 1
ATOM 2628 N N . LEU B 1 156 ? 10.445 8.828 3.062 1 98.81 156 LEU B N 1
ATOM 2629 C CA . LEU B 1 156 ? 10.047 7.617 2.357 1 98.81 156 LEU B CA 1
ATOM 2630 C C . LEU B 1 156 ? 8.586 7.277 2.639 1 98.81 156 LEU B C 1
ATOM 2632 O O . LEU B 1 156 ? 7.84 6.934 1.723 1 98.81 156 LEU B O 1
ATOM 2636 N N . SER B 1 157 ? 8.18 7.363 3.92 1 98.94 157 SER B N 1
ATOM 2637 C CA . SER B 1 157 ? 6.793 7.098 4.293 1 98.94 157 SER B CA 1
ATOM 2638 C C . SER B 1 157 ? 5.832 8.016 3.539 1 98.94 157 SER B C 1
ATOM 2640 O O . SER B 1 157 ? 4.816 7.559 3.01 1 98.94 157 SER B O 1
ATOM 2642 N N . LEU B 1 158 ? 6.203 9.242 3.477 1 98.94 158 LEU B N 1
ATOM 2643 C CA . LEU B 1 158 ? 5.379 10.242 2.809 1 98.94 158 LEU B CA 1
ATOM 2644 C C . LEU B 1 158 ? 5.258 9.945 1.318 1 98.94 158 LEU B C 1
ATOM 2646 O O . LEU B 1 158 ? 4.156 9.977 0.762 1 98.94 158 LEU B O 1
ATOM 2650 N N . MET B 1 159 ? 6.352 9.633 0.663 1 98.81 159 MET B N 1
ATOM 2651 C CA . MET B 1 159 ? 6.371 9.352 -0.77 1 98.81 159 MET B CA 1
ATOM 2652 C C . MET B 1 159 ? 5.562 8.094 -1.089 1 98.81 159 MET B C 1
ATOM 2654 O O . MET B 1 159 ? 4.711 8.109 -1.979 1 98.81 159 MET B O 1
ATOM 2658 N N . VAL B 1 160 ? 5.789 7.055 -0.324 1 98.88 160 VAL B N 1
ATOM 2659 C CA . VAL B 1 160 ? 5.09 5.789 -0.53 1 98.88 160 VAL B CA 1
ATOM 2660 C C . VAL B 1 160 ? 3.596 5.98 -0.287 1 98.88 160 VAL B C 1
ATOM 2662 O O . VAL B 1 160 ? 2.768 5.52 -1.078 1 98.88 160 VAL B O 1
ATOM 2665 N N . GLY B 1 161 ? 3.258 6.672 0.803 1 98.94 161 GLY B N 1
ATOM 2666 C CA . GLY B 1 161 ? 1.856 6.91 1.109 1 98.94 161 GLY B CA 1
ATOM 2667 C C . GLY B 1 161 ? 1.146 7.738 0.055 1 98.94 161 GLY B C 1
ATOM 2668 O O . GLY B 1 161 ? 0.024 7.418 -0.343 1 98.94 161 GLY B O 1
ATOM 2669 N N . ALA B 1 162 ? 1.771 8.781 -0.405 1 98.94 162 ALA B N 1
ATOM 2670 C CA . ALA B 1 162 ? 1.17 9.648 -1.408 1 98.94 162 ALA B CA 1
ATOM 2671 C C . ALA B 1 162 ? 0.946 8.906 -2.721 1 98.94 162 ALA B C 1
ATOM 2673 O O . ALA B 1 162 ? -0.104 9.055 -3.354 1 98.94 162 ALA B O 1
ATOM 2674 N N . LEU B 1 163 ? 1.959 8.188 -3.119 1 98.88 163 LEU B N 1
ATOM 2675 C CA . LEU B 1 163 ? 1.821 7.445 -4.367 1 98.88 163 LEU B CA 1
ATOM 2676 C C . LEU B 1 163 ? 0.732 6.383 -4.246 1 98.88 163 LEU B C 1
ATOM 2678 O O . LEU B 1 163 ? -0.061 6.199 -5.172 1 98.88 163 LEU B O 1
ATOM 2682 N N . THR B 1 164 ? 0.659 5.68 -3.113 1 98.88 164 THR B N 1
ATOM 2683 C CA . THR B 1 164 ? -0.391 4.699 -2.865 1 98.88 164 THR B CA 1
ATOM 2684 C C . THR B 1 164 ? -1.771 5.344 -2.961 1 98.88 164 THR B C 1
ATOM 2686 O O . THR B 1 164 ? -2.643 4.855 -3.684 1 98.88 164 THR B O 1
ATOM 2689 N N . LEU B 1 165 ? -1.93 6.434 -2.268 1 98.94 165 LEU B N 1
ATOM 2690 C CA . LEU B 1 165 ? -3.217 7.121 -2.25 1 98.94 165 LEU B CA 1
ATOM 2691 C C . LEU B 1 165 ? -3.58 7.629 -3.641 1 98.94 165 LEU B C 1
ATOM 2693 O O . LEU B 1 165 ? -4.742 7.57 -4.047 1 98.94 165 LEU B O 1
ATOM 2697 N N . SER B 1 166 ? -2.654 8.102 -4.348 1 98.88 166 SER B N 1
ATOM 2698 C CA . SER B 1 166 ? -2.893 8.617 -5.688 1 98.88 166 SER B CA 1
ATOM 2699 C C . SER B 1 166 ? -3.359 7.516 -6.633 1 98.88 166 SER B C 1
ATOM 2701 O O . SER B 1 166 ? -4.125 7.773 -7.566 1 98.88 166 SER B O 1
ATOM 2703 N N . ARG B 1 167 ? -2.986 6.301 -6.391 1 98.62 167 ARG B N 1
ATOM 2704 C CA . ARG B 1 167 ? -3.299 5.195 -7.289 1 98.62 167 ARG B CA 1
ATOM 2705 C C . ARG B 1 167 ? -4.691 4.641 -7.008 1 98.62 167 ARG B C 1
ATOM 2707 O O . ARG B 1 167 ? -5.266 3.945 -7.848 1 98.62 167 ARG B O 1
ATOM 2714 N N . VAL B 1 168 ? -5.254 4.926 -5.828 1 98.62 168 VAL B N 1
ATOM 2715 C CA . VAL B 1 168 ? -6.469 4.203 -5.465 1 98.62 168 VAL B CA 1
ATOM 2716 C C . VAL B 1 168 ? -7.676 5.129 -5.586 1 98.62 168 VAL B C 1
ATOM 2718 O O . VAL B 1 168 ? -8.789 4.762 -5.195 1 98.62 168 VAL B O 1
ATOM 2721 N N . VAL B 1 169 ? -7.477 6.352 -6.062 1 98.81 169 VAL B N 1
ATOM 2722 C CA . VAL B 1 169 ? -8.594 7.262 -6.301 1 98.81 169 VAL B CA 1
ATOM 2723 C C . VAL B 1 169 ? -8.844 7.391 -7.801 1 98.81 169 VAL B C 1
ATOM 2725 O O . VAL B 1 169 ? -7.922 7.258 -8.609 1 98.81 169 VAL B O 1
ATOM 2728 N N . ASN B 1 170 ? -10.078 7.652 -8.18 1 98.69 170 ASN B N 1
ATOM 2729 C CA . ASN B 1 170 ? -10.445 7.852 -9.578 1 98.69 170 ASN B CA 1
ATOM 2730 C C . ASN B 1 170 ? -10.203 9.289 -10.023 1 98.69 170 ASN B C 1
ATOM 2732 O O . ASN B 1 170 ? -9.789 9.531 -11.164 1 98.69 170 ASN B O 1
ATOM 2736 N N . ASP B 1 171 ? -10.414 10.258 -9.18 1 98.75 171 ASP B N 1
ATOM 2737 C CA . ASP B 1 171 ? -10.328 11.68 -9.5 1 98.75 171 ASP B CA 1
ATOM 2738 C C . ASP B 1 171 ? -8.883 12.086 -9.797 1 98.75 171 ASP B C 1
ATOM 2740 O O . ASP B 1 171 ? -8.047 12.125 -8.891 1 98.75 171 ASP B O 1
ATOM 2744 N N . PRO B 1 172 ? -8.586 12.398 -11.07 1 98.31 172 PRO B N 1
ATOM 2745 C CA . PRO B 1 172 ? -7.195 12.719 -11.406 1 98.31 172 PRO B CA 1
ATOM 2746 C C . PRO B 1 172 ? -6.691 13.961 -10.68 1 98.31 172 PRO B C 1
ATOM 2748 O O . PRO B 1 172 ? -5.496 14.07 -10.391 1 98.31 172 PRO B O 1
ATOM 2751 N N . GLY B 1 173 ? -7.547 14.875 -10.391 1 98.62 173 GLY B N 1
ATOM 2752 C CA . GLY B 1 173 ? -7.156 16.047 -9.633 1 98.62 173 GLY B CA 1
ATOM 2753 C C . GLY B 1 173 ? -6.754 15.727 -8.203 1 98.62 173 GLY B C 1
ATOM 2754 O O . GLY B 1 173 ? -5.754 16.25 -7.703 1 98.62 173 GLY B O 1
ATOM 2755 N N . LEU B 1 174 ? -7.574 14.875 -7.566 1 98.75 174 LEU B N 1
ATOM 2756 C CA . LEU B 1 174 ? -7.25 14.438 -6.215 1 98.75 174 LEU B CA 1
ATOM 2757 C C . LEU B 1 174 ? -5.945 13.641 -6.199 1 98.75 174 LEU B C 1
ATOM 2759 O O . LEU B 1 174 ? -5.098 13.859 -5.332 1 98.75 174 LEU B O 1
ATOM 2763 N N . ALA B 1 175 ? -5.789 12.789 -7.191 1 98.88 175 ALA B N 1
ATOM 2764 C CA . ALA B 1 175 ? -4.566 12 -7.312 1 98.88 175 ALA B CA 1
ATOM 2765 C C . ALA B 1 175 ? -3.34 12.898 -7.43 1 98.88 175 ALA B C 1
ATOM 2767 O O . ALA B 1 175 ? -2.344 12.695 -6.73 1 98.88 175 ALA B O 1
ATOM 2768 N N . GLN B 1 176 ? -3.465 13.883 -8.289 1 98.81 176 GLN B N 1
ATOM 2769 C CA . GLN B 1 176 ? -2.35 14.797 -8.508 1 98.81 176 GLN B CA 1
ATOM 2770 C C . GLN B 1 176 ? -2.082 15.641 -7.262 1 98.81 176 GLN B C 1
ATOM 2772 O O . GLN B 1 176 ? -0.929 15.953 -6.957 1 98.81 176 GLN B O 1
ATOM 2777 N N . ALA B 1 177 ? -3.09 16 -6.559 1 98.81 177 ALA B N 1
ATOM 2778 C CA . ALA B 1 177 ? -2.943 16.812 -5.348 1 98.81 177 ALA B CA 1
ATOM 2779 C C . ALA B 1 177 ? -2.143 16.062 -4.289 1 98.81 177 ALA B C 1
ATOM 2781 O O . ALA B 1 177 ? -1.336 16.656 -3.572 1 98.81 177 ALA B O 1
ATOM 2782 N N . PHE B 1 178 ? -2.338 14.766 -4.129 1 98.88 178 PHE B N 1
ATOM 2783 C CA . PHE B 1 178 ? -1.542 13.977 -3.201 1 98.88 178 PHE B CA 1
ATOM 2784 C C . PHE B 1 178 ? -0.061 14.055 -3.553 1 98.88 178 PHE B C 1
ATOM 2786 O O . PHE B 1 178 ? 0.783 14.234 -2.672 1 98.88 178 PHE B O 1
ATOM 2793 N N . LEU B 1 179 ? 0.219 13.93 -4.844 1 98.88 179 LEU B N 1
ATOM 2794 C CA . LEU B 1 179 ? 1.61 13.945 -5.285 1 98.88 179 LEU B CA 1
ATOM 2795 C C . LEU B 1 179 ? 2.236 15.32 -5.062 1 98.88 179 LEU B C 1
ATOM 2797 O O . LEU B 1 179 ? 3.348 15.422 -4.539 1 98.88 179 LEU B O 1
ATOM 2801 N N . ASP B 1 180 ? 1.535 16.359 -5.402 1 98.75 180 ASP B N 1
ATOM 2802 C CA . ASP B 1 180 ? 2.041 17.719 -5.262 1 98.75 180 ASP B CA 1
ATOM 2803 C C . ASP B 1 180 ? 2.285 18.062 -3.793 1 98.75 180 ASP B C 1
ATOM 2805 O O . ASP B 1 180 ? 3.316 18.656 -3.449 1 98.75 180 ASP B O 1
ATOM 2809 N N . THR B 1 181 ? 1.35 17.703 -3.006 1 98.69 181 THR B N 1
ATOM 2810 C CA . THR B 1 181 ? 1.444 17.984 -1.577 1 98.69 181 THR B CA 1
ATOM 2811 C C . THR B 1 181 ? 2.617 17.234 -0.954 1 98.69 181 THR B C 1
ATOM 2813 O O . THR B 1 181 ? 3.359 17.797 -0.143 1 98.69 181 THR B O 1
ATOM 2816 N N . ALA B 1 182 ? 2.77 16.016 -1.338 1 98.81 182 ALA B N 1
ATOM 2817 C CA . ALA B 1 182 ? 3.887 15.219 -0.83 1 98.81 182 ALA B CA 1
ATOM 2818 C C . ALA B 1 182 ? 5.223 15.812 -1.264 1 98.81 182 ALA B C 1
ATOM 2820 O O . ALA B 1 182 ? 6.164 15.891 -0.47 1 98.81 182 ALA B O 1
ATOM 2821 N N . ALA B 1 183 ? 5.281 16.234 -2.518 1 98.69 183 ALA B N 1
ATOM 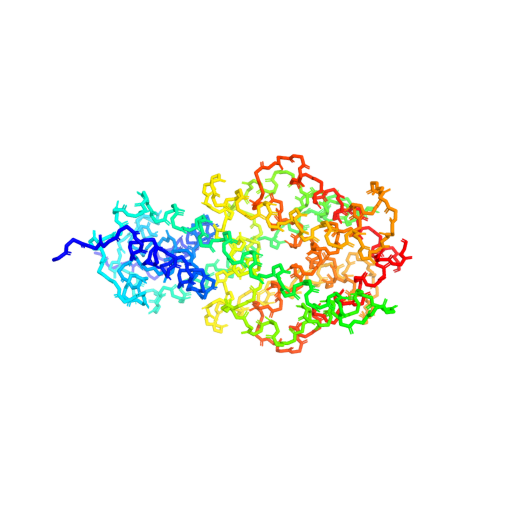2822 C CA . ALA B 1 183 ? 6.512 16.828 -3.027 1 98.69 183 ALA B CA 1
ATOM 2823 C C . ALA B 1 183 ? 6.91 18.062 -2.209 1 98.69 183 ALA B C 1
ATOM 2825 O O . ALA B 1 183 ? 8.07 18.203 -1.825 1 98.69 183 ALA B O 1
ATOM 2826 N N . ALA B 1 184 ? 5.961 18.906 -1.937 1 98.06 184 ALA B N 1
ATOM 2827 C CA . ALA B 1 184 ? 6.215 20.094 -1.135 1 98.06 184 ALA B CA 1
ATOM 2828 C C . ALA B 1 184 ? 6.648 19.719 0.281 1 98.06 184 ALA B C 1
ATOM 2830 O O . ALA B 1 184 ? 7.586 20.312 0.826 1 98.06 184 ALA B O 1
ATOM 2831 N N . GLN B 1 185 ? 6.023 18.734 0.847 1 98.06 185 GLN B N 1
ATOM 2832 C CA . GLN B 1 185 ? 6.297 18.375 2.234 1 98.06 185 GLN B CA 1
ATOM 2833 C C . GLN B 1 185 ? 7.641 17.672 2.361 1 98.06 185 GLN B C 1
ATOM 2835 O O . GLN B 1 185 ? 8.328 17.812 3.373 1 98.06 185 GLN B O 1
ATOM 2840 N N . VAL B 1 186 ? 8.047 16.875 1.337 1 98.31 186 VAL B N 1
ATOM 2841 C CA . VAL B 1 186 ? 9.367 16.25 1.332 1 98.31 186 VAL B CA 1
ATOM 2842 C C . VAL B 1 186 ? 10.445 17.328 1.444 1 98.31 186 VAL B C 1
ATOM 2844 O O . VAL B 1 186 ? 11.391 17.188 2.227 1 98.31 186 VAL B O 1
ATOM 2847 N N . ARG B 1 187 ? 10.289 18.422 0.725 1 96.88 187 ARG B N 1
ATOM 2848 C CA . ARG B 1 187 ? 11.25 19.516 0.768 1 96.88 187 ARG B CA 1
ATOM 2849 C C . ARG B 1 187 ? 11.266 20.172 2.145 1 96.88 187 ARG B C 1
ATOM 2851 O O . ARG B 1 187 ? 12.328 20.531 2.654 1 96.88 187 ARG B O 1
ATOM 2858 N N . ASN B 1 188 ? 10.094 20.312 2.74 1 96.44 188 ASN B N 1
ATOM 2859 C CA . ASN B 1 188 ? 10 20.906 4.07 1 96.44 188 ASN B CA 1
ATOM 2860 C C . ASN B 1 188 ? 10.711 20.047 5.113 1 96.44 188 ASN B C 1
ATOM 2862 O O . ASN B 1 188 ? 11.43 20.562 5.969 1 96.44 188 ASN B O 1
ATOM 2866 N N . ILE B 1 189 ? 10.523 18.734 5.035 1 96.69 189 ILE B N 1
ATOM 2867 C CA . ILE B 1 189 ? 11.141 17.812 5.988 1 96.69 189 ILE B CA 1
ATOM 2868 C C . ILE B 1 189 ? 12.656 17.844 5.816 1 96.69 189 ILE B C 1
ATOM 2870 O O . ILE B 1 189 ? 13.398 17.891 6.801 1 96.69 189 ILE B O 1
ATOM 2874 N N . ALA B 1 190 ? 13.109 17.797 4.547 1 95.06 190 ALA B N 1
ATOM 2875 C CA . ALA B 1 190 ? 14.539 17.781 4.258 1 95.06 190 ALA B CA 1
ATOM 2876 C C . ALA B 1 190 ? 15.211 19.062 4.766 1 95.06 190 ALA B C 1
ATOM 2878 O O . ALA B 1 190 ? 16.344 19.031 5.227 1 95.06 190 ALA B O 1
ATOM 2879 N N . ALA B 1 191 ? 14.5 20.203 4.738 1 92 191 ALA B N 1
ATOM 2880 C CA . ALA B 1 191 ? 15.07 21.5 5.055 1 92 191 ALA B CA 1
ATOM 2881 C C . ALA B 1 191 ? 15 21.781 6.555 1 92 191 ALA B C 1
ATOM 2883 O O . ALA B 1 191 ? 15.68 22.688 7.051 1 92 191 ALA B O 1
ATOM 2884 N N . ALA B 1 192 ? 14.156 21.109 7.246 1 85.44 192 ALA B N 1
ATOM 2885 C CA . ALA B 1 192 ? 13.938 21.391 8.664 1 85.44 192 ALA B CA 1
ATOM 2886 C C . ALA B 1 192 ? 15.086 20.859 9.516 1 85.44 192 ALA B C 1
ATOM 2888 O O . ALA B 1 192 ? 15.711 19.859 9.172 1 85.44 192 ALA B O 1
#

Solvent-accessible surface area (backbone atoms only — not comparable to full-atom values): 19163 Å² total; per-residue (Å²): 130,86,75,47,72,67,56,48,50,52,51,52,51,45,40,34,55,46,42,24,29,48,29,28,56,45,30,75,61,54,53,53,66,59,59,50,25,49,74,49,73,41,62,58,82,58,42,68,80,76,32,92,40,71,64,53,45,48,18,52,8,43,36,50,35,36,52,52,38,47,51,53,50,54,54,25,35,69,70,36,84,91,45,34,56,51,42,40,44,55,51,63,51,28,71,68,40,60,69,34,47,53,76,30,58,49,59,50,31,29,30,28,56,39,46,66,50,55,70,63,37,13,47,29,47,33,52,39,49,52,50,52,38,54,52,43,26,54,61,62,32,92,61,89,50,72,68,41,53,41,44,21,46,36,42,51,16,21,51,44,14,14,47,37,55,27,43,25,33,73,52,64,66,61,21,47,47,31,25,53,35,30,51,56,47,42,53,50,55,59,72,98,130,86,76,48,72,65,56,48,51,51,50,51,51,43,42,35,56,47,42,25,29,48,30,29,56,45,31,75,61,54,52,53,65,59,60,51,25,49,74,50,75,43,62,57,83,59,42,66,80,75,32,93,41,71,63,52,46,49,19,54,8,44,37,52,35,35,52,54,37,47,51,52,51,54,54,24,36,69,71,34,84,92,46,33,54,51,43,41,44,54,51,65,51,29,72,68,38,61,70,34,47,53,75,29,59,50,58,46,31,29,30,28,56,37,46,66,50,57,69,62,39,13,46,29,47,34,54,39,49,53,51,53,38,53,52,43,25,56,60,62,31,92,63,86,50,74,67,40,52,41,45,22,46,37,41,52,14,21,51,45,12,15,48,38,54,27,42,24,33,74,52,65,67,61,22,48,48,31,25,53,36,30,49,55,48,43,53,51,54,58,70,99

Radius of gyration: 21.56 Å; Cα contacts (8 Å, |Δi|>4): 538; chains: 2; bounding box: 65×60×49 Å

Secondary structure (DSSP, 8-state):
----HHHHHHHHHHHHHHHHHHHHHH-SSSS-HHHHHHHTT--GGGHHHH-S-HHHHHHHHHHHHHHHHHHHHHHHHTT-TTSTHHHHHHHHTSHHHHH--SSS-HHHHHHHHHHTS-HHHHHHHHHHHHHHHHHHHHHH-SS--HHHHHHHHHHHHHHHHHHHHHHS-S-HHHHHHHHHHHHHHHHHHHH-/----HHHHHHHHHHHHHHHHHHHHHH-SSSS-HHHHHHHTT--GGGHHHH-S-HHHHHHHHHHHHHHHHHHHHHHHHTT-TTSTHHHHHHHHTSHHHHH--SSS-HHHHHHHHHHTS-HHHHHHHHHHHHHHHHHHHHHH-SS--HHHHHHHHHHHHHHHHHHHHHHS-S-HHHHHHHHHHHHHHHHHHHH-

Foldseek 3Di:
DPQDPVNLVVLLVLLLQQCLQVCLVQNLPRDDLQVSQVSSVHGSVCDVVRAVDSLRSLLSSLLVLLVLVLVVLVVQQVPDVVQSVVSNLDVLLHPVLLVDRRNHDSCLSHVVVLVPGDPSNVVSVVVSLVSQLVSQLVNLDVDDDPLSSVLSVVLVVLSSVLSNVLNPDDDVVVSNVSSVVSSVVNVVSSVD/DPQDPVNLVVLLVLLLQQCLQVCLVQNLPRDDLQVSQVSSVHGSVCVVVRAVDSLRSLLSSLLVLLVLVLVVLVVQQVPDVVQSVVSNLDVLLHPVLLVDRRNHDSCLSHVVVLVPDDPSNVVSVVVSLVSQLVSQLVNLDVDDDPLSSVLSVVLVVLSSVLSNVLNPDDDVVVSNVSSVVSSVVNVVSSVD

Sequence (384 aa):
MRVSRIQAEENRQTVINVASRLFREHGFDGIGLKDLMEAAGLTQGGFYKQFASKEDLAAQASTRALESAYCRWTAAVTANPEDPLGPVIGFYLSAGHREEKTDGCPIVALGSDAARHGVAVKASFEAGIRTYLDILERLISETQGEEFKSKAMAILSLMVGALTLSRVVNDPGLAQAFLDTAAAQVRNIAAAMRVSRIQAEENRQTVINVASRLFREHGFDGIGLKDLMEAAGLTQGGFYKQFASKEDLAAQASTRALESAYCRWTAAVTANPEDPLGPVIGFYLSAGHREEKTDGCPIVALGSDAARHGVAVKASFEAGIRTYLDILERLISETQGEEFKSKAMAILSLMVGALTLSRVVNDPGLAQAFLDTAAAQVRNIAAA

pLDDT: mean 95.06, std 5.55, range [57.31, 98.94]

Nearest PDB structures (foldseek):
  4yze-assembly2_D  TM=7.948E-01  e=1.251E-07  Escherichia coli K-12
  5icj-assembly1_B  TM=7.674E-01  e=1.670E-05  Mycobacterium tuberculosis
  2zcn-assembly2_C  TM=6.821E-01  e=1.392E-03  Staphylococcus epidermidis RP62A
  2zcn-assembly1_B  TM=6.893E-01  e=1.935E-03  Staphylococcus epidermidis RP62A
  2of7-assembly1_A-2  TM=3.279E-01  e=6.275E-03  Streptomyces coelicolor

InterPro domains:
  IPR001647 DNA-binding HTH domain, TetR-type [PF00440] (16-60)
  IPR001647 DNA-binding HTH domain, TetR-type [PR00455] (15-28)
  IPR001647 DNA-binding HTH domain, TetR-type [PR00455] (36-59)
  IPR001647 DNA-binding HTH domain, TetR-type [PS50977] (9-69)
  IPR009057 Homedomain-like superfamily [SSF46689] (1-74)
  IPR036271 Tetracyclin repressor-like, C-terminal domain superfamily [SSF48498] (80-185)

Organism: NCBI:txid1064539